Protein 4MUZ (pdb70)

CATH classification: 3.20.20.70

Radius of gyration: 20.82 Å; Cα contacts (8 Å, |Δi|>4): 1045; chains: 2; bounding box: 54×42×57 Å

InterPro domains:
  IPR001754 Orotidine 5'-phosphate decarboxylase domain [PF00215] (3-202)
  IPR001754 Orotidine 5'-phosphate decarboxylase domain [SM00934] (3-203)
  IPR011060 Ribulose-phosphate binding barrel [SSF51366] (2-205)
  IPR013785 Aldolase-type TIM barrel [G3DSA:3.20.20.70] (1-209)
  IPR014732 Orotidine 5'-phosphate decarboxylase [PTHR32119] (2-206)
  IPR014732 Orotidine 5'-phosphate decarboxylase [TIGR01740] (4-204)
  IPR047595 Orotidine 5'-phosphate decarboxylase, archaeal [MF_01200_A] (4-209)

Structure (mmCIF, N/CA/C/O backbone):
data_4MUZ
#
_entry.id   4MUZ
#
_cell.length_a   54.933
_cell.length_b   58.480
_cell.length_c   56.914
_cell.angle_alpha   90.00
_cell.angle_beta   94.98
_cell.angle_gamma   90.00
#
_symmetry.space_group_name_H-M   'P 1 21 1'
#
loop_
_entity.id
_entity.type
_entity.pdbx_description
1 polymer "Orotidine 5'-phosphate decarboxylase"
2 non-polymer "6-HYDROXYURIDINE-5'-PHOSPHATE"
3 non-polymer GLYCEROL
4 water water
#
loop_
_atom_site.group_PDB
_atom_site.id
_atom_site.type_symbol
_atom_site.label_atom_id
_atom_site.label_alt_id
_atom_site.label_comp_id
_atom_site.label_asym_id
_atom_site.label_entity_id
_atom_site.label_seq_id
_atom_site.pdbx_PDB_ins_code
_atom_site.Cartn_x
_atom_site.Cartn_y
_atom_site.Cartn_z
_atom_site.occupancy
_atom_site.B_iso_or_equiv
_atom_site.auth_seq_id
_atom_site.auth_comp_id
_atom_site.auth_asym_id
_atom_site.auth_atom_id
_atom_site.pdbx_PDB_model_num
ATOM 1 N N . GLY A 1 18 ? 46.688 12.079 68.788 1.00 23.10 18 GLY A N 1
ATOM 2 C CA . GLY A 1 18 ? 46.948 10.689 69.121 1.00 27.24 18 GLY A CA 1
ATOM 3 C C . GLY A 1 18 ? 48.354 10.476 69.651 1.00 31.33 18 GLY A C 1
ATOM 4 O O . GLY A 1 18 ? 49.134 11.422 69.759 1.00 35.58 18 GLY A O 1
ATOM 5 N N . SER A 1 19 ? 48.681 9.230 69.977 1.00 28.01 19 SER A N 1
ATOM 6 C CA . SER A 1 19 ? 50.002 8.895 70.503 1.00 26.43 19 SER A CA 1
ATOM 7 C C . SER A 1 19 ? 51.004 8.580 69.394 1.00 25.46 19 SER A C 1
ATOM 8 O O . SER A 1 19 ? 52.212 8.526 69.632 1.00 22.17 19 SER A O 1
ATOM 11 N N . HIS A 1 20 ? 50.497 8.362 68.185 1.00 20.83 20 HIS A N 1
ATOM 12 C CA . HIS A 1 20 ? 51.328 7.892 67.082 1.00 17.73 20 HIS A CA 1
ATOM 13 C C . HIS A 1 20 ? 52.059 9.019 66.356 1.00 19.79 20 HIS A C 1
ATOM 14 O O . HIS A 1 20 ? 51.757 10.200 66.538 1.00 17.26 20 HIS A O 1
ATOM 21 N N . MET A 1 21 ? 53.031 8.641 65.532 1.00 17.22 21 MET A N 1
ATOM 22 C CA . MET A 1 21 ? 53.741 9.602 64.688 1.00 15.05 21 MET A CA 1
ATOM 23 C C . MET A 1 21 ? 52.798 10.380 63.776 1.00 15.45 21 MET A C 1
ATOM 24 O O . MET A 1 21 ? 51.927 9.805 63.120 1.00 17.83 21 MET A O 1
ATOM 29 N N . LYS A 1 22 ? 52.991 11.695 63.726 1.00 13.49 22 LYS A N 1
ATOM 30 C CA . LYS A 1 22 ? 52.164 12.576 62.912 1.00 11.86 22 LYS A CA 1
ATOM 31 C C . LYS A 1 22 ? 52.994 13.196 61.793 1.00 13.67 22 LYS A C 1
ATOM 32 O O . LYS A 1 22 ? 54.231 13.272 61.880 1.00 14.26 22 LYS A O 1
ATOM 38 N N . GLN A 1 23 ? 52.312 13.675 60.761 1.00 10.42 23 GLN A N 1
ATOM 39 C CA . GLN A 1 23 ? 52.982 14.259 59.601 1.00 12.31 23 GLN A CA 1
ATOM 40 C C . GLN A 1 23 ? 52.938 15.775 59.565 1.00 11.20 23 GLN A C 1
ATOM 41 O O . GLN A 1 23 ? 51.991 16.392 60.048 1.00 10.46 23 GLN A O 1
ATOM 47 N N . LEU A 1 24 ? 53.977 16.360 58.973 1.00 9.92 24 LEU A N 1
ATOM 48 C CA . LEU A 1 24 ? 53.984 17.762 58.582 1.00 9.57 24 LEU A CA 1
ATOM 49 C C . LEU A 1 24 ? 53.910 17.766 57.061 1.00 10.21 24 LEU A C 1
ATOM 50 O O . LEU A 1 24 ? 54.729 17.139 56.383 1.00 10.73 24 LEU A O 1
ATOM 55 N N . ILE A 1 25 ? 52.910 18.452 56.533 1.00 8.37 25 ILE A N 1
ATOM 56 C CA . ILE A 1 25 ? 52.622 18.430 55.106 1.00 8.99 25 ILE A CA 1
ATOM 57 C C . ILE A 1 25 ? 52.777 19.835 54.566 1.00 8.82 25 ILE A C 1
ATOM 58 O O . ILE A 1 25 ? 52.152 20.759 55.062 1.00 9.43 25 ILE A O 1
ATOM 63 N N . LEU A 1 26 ? 53.654 19.988 53.577 1.00 8.76 26 LEU A N 1
ATOM 64 C CA . LEU A 1 26 ? 53.922 21.281 52.965 1.00 9.60 26 LEU A CA 1
ATOM 65 C C . LEU A 1 26 ? 52.863 21.627 51.933 1.00 7.72 26 LEU A C 1
ATOM 66 O O . LEU A 1 26 ? 52.690 20.887 50.964 1.00 10.17 26 LEU A O 1
ATOM 71 N N . ALA A 1 27 ? 52.146 22.732 52.125 1.00 8.29 27 ALA A N 1
ATOM 72 C CA . ALA A 1 27 ? 51.239 23.244 51.091 1.00 7.74 27 ALA A CA 1
ATOM 73 C C . ALA A 1 27 ? 52.059 24.155 50.199 1.00 7.67 27 ALA A C 1
ATOM 74 O O . ALA A 1 27 ? 52.372 25.309 50.556 1.00 9.08 27 ALA A O 1
ATOM 76 N N . LEU A 1 28 ? 52.459 23.608 49.057 1.00 9.08 28 LEU A N 1
ATOM 77 C CA . LEU A 1 28 ? 53.408 24.276 48.185 1.00 9.72 28 LEU A CA 1
ATOM 78 C C . LEU A 1 28 ? 52.675 25.179 47.199 1.00 14.28 28 LEU A C 1
ATOM 79 O O . LEU A 1 28 ? 52.544 24.865 46.013 1.00 12.39 28 LEU A O 1
ATOM 84 N N . ASP A 1 29 ? 52.193 26.310 47.712 1.00 10.93 29 ASP A N 1
ATOM 85 C CA . ASP A 1 29 ? 51.378 27.232 46.940 1.00 15.20 29 ASP A CA 1
ATOM 86 C C . ASP A 1 29 ? 52.230 28.372 46.396 1.00 14.18 29 ASP A C 1
ATOM 87 O O . ASP A 1 29 ? 52.072 29.537 46.777 1.00 19.13 29 ASP A O 1
ATOM 92 N N . VAL A 1 30 ? 53.179 28.010 45.542 1.00 10.11 30 VAL A N 1
ATOM 93 C CA . VAL A 1 30 ? 53.951 28.973 44.789 1.00 11.86 30 VAL A CA 1
ATOM 94 C C . VAL A 1 30 ? 53.545 28.782 43.342 1.00 10.83 30 VAL A C 1
ATOM 95 O O . VAL A 1 30 ? 52.827 27.832 43.015 1.00 12.66 30 VAL A O 1
ATOM 99 N N . MET A 1 31 ? 53.989 29.661 42.460 1.00 13.67 31 MET A N 1
ATOM 100 C CA . MET A 1 31 ? 53.469 29.625 41.102 1.00 16.93 31 MET A CA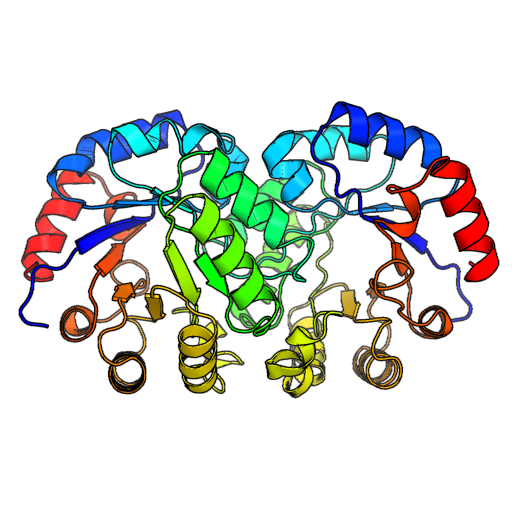 1
ATOM 101 C C . MET A 1 31 ? 54.557 29.550 40.059 1.00 15.10 31 MET A C 1
ATOM 102 O O . MET A 1 31 ? 54.438 30.111 38.970 1.00 16.96 31 MET A O 1
ATOM 107 N N . ASP A 1 32 ? 55.623 28.840 40.413 1.00 13.62 32 ASP A N 1
ATOM 108 C CA . ASP A 1 32 ? 56.688 28.518 39.481 1.00 12.50 32 ASP A CA 1
ATOM 109 C C . ASP A 1 32 ? 57.165 27.112 39.819 1.00 12.33 32 ASP A C 1
ATOM 110 O O . ASP A 1 32 ? 57.424 26.808 40.980 1.00 13.05 32 ASP A O 1
ATOM 115 N N . GLY A 1 33 ? 57.288 26.256 38.809 1.00 11.13 33 GLY A N 1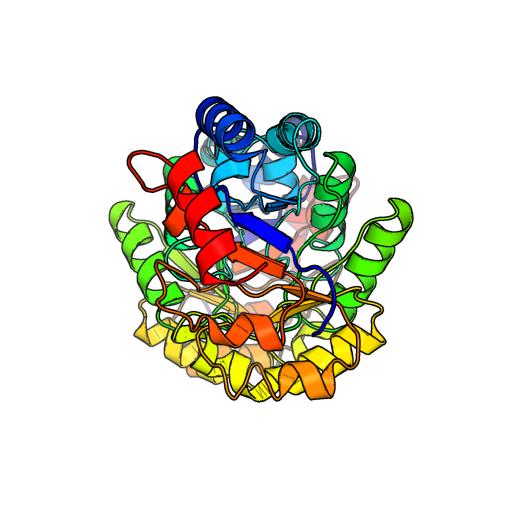
ATOM 116 C CA . GLY A 1 33 ? 57.656 24.864 39.022 1.00 13.16 33 GLY A CA 1
ATOM 117 C C . GLY A 1 33 ? 59.053 24.671 39.580 1.00 11.56 33 GLY A C 1
ATOM 118 O O . GLY A 1 33 ? 59.272 23.841 40.459 1.00 11.73 33 GLY A O 1
ATOM 119 N N . GLU A 1 34 ? 60.007 25.426 39.059 1.00 12.24 34 GLU A N 1
ATOM 120 C CA . GLU A 1 34 ? 61.373 25.318 39.552 1.00 12.80 34 GLU A CA 1
ATOM 121 C C . GLU A 1 34 ? 61.476 25.822 40.984 1.00 12.67 34 GLU A C 1
ATOM 122 O O . GLU A 1 34 ? 62.154 25.223 41.812 1.00 12.52 34 GLU A O 1
ATOM 128 N N . LYS A 1 35 ? 60.806 26.930 41.274 1.00 12.36 35 LYS A N 1
ATOM 129 C CA . LYS A 1 35 ? 60.726 27.427 42.640 1.00 11.85 35 LYS A CA 1
ATOM 130 C C . LYS A 1 35 ? 60.136 26.371 43.584 1.00 11.87 35 LYS A C 1
ATOM 131 O O . LYS A 1 35 ? 60.665 26.136 44.678 1.00 12.35 35 LYS A O 1
ATOM 137 N N . ALA A 1 36 ? 59.068 25.707 43.148 1.00 10.60 36 ALA A N 1
ATOM 138 C CA . ALA A 1 36 ? 58.460 24.641 43.937 1.00 10.61 36 ALA A CA 1
ATOM 139 C C . ALA A 1 36 ? 59.465 23.520 44.204 1.00 11.28 36 ALA A C 1
ATOM 140 O O . ALA A 1 36 ? 59.587 23.050 45.335 1.00 11.62 36 ALA A O 1
ATOM 142 N N . MET A 1 37 ? 60.182 23.100 43.170 1.00 11.03 37 MET A N 1
ATOM 143 C CA . MET A 1 37 ? 61.164 22.025 43.319 1.00 12.24 37 MET A CA 1
ATOM 144 C C . MET A 1 37 ? 62.291 22.405 44.269 1.00 12.71 37 MET A C 1
ATOM 145 O O . MET A 1 37 ? 62.735 21.572 45.062 1.00 12.82 37 MET A O 1
ATOM 150 N N . GLU A 1 38 ? 62.750 23.652 44.199 1.00 12.13 38 GLU A N 1
ATOM 151 C CA . GLU A 1 38 ? 63.798 24.125 45.106 1.00 12.61 38 GLU A CA 1
ATOM 152 C C . GLU A 1 38 ? 63.332 24.070 46.555 1.00 12.17 38 GLU A C 1
ATOM 153 O O . GLU A 1 38 ? 64.058 23.576 47.425 1.00 13.95 38 GLU A O 1
ATOM 159 N N . ILE A 1 39 ? 62.131 24.574 46.810 1.00 11.42 39 ILE A N 1
ATOM 160 C CA . ILE A 1 39 ? 61.583 24.577 48.162 1.00 11.85 39 ILE A CA 1
ATOM 161 C C . ILE A 1 39 ? 61.374 23.156 48.675 1.00 11.10 39 ILE A C 1
ATOM 162 O O . ILE A 1 39 ? 61.779 22.824 49.795 1.00 13.64 39 ILE A O 1
ATOM 167 N N . ALA A 1 40 ? 60.775 22.310 47.844 1.00 10.45 40 ALA A N 1
ATOM 168 C CA . ALA A 1 40 ? 60.521 20.923 48.209 1.00 12.11 40 ALA A CA 1
ATOM 169 C C . ALA A 1 40 ? 61.814 20.217 48.606 1.00 12.01 40 ALA A C 1
ATOM 170 O O . ALA A 1 40 ? 61.872 19.531 49.634 1.00 13.39 40 ALA A O 1
ATOM 172 N N . LYS A 1 41 ? 62.851 20.366 47.791 1.00 11.61 41 LYS A N 1
ATOM 173 C CA . LYS A 1 41 ? 64.133 19.739 48.106 1.00 14.09 41 LYS A CA 1
ATOM 174 C C . LYS A 1 41 ? 64.727 20.271 49.405 1.00 15.38 41 LYS A C 1
ATOM 175 O O . LYS A 1 41 ? 65.256 19.502 50.208 1.00 16.75 41 LYS A O 1
ATOM 181 N N . LYS A 1 42 ? 64.628 21.582 49.611 1.00 15.70 42 LYS A N 1
ATOM 182 C CA . LYS A 1 42 ? 65.218 22.228 50.787 1.00 18.94 42 LYS A CA 1
ATOM 183 C C . LYS A 1 42 ? 64.585 21.740 52.080 1.00 15.90 42 LYS A C 1
ATOM 184 O O . LYS A 1 42 ? 65.265 21.557 53.082 1.00 18.05 42 LYS A O 1
ATOM 190 N N . VAL A 1 43 ? 63.272 21.559 52.064 1.00 12.69 43 VAL A N 1
ATOM 191 C CA . VAL A 1 43 ? 62.552 21.208 53.286 1.00 16.79 43 VAL A CA 1
ATOM 192 C C . VAL A 1 43 ? 62.286 19.713 53.436 1.00 15.13 43 VAL A C 1
ATOM 193 O O . VAL A 1 43 ? 61.695 19.294 54.422 1.00 14.32 43 VAL A O 1
ATOM 197 N N . ALA A 1 44 ? 62.748 18.917 52.477 1.00 13.73 44 ALA A N 1
ATOM 198 C CA . ALA A 1 44 ? 62.421 17.482 52.429 1.00 15.36 44 ALA A CA 1
ATOM 199 C C . ALA A 1 44 ? 62.712 16.717 53.729 1.00 15.41 44 ALA A C 1
ATOM 200 O O . ALA A 1 44 ? 61.950 15.830 54.114 1.00 16.99 44 ALA A O 1
ATOM 202 N N . GLU A 1 45 ? 63.800 17.073 54.403 1.00 15.44 45 GLU A N 1
ATOM 203 C CA . GLU A 1 45 ? 64.196 16.420 55.646 1.00 18.25 45 GLU A CA 1
ATOM 204 C C . GLU A 1 45 ? 63.133 16.581 56.736 1.00 15.66 45 GLU A C 1
ATOM 205 O O . GLU A 1 45 ? 63.058 15.778 57.671 1.00 19.23 45 GLU A O 1
ATOM 211 N N . HIS A 1 46 ? 62.301 17.610 56.605 1.00 15.34 46 HIS A N 1
ATOM 212 C CA . HIS A 1 46 ? 61.380 17.995 57.674 1.00 15.35 46 HIS A CA 1
ATOM 213 C C . HIS A 1 46 ? 59.905 17.769 57.357 1.00 12.24 46 HIS A C 1
ATOM 214 O O . HIS A 1 46 ? 59.048 17.967 58.220 1.00 12.92 46 HIS A O 1
ATOM 221 N N . VAL A 1 47 ? 59.600 17.363 56.132 1.00 11.10 47 VAL A N 1
ATOM 222 C CA . VAL A 1 47 ? 58.201 17.215 55.739 1.00 12.31 47 VAL A CA 1
ATOM 223 C C . VAL A 1 47 ? 57.948 15.819 55.192 1.00 12.61 47 VAL A C 1
ATOM 224 O O . VAL A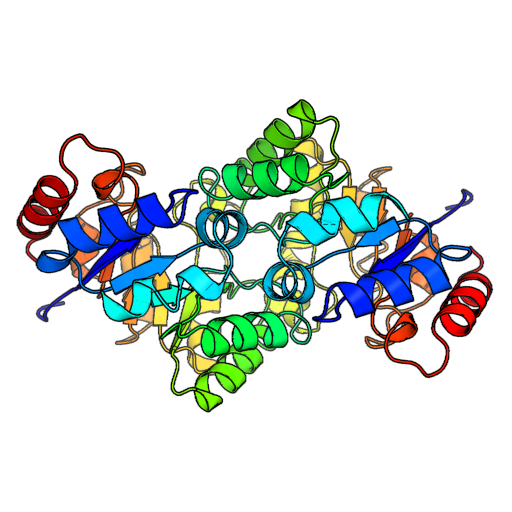 1 47 ? 58.849 15.174 54.651 1.00 16.01 47 VAL A O 1
ATOM 228 N N . ASP A 1 48 ? 56.718 15.360 55.350 1.00 11.51 48 ASP A N 1
ATOM 229 C CA . ASP A 1 48 ? 56.354 13.992 55.001 1.00 11.09 48 ASP A CA 1
ATOM 230 C C . ASP A 1 48 ? 55.652 13.840 53.655 1.00 10.59 48 ASP A C 1
ATOM 231 O O . ASP A 1 48 ? 55.804 12.803 52.994 1.00 12.70 48 ASP A O 1
ATOM 236 N N . ARG A 1 49 ? 54.887 14.858 53.263 1.00 9.12 49 ARG A N 1
ATOM 237 C CA . ARG A 1 49 ? 54.169 14.859 51.996 1.00 8.85 49 ARG A CA 1
ATOM 238 C C . ARG A 1 49 ? 54.099 16.295 51.514 1.00 9.60 49 ARG A C 1
ATOM 239 O O . ARG A 1 49 ? 54.292 17.236 52.294 1.00 9.43 49 ARG A O 1
ATOM 247 N N . ILE A 1 50 ? 53.826 16.457 50.229 1.00 9.32 50 ILE A N 1
ATOM 248 C CA . ILE A 1 50 ? 53.695 17.770 49.620 1.00 7.90 50 ILE A CA 1
ATOM 249 C C . ILE A 1 50 ? 52.290 17.882 49.060 1.00 8.51 50 ILE A C 1
ATOM 250 O O . ILE A 1 50 ? 51.855 17.042 48.265 1.00 10.42 50 ILE A O 1
ATOM 255 N N . LYS A 1 51 ? 51.556 18.892 49.503 1.00 6.79 51 LYS A N 1
ATOM 256 C CA . LYS A 1 51 ? 50.216 19.158 48.965 1.00 7.30 51 LYS A CA 1
ATOM 257 C C . LYS A 1 51 ? 50.302 20.204 47.863 1.00 6.95 51 LYS A C 1
ATOM 258 O O . LYS A 1 51 ? 50.835 21.294 48.069 1.00 8.76 51 LYS A O 1
ATOM 264 N N A VAL A 1 52 ? 49.731 19.872 46.703 0.59 7.36 52 VAL A N 1
ATOM 265 N N B VAL A 1 52 ? 49.818 19.872 46.678 0.41 8.20 52 VAL A N 1
ATOM 266 C CA A VAL A 1 52 ? 49.777 20.732 45.520 0.59 8.71 52 VAL A CA 1
ATOM 267 C CA B VAL A 1 52 ? 49.787 20.876 45.634 0.41 8.72 52 VAL A CA 1
ATOM 268 C C A VAL A 1 52 ? 48.370 21.164 45.096 0.59 9.06 52 VAL A C 1
ATOM 269 C C B VAL A 1 52 ? 48.348 21.241 45.355 0.41 9.27 52 VAL A C 1
ATOM 270 O O A VAL A 1 52 ? 47.493 20.315 44.925 0.59 11.88 52 VAL A O 1
ATOM 271 O O B VAL A 1 52 ? 47.438 20.443 45.550 0.41 5.99 52 VAL A O 1
ATOM 278 N N . ASN A 1 53 ? 48.159 22.469 44.916 1.00 7.10 53 ASN A N 1
ATOM 279 C CA . ASN A 1 53 ? 46.824 23.008 44.631 1.00 8.56 53 ASN A CA 1
ATOM 280 C C . ASN A 1 53 ? 46.878 23.641 43.244 1.00 8.25 53 ASN A C 1
ATOM 281 O O . ASN A 1 53 ? 47.909 23.611 42.568 1.00 8.23 53 ASN A O 1
ATOM 286 N N . TYR A 1 54 ? 45.768 24.222 42.815 1.00 7.85 54 TYR A N 1
ATOM 287 C CA . TYR A 1 54 ? 45.691 24.748 41.469 1.00 8.17 54 TYR A CA 1
ATOM 288 C C . TYR A 1 54 ? 46.624 25.926 41.138 1.00 9.27 54 TYR A C 1
ATOM 289 O O . TYR A 1 54 ? 47.051 26.038 39.983 1.00 10.40 54 TYR A O 1
ATOM 298 N N . PRO A 1 55 ? 46.952 26.817 42.114 1.00 9.00 55 PRO A N 1
ATOM 299 C CA . PRO A 1 55 ? 47.904 27.870 41.720 1.00 11.66 55 PRO A CA 1
ATOM 300 C C . PRO A 1 55 ? 49.214 27.313 41.151 1.00 8.98 55 PRO A C 1
ATOM 301 O O . PRO A 1 55 ? 49.696 27.821 40.138 1.00 11.48 55 PRO A O 1
ATOM 305 N N . LEU A 1 56 ? 49.764 26.270 41.766 1.00 9.16 56 LEU A N 1
ATOM 306 C CA . LEU A 1 56 ? 50.976 25.656 41.233 1.00 10.93 56 LEU A CA 1
ATOM 307 C C . LEU A 1 56 ? 50.724 24.833 39.964 1.00 9.07 56 LEU A C 1
ATOM 308 O O . LEU A 1 56 ? 51.451 24.964 38.994 1.00 9.28 56 LEU A O 1
ATOM 313 N N . VAL A 1 57 ? 49.697 23.988 39.975 1.00 9.34 57 VAL A N 1
ATOM 314 C CA . VAL A 1 57 ? 49.427 23.144 38.820 1.00 10.79 57 VAL A CA 1
ATOM 315 C C . VAL A 1 57 ? 49.046 23.948 37.572 1.00 10.15 57 VAL A C 1
ATOM 316 O O . VAL A 1 57 ? 49.513 23.656 36.477 1.00 10.76 57 VAL A O 1
ATOM 320 N N . LEU A 1 58 ? 48.252 25.001 37.741 1.00 9.60 58 LEU A N 1
ATOM 321 C CA . LEU A 1 58 ? 47.927 25.867 36.611 1.00 11.44 58 LEU A CA 1
ATOM 322 C C . LEU A 1 58 ? 49.146 26.632 36.092 1.00 9.78 58 LEU A C 1
ATOM 323 O O . LEU A 1 58 ? 49.257 26.901 34.893 1.00 11.70 58 LEU A O 1
ATOM 328 N N . SER A 1 59 ? 50.065 26.981 36.991 1.00 10.30 59 SER A N 1
ATOM 329 C CA . SER A 1 59 ? 51.229 27.779 36.611 1.00 11.59 59 SER A CA 1
ATOM 330 C C . SER A 1 59 ? 52.307 26.937 35.958 1.00 11.46 59 SER A C 1
ATOM 331 O O . SER A 1 59 ? 52.930 27.365 34.991 1.00 14.38 59 SER A O 1
ATOM 334 N N . ALA A 1 60 ? 52.522 25.744 36.500 1.00 10.04 60 ALA A N 1
ATOM 335 C CA . ALA A 1 60 ? 53.648 24.896 36.106 1.00 12.12 60 ALA A CA 1
ATOM 336 C C . ALA A 1 60 ? 53.255 23.714 35.230 1.00 13.92 60 ALA A C 1
ATOM 337 O O . ALA A 1 60 ? 54.121 23.048 34.662 1.00 16.78 60 ALA A O 1
ATOM 339 N 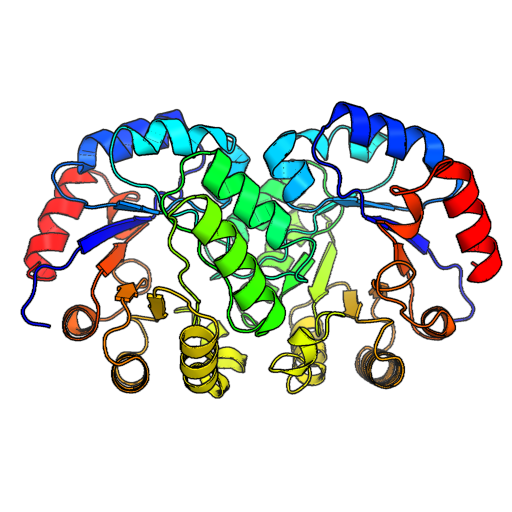N . GLY A 1 61 ? 51.958 23.440 35.142 1.00 11.79 61 GLY A N 1
ATOM 340 C CA . GLY A 1 61 ? 51.480 22.263 34.433 1.00 13.04 61 GLY A CA 1
ATOM 341 C C . GLY A 1 61 ? 51.264 21.116 35.402 1.00 11.70 61 GLY A C 1
ATOM 342 O O . GLY A 1 61 ? 51.946 21.016 36.428 1.00 11.67 61 GLY A O 1
ATOM 343 N N . VAL A 1 62 ? 50.331 20.229 35.079 1.00 12.40 62 VAL A N 1
ATOM 344 C CA . VAL A 1 62 ? 49.990 19.128 35.972 1.00 13.55 62 VAL A CA 1
ATOM 345 C C . VAL A 1 62 ? 51.189 18.176 36.158 1.00 11.38 62 VAL A C 1
ATOM 346 O O . VAL A 1 62 ? 51.284 17.475 37.171 1.00 14.61 62 VAL A O 1
ATOM 350 N N . GLY A 1 63 ? 52.119 18.195 35.211 1.00 13.03 63 GLY A N 1
ATOM 351 C CA . GLY A 1 63 ? 53.302 17.355 35.278 1.00 15.60 63 GLY A CA 1
ATOM 352 C C . GLY A 1 63 ? 54.230 17.694 36.437 1.00 14.89 63 GLY A C 1
ATOM 353 O O . GLY A 1 63 ? 55.124 16.917 36.771 1.00 17.15 63 GLY A O 1
ATOM 354 N N . ILE A 1 64 ? 54.032 18.852 37.063 1.00 12.01 64 ILE A N 1
ATOM 355 C CA . ILE A 1 64 ? 54.853 19.209 38.215 1.00 11.78 64 ILE A CA 1
ATOM 356 C C . ILE A 1 64 ? 54.651 18.207 39.361 1.00 12.98 64 ILE A C 1
ATOM 357 O O . ILE A 1 64 ? 55.540 18.028 40.192 1.00 12.17 64 ILE A O 1
ATOM 362 N N . MET A 1 65 ? 53.504 17.532 39.388 1.00 11.49 65 MET A N 1
ATOM 363 C CA . MET A 1 65 ? 53.240 16.562 40.444 1.00 11.47 65 MET A CA 1
ATOM 364 C C . MET A 1 65 ? 54.156 15.345 40.323 1.00 10.55 65 MET A C 1
ATOM 365 O O . MET A 1 65 ? 54.630 14.813 41.330 1.00 11.88 65 MET A O 1
ATOM 370 N N . LYS A 1 66 ? 54.434 14.915 39.095 1.00 11.05 66 LYS A N 1
ATOM 371 C CA . LYS A 1 66 ? 55.351 13.799 38.906 1.00 13.92 66 LYS A CA 1
ATOM 372 C C . LYS A 1 66 ? 56.748 14.196 39.376 1.00 12.92 66 LYS A C 1
ATOM 373 O O . LYS A 1 66 ? 57.432 13.422 40.044 1.00 16.35 66 LYS A O 1
ATOM 379 N N . ARG A 1 67 ? 57.172 15.407 39.040 1.00 14.08 67 ARG A N 1
ATOM 380 C CA . ARG A 1 67 ? 58.493 15.848 39.470 1.00 12.25 67 ARG A CA 1
ATOM 381 C C . ARG A 1 67 ? 58.584 15.920 41.000 1.00 11.63 67 ARG A C 1
ATOM 382 O O . ARG A 1 67 ? 59.556 15.439 41.596 1.00 12.96 67 ARG A O 1
ATOM 390 N N . LEU A 1 68 ? 57.567 16.500 41.634 1.00 11.20 68 LEU A N 1
ATOM 391 C CA . LEU A 1 68 ? 57.551 16.631 43.088 1.00 11.17 68 LEU A CA 1
ATOM 392 C C . LEU A 1 68 ? 57.463 15.277 43.785 1.00 12.64 68 LEU A C 1
ATOM 393 O O . LEU A 1 68 ? 58.020 15.098 44.867 1.00 11.43 68 LEU A O 1
ATOM 398 N N . SER A 1 69 ? 56.778 14.324 43.155 1.00 12.32 69 SER A N 1
ATOM 399 C CA . SER A 1 69 ? 56.588 12.996 43.754 1.00 13.61 69 SER A CA 1
ATOM 400 C C . SER A 1 69 ? 57.896 12.227 43.927 1.00 15.64 69 SER A C 1
ATOM 401 O O . SER A 1 69 ? 57.964 11.269 44.700 1.00 17.20 69 SER A O 1
ATOM 404 N N . GLU A 1 70 ? 58.932 12.635 43.203 1.00 11.21 70 GLU A N 1
ATOM 405 C CA . GLU A 1 70 ? 60.252 12.049 43.400 1.00 14.81 70 GLU A CA 1
ATOM 406 C C . GLU A 1 70 ? 60.900 12.518 44.706 1.00 14.33 70 GLU A C 1
ATOM 407 O O . GLU A 1 70 ? 61.889 11.931 45.157 1.00 18.10 70 GLU A O 1
ATOM 413 N N A ILE A 1 71 ? 60.337 13.567 45.307 0.45 12.66 71 ILE A N 1
ATOM 414 N N B ILE A 1 71 ? 60.333 13.559 45.315 0.55 12.55 71 ILE A N 1
ATOM 415 C CA A ILE A 1 71 ? 60.844 14.098 46.571 0.45 13.58 71 ILE A CA 1
ATOM 416 C CA B ILE A 1 71 ? 60.851 14.084 46.576 0.55 13.66 71 ILE A CA 1
ATOM 417 C C A ILE A 1 71 ? 60.038 13.560 47.754 0.45 13.87 71 ILE A C 1
ATOM 418 C C B ILE A 1 71 ? 60.039 13.569 47.765 0.55 13.93 71 ILE A C 1
ATOM 419 O O A ILE A 1 71 ? 60.605 13.000 48.693 0.45 15.19 71 ILE A O 1
ATOM 420 O O B ILE A 1 71 ? 60.603 13.029 48.716 0.55 15.27 71 ILE A O 1
ATOM 429 N N . LYS A 1 72 ? 58.720 13.739 47.699 1.00 11.56 72 LYS A N 1
ATOM 430 C CA . LYS A 1 72 ? 57.801 13.219 48.714 1.00 13.59 72 LYS A CA 1
ATOM 431 C C . LYS A 1 72 ? 56.485 12.890 48.008 1.00 11.75 72 LYS A C 1
ATOM 432 O O . LYS A 1 72 ? 56.207 13.429 46.936 1.00 12.36 72 LYS A O 1
ATOM 438 N N . PRO A 1 73 ? 55.657 12.029 48.608 1.00 10.66 73 PRO A N 1
ATOM 439 C CA . PRO A 1 73 ? 54.354 11.781 47.978 1.00 9.63 73 PRO A CA 1
ATOM 440 C C . PRO A 1 73 ? 53.522 13.056 47.897 1.00 8.86 73 PRO A C 1
ATOM 441 O O . PRO A 1 73 ? 53.611 13.923 48.778 1.00 9.12 73 PRO A O 1
ATOM 445 N N . VAL A 1 74 ? 52.717 13.153 46.837 1.00 8.41 74 VAL A N 1
ATOM 446 C CA . VAL A 1 74 ? 51.983 14.363 46.490 1.00 9.28 74 VAL A CA 1
ATOM 447 C C . VAL A 1 74 ? 50.483 14.201 46.645 1.00 8.82 74 VAL A C 1
ATOM 448 O O . VAL A 1 74 ? 49.868 13.290 46.074 1.00 8.76 74 VAL A O 1
ATOM 452 N N . ILE A 1 75 ? 49.898 15.094 47.428 1.00 9.24 75 ILE A N 1
ATOM 453 C CA . ILE A 1 75 ? 48.454 15.194 47.550 1.00 8.38 75 ILE A CA 1
ATOM 454 C C . ILE A 1 75 ? 47.942 16.221 46.548 1.00 8.29 75 ILE A C 1
ATOM 455 O O . ILE A 1 75 ? 48.360 17.387 46.581 1.00 7.71 75 ILE A O 1
ATOM 460 N N . ALA A 1 76 ? 47.053 15.798 45.649 1.00 7.98 76 ALA A N 1
ATOM 461 C CA . ALA A 1 76 ? 46.463 16.717 44.668 1.00 7.19 76 ALA A CA 1
ATOM 462 C C . ALA A 1 76 ? 45.267 17.424 45.287 1.00 7.62 76 ALA A C 1
ATOM 463 O O . ALA A 1 76 ? 44.152 16.878 45.335 1.00 7.84 76 ALA A O 1
ATOM 465 N N . ASP A 1 77 ? 45.519 18.620 45.811 1.00 6.68 77 ASP A N 1
ATOM 466 C CA . ASP A 1 77 ? 44.475 19.377 46.481 1.00 8.20 77 ASP A CA 1
ATOM 467 C C . ASP A 1 77 ? 43.701 20.157 45.431 1.00 8.26 77 ASP A C 1
ATOM 468 O O . ASP A 1 77 ? 43.935 21.340 45.187 1.00 9.11 77 ASP A O 1
ATOM 473 N N . PHE A 1 78 ? 42.784 19.449 44.794 1.00 6.30 78 PHE A N 1
ATOM 474 C CA . PHE A 1 78 ? 42.015 20.025 43.699 1.00 8.05 78 PHE A CA 1
ATOM 475 C C . PHE A 1 78 ? 40.586 20.423 44.118 1.00 10.22 78 PHE A C 1
ATOM 476 O O . PHE A 1 78 ? 39.793 20.843 43.272 1.00 9.29 78 PHE A O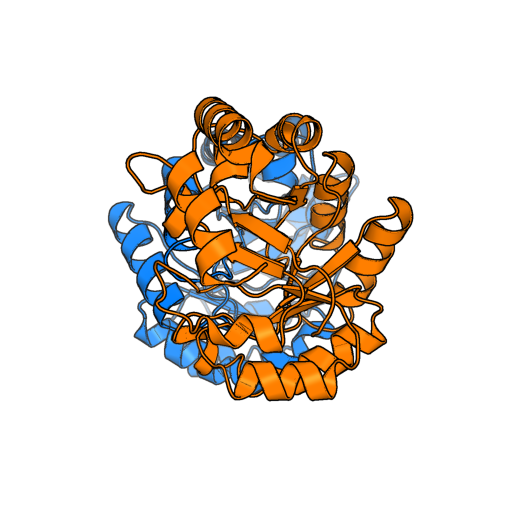 1
ATOM 484 N N . LYS A 1 79 ? 40.259 20.284 45.407 1.00 7.74 79 LYS A N 1
ATOM 485 C CA . LYS A 1 79 ? 38.942 20.693 45.935 1.00 8.37 79 LYS A CA 1
ATOM 486 C C . LYS A 1 79 ? 37.816 20.249 45.000 1.00 5.76 79 LYS A C 1
ATOM 487 O O . LYS A 1 79 ? 36.949 21.046 44.633 1.00 6.69 79 LYS A O 1
ATOM 493 N N . ILE A 1 80 ? 37.840 18.970 44.625 1.00 6.84 80 ILE A N 1
ATOM 494 C CA . ILE A 1 80 ? 36.960 18.504 43.563 1.00 6.37 80 ILE A CA 1
ATOM 495 C C . ILE A 1 80 ? 35.518 18.760 43.969 1.00 6.70 80 ILE A C 1
ATOM 496 O O . ILE A 1 80 ? 35.079 18.376 45.057 1.00 8.28 80 ILE A O 1
ATOM 501 N N . ALA A 1 81 ? 34.790 19.478 43.119 1.00 6.79 81 ALA A N 1
ATOM 502 C CA . ALA A 1 81 ? 33.507 20.043 43.535 1.00 8.59 81 ALA A CA 1
ATOM 503 C C . ALA A 1 81 ? 32.553 20.195 42.366 1.00 7.09 81 ALA A C 1
ATOM 504 O O . ALA A 1 81 ? 31.979 21.253 42.141 1.00 9.52 81 ALA A O 1
ATOM 506 N N . ASP A 1 82 ? 32.393 19.117 41.615 1.00 7.97 82 ASP A N 1
ATOM 507 C CA . ASP A 1 82 ? 31.540 19.158 40.442 1.00 7.40 82 ASP A CA 1
ATOM 508 C C . ASP A 1 82 ? 30.606 17.962 40.414 1.00 7.75 82 ASP A C 1
ATOM 509 O O . ASP A 1 82 ? 30.635 17.114 41.307 1.00 8.16 82 ASP A O 1
ATOM 514 N N . VAL A 1 83 ? 29.783 17.889 39.379 1.00 7.75 83 VAL A N 1
ATOM 515 C CA . VAL A 1 83 ? 28.981 16.693 39.133 1.00 8.07 83 VAL A CA 1
ATOM 516 C C . VAL A 1 83 ? 29.894 15.478 38.951 1.00 8.73 83 VAL A C 1
ATOM 517 O O . VAL A 1 83 ? 31.082 15.616 38.645 1.00 8.76 83 VAL A O 1
ATOM 521 N N . PRO A 1 84 ? 29.339 14.272 39.128 1.00 8.20 84 PRO A N 1
ATOM 522 C CA . PRO A 1 84 ? 30.214 13.090 39.043 1.00 8.17 84 PRO A CA 1
ATOM 523 C C . PRO A 1 84 ? 31.015 12.972 37.734 1.00 9.00 84 PRO A C 1
ATOM 524 O O . PRO A 1 84 ? 32.205 12.638 37.784 1.00 8.91 84 PRO A O 1
ATOM 528 N N . TYR A 1 85 ? 30.386 13.268 36.599 1.00 9.90 85 TYR A N 1
ATOM 529 C CA . TYR A 1 85 ? 31.058 13.133 35.304 1.00 9.11 85 TYR A CA 1
ATOM 530 C C . TYR A 1 85 ? 32.381 13.900 35.222 1.00 8.98 85 TYR A C 1
ATOM 531 O O . TYR A 1 85 ? 33.437 13.342 34.900 1.00 10.23 85 TYR A O 1
ATOM 540 N N A THR A 1 86 ? 32.309 15.186 35.519 0.58 8.44 86 THR A N 1
ATOM 541 N N B THR A 1 86 ? 32.333 15.196 35.499 0.42 8.92 86 THR A N 1
ATOM 542 C CA A THR A 1 86 ? 33.492 16.029 35.502 0.58 9.56 86 THR A CA 1
ATOM 543 C CA B THR A 1 86 ? 33.558 15.991 35.437 0.42 10.00 86 THR A CA 1
ATOM 544 C C A THR A 1 86 ? 34.474 15.673 36.612 0.58 10.92 86 THR A C 1
ATOM 545 C C B THR A 1 86 ? 34.500 15.750 36.634 0.42 9.99 86 THR A C 1
ATOM 546 O O A THR A 1 86 ? 35.686 15.586 36.387 0.58 8.61 86 THR A O 1
ATOM 547 O O B THR A 1 86 ? 35.723 15.807 36.479 0.42 9.47 86 THR A O 1
ATOM 554 N N . SER A 1 87 ? 33.943 15.455 37.811 1.00 8.18 87 SER A N 1
ATOM 555 C CA . SER A 1 87 ? 34.769 15.102 38.970 1.00 7.80 87 SER A CA 1
ATOM 556 C C . SER A 1 87 ? 35.592 13.854 38.720 1.00 9.87 87 SER A C 1
ATOM 557 O O . SER A 1 87 ? 36.751 13.785 39.127 1.00 9.33 87 SER A O 1
ATOM 560 N N . SER A 1 88 ? 34.988 12.879 38.045 1.00 9.18 88 SER A N 1
ATOM 561 C CA . SER A 1 88 ? 35.681 11.648 37.701 1.00 8.37 88 SER A CA 1
ATOM 562 C C . SER A 1 88 ? 36.909 11.934 36.844 1.00 9.03 88 SER A C 1
ATOM 563 O O . SER A 1 88 ? 37.992 11.391 37.093 1.00 10.46 88 SER A O 1
ATOM 566 N N . LEU A 1 89 ? 36.739 12.801 35.850 1.00 10.31 89 LEU A N 1
ATOM 567 C CA . LEU A 1 89 ? 37.831 13.141 34.935 1.00 9.57 89 LEU A CA 1
ATOM 568 C C . LEU A 1 89 ? 38.975 13.842 35.666 1.00 9.54 89 LEU A C 1
ATOM 569 O O . LEU A 1 89 ? 40.141 13.547 35.441 1.00 9.78 89 LEU A O 1
ATOM 574 N N . ILE A 1 90 ? 38.631 14.757 36.556 1.00 8.36 90 ILE A N 1
ATOM 575 C CA . ILE A 1 90 ? 39.639 15.494 37.303 1.00 7.20 90 ILE A CA 1
ATOM 576 C C . ILE A 1 90 ? 40.435 14.553 38.202 1.00 9.41 90 ILE A C 1
ATOM 577 O O . ILE A 1 90 ? 41.667 14.623 38.254 1.00 9.64 90 ILE A O 1
ATOM 582 N N . ALA A 1 91 ? 39.733 13.677 38.907 1.00 8.15 91 ALA A N 1
ATOM 583 C CA . ALA A 1 91 ? 40.414 12.721 39.772 1.00 8.42 91 ALA A CA 1
ATOM 584 C C . ALA A 1 91 ? 41.363 11.832 38.965 1.00 8.83 91 ALA A C 1
ATOM 585 O O . ALA A 1 91 ? 42.507 11.608 39.369 1.00 9.49 91 ALA A O 1
ATOM 587 N N . ARG A 1 92 ? 40.890 11.339 37.826 1.00 8.37 92 ARG A N 1
ATOM 588 C CA . ARG A 1 92 ? 41.709 10.483 36.980 1.00 8.95 92 ARG A CA 1
ATOM 589 C C . ARG A 1 92 ? 42.995 11.178 36.532 1.00 9.37 92 ARG A C 1
ATOM 590 O O . ARG A 1 92 ? 44.078 10.589 36.585 1.00 10.94 92 ARG A O 1
ATOM 598 N N . ILE A 1 93 ? 42.879 12.436 36.119 1.00 8.62 93 ILE A N 1
ATOM 599 C CA . ILE A 1 93 ? 44.038 13.191 35.680 1.00 9.57 93 ILE A CA 1
ATOM 600 C C . ILE A 1 93 ? 45.033 13.362 36.835 1.00 9.81 93 ILE A C 1
ATOM 601 O O . ILE A 1 93 ? 46.238 13.226 36.642 1.00 10.52 93 ILE A O 1
ATOM 606 N N . ALA A 1 94 ? 44.535 13.613 38.040 1.00 8.50 94 ALA A N 1
ATOM 607 C CA . ALA A 1 94 ? 45.434 13.741 39.187 1.00 8.32 94 ALA A CA 1
ATOM 608 C C . ALA A 1 94 ? 46.253 12.468 39.404 1.00 10.84 94 ALA A C 1
ATOM 609 O O . ALA A 1 94 ? 47.483 12.511 39.558 1.00 10.12 94 ALA A O 1
ATOM 611 N N . PHE A 1 95 ? 45.578 11.327 39.387 1.00 9.99 95 PHE A N 1
ATOM 612 C CA . PHE A 1 95 ? 46.256 10.056 39.614 1.00 8.58 95 PHE A CA 1
ATOM 613 C C . PHE A 1 95 ? 47.161 9.639 38.447 1.00 12.27 95 PHE A C 1
ATOM 614 O O . PHE A 1 95 ? 48.198 9.005 38.670 1.00 12.43 95 PHE A O 1
ATOM 622 N N . GLU A 1 96 ? 46.788 10.000 37.214 1.00 10.93 96 GLU A N 1
ATOM 623 C CA . GLU A 1 96 ? 47.645 9.719 36.059 1.00 11.00 96 GLU A CA 1
ATOM 624 C C . GLU A 1 96 ? 48.945 10.521 36.144 1.00 10.02 96 GLU A C 1
ATOM 625 O O . GLU A 1 96 ? 49.949 10.163 35.520 1.00 14.07 96 GLU A O 1
ATOM 631 N N . ASN A 1 97 ? 48.916 11.596 36.922 1.00 10.10 97 ASN A N 1
ATOM 632 C CA . ASN A 1 97 ? 50.072 12.470 37.098 1.00 11.68 97 ASN A CA 1
ATOM 633 C C . ASN A 1 97 ? 50.765 12.270 38.441 1.00 10.92 97 ASN A C 1
ATOM 634 O O . ASN A 1 97 ? 51.391 13.182 38.987 1.00 12.74 97 ASN A O 1
ATOM 639 N N . SER A 1 98 ? 50.643 11.053 38.957 1.00 11.55 98 SER A N 1
ATOM 640 C CA . SER A 1 98 ? 51.426 10.546 40.088 1.00 12.83 98 SER A CA 1
ATOM 641 C C . SER A 1 98 ? 51.003 11.006 41.473 1.00 10.41 98 SER A C 1
ATOM 642 O O . SER A 1 98 ? 51.694 10.704 42.452 1.00 13.82 98 SER A O 1
ATOM 645 N N . ALA A 1 99 ? 49.881 11.701 41.580 1.00 9.80 99 ALA A N 1
ATOM 646 C CA . ALA A 1 99 ? 49.355 12.004 42.913 1.00 10.40 99 ALA A CA 1
ATOM 647 C C . ALA A 1 99 ? 49.073 10.720 43.704 1.00 9.35 99 ALA A C 1
ATOM 648 O O . ALA A 1 99 ? 48.584 9.733 43.149 1.00 11.28 99 ALA A O 1
ATOM 650 N N . GLU A 1 100 ? 49.391 10.735 44.999 1.00 9.57 100 GLU A N 1
ATOM 651 C CA . GLU A 1 100 ? 49.070 9.612 45.873 1.00 10.18 100 GLU A CA 1
ATOM 652 C C . GLU A 1 100 ? 47.646 9.709 46.405 1.00 8.97 100 GLU A C 1
ATOM 653 O O . GLU A 1 100 ? 47.087 8.733 46.893 1.00 10.87 100 GLU A O 1
ATOM 659 N N . SER A 1 101 ? 47.060 10.893 46.299 1.00 8.98 101 SER A N 1
ATOM 660 C CA . SER A 1 101 ? 45.748 11.146 46.858 1.00 9.26 101 SER A CA 1
ATOM 661 C C . SER A 1 101 ? 45.159 12.397 46.229 1.00 8.67 101 SER A C 1
ATOM 662 O O . SER A 1 101 ? 45.870 13.180 45.594 1.00 8.09 101 SER A O 1
ATOM 665 N N . VAL A 1 102 ? 43.853 12.572 46.410 1.00 8.39 102 VAL A N 1
ATOM 666 C CA . VAL A 1 102 ? 43.137 13.752 45.951 1.00 7.56 102 VAL A CA 1
ATOM 667 C C . VAL A 1 102 ? 42.208 14.242 47.041 1.00 7.00 102 VAL A C 1
ATOM 668 O O . VAL A 1 102 ? 41.772 13.471 47.906 1.00 8.36 102 VAL A O 1
ATOM 672 N N . ILE A 1 103 ? 41.893 15.536 46.981 1.00 8.57 103 ILE A N 1
ATOM 673 C CA . ILE A 1 103 ? 40.976 16.164 47.929 1.00 8.09 103 ILE A CA 1
ATOM 674 C C . ILE A 1 103 ? 39.679 16.528 47.209 1.00 7.59 103 ILE A C 1
ATOM 675 O O . ILE A 1 103 ? 39.704 17.126 46.129 1.00 8.99 103 ILE A O 1
ATOM 680 N N A VAL A 1 104 ? 38.551 16.164 47.813 0.72 7.08 104 VAL A N 1
ATOM 681 N N B VAL A 1 104 ? 38.558 16.163 47.822 0.28 7.27 104 VAL A N 1
ATOM 682 C CA A VAL A 1 104 ? 37.227 16.377 47.231 0.72 6.77 104 VAL A CA 1
ATOM 683 C CA B VAL A 1 104 ? 37.236 16.416 47.269 0.28 7.57 104 VAL A CA 1
ATOM 684 C C A VAL A 1 104 ? 36.325 17.048 48.276 0.72 8.35 104 VAL A C 1
ATOM 685 C C B VAL A 1 104 ? 36.417 17.177 48.299 0.28 8.15 104 VAL A C 1
ATOM 686 O O A VAL A 1 104 ? 36.459 16.787 49.477 0.72 8.69 104 VAL A O 1
ATOM 687 O O B VAL A 1 104 ? 36.682 17.094 49.497 0.28 7.56 104 VAL A O 1
ATOM 694 N N . HIS A 1 105 ? 35.430 17.931 47.836 1.00 6.77 105 HIS A N 1
ATOM 695 C CA . HIS A 1 105 ? 34.444 18.518 48.750 1.00 8.32 105 HIS A CA 1
ATOM 696 C C . HIS A 1 105 ? 33.304 17.548 49.013 1.00 9.66 105 HIS A C 1
ATOM 697 O O . HIS A 1 105 ? 32.618 17.117 48.091 1.00 11.36 105 HIS A O 1
ATOM 704 N N . GLY A 1 106 ? 33.073 17.233 50.282 1.00 11.29 106 GLY A N 1
ATOM 705 C CA . GLY A 1 106 ? 31.893 16.471 50.647 1.00 13.32 106 GLY A CA 1
ATOM 706 C C . GLY A 1 106 ? 30.574 17.190 50.374 1.00 8.53 106 GLY A C 1
ATOM 707 O O . GLY A 1 106 ? 29.556 16.547 50.140 1.00 9.97 106 GLY A O 1
ATOM 708 N N A PHE A 1 107 ? 30.616 18.514 50.382 0.54 9.18 107 PHE A N 1
ATOM 709 N N B PHE A 1 107 ? 30.582 18.524 50.387 0.46 8.66 107 PHE A N 1
ATOM 710 C CA A PHE A 1 107 ? 29.414 19.313 50.244 0.54 9.33 107 PHE A CA 1
ATOM 711 C CA B PHE A 1 107 ? 29.323 19.261 50.242 0.46 7.33 107 PHE A CA 1
ATOM 712 C C A PHE A 1 107 ? 28.656 19.064 48.936 0.54 8.62 107 PHE A C 1
ATOM 713 C C B PHE A 1 107 ? 28.614 19.031 48.914 0.46 7.44 107 PHE A C 1
ATOM 714 O O A PHE A 1 107 ? 27.454 19.272 48.890 0.54 8.19 107 PHE A O 1
ATOM 715 O O B PHE A 1 107 ? 27.408 19.228 48.825 0.46 12.05 107 PHE A O 1
ATOM 730 N N . VAL A 1 108 ? 29.353 18.633 47.882 1.00 8.34 108 VAL A N 1
ATOM 731 C CA . VAL A 1 108 ? 28.705 18.437 46.572 1.00 10.05 108 VAL A CA 1
ATOM 732 C C . VAL A 1 108 ? 27.947 17.116 46.455 1.00 12.05 108 VAL A C 1
ATOM 733 O O . VAL A 1 108 ? 27.222 16.903 45.478 1.00 13.21 108 VAL A O 1
ATOM 737 N N . GLY A 1 109 ? 28.097 16.245 47.444 1.00 9.96 109 GLY A N 1
ATOM 738 C CA . GLY A 1 109 ? 27.245 15.073 47.526 1.00 11.95 109 GLY A CA 1
ATOM 739 C C . GLY A 1 109 ? 27.909 13.726 47.377 1.00 9.22 109 GLY A C 1
ATOM 740 O O . GLY A 1 109 ? 29.019 13.601 46.851 1.00 10.78 109 GLY A O 1
ATOM 741 N N . SER A 1 110 ? 27.177 12.707 47.817 1.00 10.59 110 SER A N 1
ATOM 742 C CA . SER A 1 110 ? 27.675 11.336 47.881 1.00 9.71 110 SER A CA 1
ATOM 743 C C . SER A 1 110 ? 27.984 10.723 46.526 1.00 9.75 110 SER A C 1
ATOM 744 O O . SER A 1 110 ? 28.884 9.889 46.434 1.00 11.76 110 SER A O 1
ATOM 747 N N . ASP A 1 111 ? 27.254 11.117 45.481 1.00 10.32 111 ASP A N 1
ATOM 748 C CA . ASP A 1 111 ? 27.519 10.563 44.155 1.00 10.22 111 ASP A CA 1
ATOM 749 C C . ASP A 1 111 ? 28.925 10.937 43.658 1.00 9.73 111 ASP A C 1
ATOM 750 O O . ASP A 1 111 ? 29.669 10.084 43.161 1.00 10.72 111 ASP A O 1
ATOM 755 N N . THR A 1 112 ? 29.313 12.195 43.840 1.00 9.88 112 THR A N 1
ATOM 756 C CA . THR A 1 112 ? 30.663 12.609 43.492 1.00 8.66 112 THR A CA 1
ATOM 757 C C . THR A 1 112 ? 31.707 11.966 44.401 1.00 9.18 112 THR A C 1
ATOM 758 O O . THR A 1 112 ? 32.759 11.541 43.926 1.00 9.32 112 THR A O 1
ATOM 762 N N . LEU A 1 113 ? 31.415 11.868 45.696 1.00 8.60 113 LEU A N 1
ATOM 763 C CA . LEU A 1 113 ? 32.344 11.198 46.608 1.00 10.06 113 LEU A CA 1
ATOM 764 C C . LEU A 1 113 ? 32.602 9.761 46.188 1.00 10.00 113 LEU A C 1
ATOM 765 O O . LEU A 1 113 ? 33.754 9.335 46.113 1.00 9.89 113 LEU A O 1
ATOM 770 N N . ARG A 1 114 ? 31.531 9.022 45.913 1.00 9.29 114 ARG A N 1
ATOM 771 C CA . ARG A 1 114 ? 31.652 7.622 45.504 1.00 10.21 114 ARG A CA 1
ATOM 772 C C . ARG A 1 114 ? 32.439 7.497 44.207 1.00 9.87 114 ARG A C 1
ATOM 773 O O . ARG A 1 114 ? 33.285 6.613 44.083 1.00 11.22 114 ARG A O 1
ATOM 781 N N . GLU A 1 115 ? 32.202 8.400 43.256 1.00 8.58 115 GLU A N 1
ATOM 782 C CA . GLU A 1 115 ? 32.879 8.284 41.971 1.00 9.79 115 GLU A CA 1
ATOM 783 C C . GLU A 1 115 ? 34.373 8.571 42.066 1.00 9.69 115 GLU A C 1
ATOM 784 O O . GLU A 1 115 ? 35.189 7.864 41.467 1.00 9.88 115 GLU A O 1
ATOM 790 N N . VAL A 1 116 ? 34.730 9.593 42.836 1.00 9.02 116 VAL A N 1
ATOM 791 C CA . VAL A 1 116 ? 36.134 9.920 43.052 1.00 9.36 116 VAL A CA 1
ATOM 792 C C . VAL A 1 116 ? 36.852 8.785 43.791 1.00 7.57 116 VAL A C 1
ATOM 793 O O . VAL A 1 116 ? 37.963 8.420 43.439 1.00 9.22 116 VAL A O 1
ATOM 797 N N . CYS A 1 117 ? 36.196 8.200 44.788 1.00 8.88 117 CYS A N 1
ATOM 798 C CA . CYS A 1 117 ? 36.757 7.018 45.443 1.00 9.87 117 CYS A CA 1
ATOM 799 C C . CYS A 1 117 ? 36.936 5.843 44.483 1.00 11.88 117 CYS A C 1
ATOM 800 O O . CYS A 1 117 ? 37.913 5.095 44.575 1.00 11.83 117 CYS A O 1
ATOM 803 N N . ARG A 1 118 ? 35.995 5.674 43.563 1.00 10.04 118 ARG A N 1
ATOM 804 C CA . ARG A 1 118 ? 36.080 4.564 42.631 1.00 11.51 118 ARG A CA 1
ATOM 805 C C . ARG A 1 118 ? 37.289 4.749 41.718 1.00 11.27 118 ARG A C 1
ATOM 806 O O . ARG A 1 118 ? 38.057 3.813 41.487 1.00 13.03 118 ARG A O 1
ATOM 814 N N . VAL A 1 119 ? 37.461 5.960 41.199 1.00 9.81 119 VAL A N 1
ATOM 815 C CA . VAL A 1 119 ? 38.638 6.247 40.378 1.00 10.97 119 VAL A CA 1
ATOM 816 C C . VAL A 1 119 ? 39.939 6.034 41.177 1.00 13.32 119 VAL A C 1
ATOM 817 O O . VAL A 1 119 ? 40.875 5.406 40.690 1.00 11.99 119 VAL A O 1
ATOM 821 N N . ALA A 1 120 ? 39.978 6.533 42.408 1.00 11.06 120 ALA A N 1
ATOM 822 C CA . ALA A 1 120 ? 41.147 6.352 43.271 1.00 12.30 120 ALA A CA 1
ATOM 823 C C . ALA A 1 120 ? 41.538 4.881 43.430 1.00 14.97 120 ALA A C 1
ATOM 824 O O . ALA A 1 120 ? 42.724 4.542 43.437 1.00 13.19 120 ALA A O 1
ATOM 826 N N . GLU A 1 121 ? 40.549 4.002 43.560 1.00 13.56 121 GLU A N 1
ATOM 827 C CA . GLU A 1 121 ? 40.858 2.596 43.795 1.00 15.67 121 GLU A CA 1
ATOM 828 C C . GLU A 1 121 ? 41.620 2.001 42.618 1.00 19.54 121 GLU A C 1
ATOM 829 O O . GLU A 1 121 ? 42.494 1.152 42.807 1.00 20.30 121 GLU A O 1
ATOM 835 N N . GLU A 1 122 ? 41.291 2.447 41.406 1.00 17.43 122 GLU A N 1
ATOM 836 C CA . GLU A 1 122 ? 41.994 1.998 40.205 1.00 18.86 122 GLU A CA 1
ATOM 837 C C . GLU A 1 122 ? 43.495 2.221 40.318 1.00 19.34 122 GLU A C 1
ATOM 838 O O . GLU A 1 122 ? 44.288 1.460 39.765 1.00 25.07 122 GLU A O 1
ATOM 844 N N . PHE A 1 123 ? 43.881 3.276 41.033 1.00 16.39 123 PHE A N 1
ATOM 845 C CA . PHE A 1 123 ? 45.277 3.687 41.141 1.00 14.12 123 PHE A CA 1
ATOM 846 C C . PHE A 1 123 ? 45.916 3.376 42.492 1.00 17.11 123 PHE A C 1
ATOM 847 O O . PHE A 1 123 ? 47.079 3.706 42.713 1.00 21.83 123 PHE A O 1
ATOM 855 N N . GLY A 1 124 ? 45.168 2.759 43.404 1.00 14.08 124 GLY A N 1
ATOM 856 C CA . GLY A 1 124 ? 45.657 2.597 44.768 1.00 16.03 124 GLY A CA 1
ATOM 857 C C . GLY A 1 124 ? 45.790 3.922 45.508 1.00 16.41 124 GLY A C 1
ATOM 858 O O . GLY A 1 124 ? 46.576 4.082 46.437 1.00 18.32 124 GLY A O 1
ATOM 859 N N . GLY A 1 125 ? 44.992 4.894 45.101 1.00 12.18 125 GLY A N 1
ATOM 860 C CA . GLY A 1 125 ? 45.101 6.221 45.674 1.00 12.68 125 GLY A CA 1
ATOM 861 C C . GLY A 1 125 ? 44.169 6.419 46.849 1.00 11.71 125 GLY A C 1
ATOM 862 O O . GLY A 1 125 ? 43.311 5.573 47.112 1.00 16.66 125 GLY A O 1
ATOM 863 N N . LYS A 1 126 ? 44.351 7.531 47.556 1.00 11.77 126 LYS A N 1
ATOM 864 C CA . LYS A 1 126 ? 43.490 7.895 48.684 1.00 8.70 126 LYS A CA 1
ATOM 865 C C . LYS A 1 126 ? 42.645 9.117 48.371 1.00 10.28 126 LYS A C 1
ATOM 866 O O . LYS A 1 126 ? 43.032 9.950 47.562 1.00 10.31 126 LYS A O 1
ATOM 872 N N . VAL A 1 127 ? 41.504 9.233 49.043 1.00 9.43 127 VAL A N 1
ATOM 873 C CA . VAL A 1 127 ? 40.630 10.388 48.874 1.00 7.00 127 VAL A CA 1
ATOM 874 C C . VAL A 1 127 ? 40.365 11.011 50.230 1.00 7.97 127 VAL A C 1
ATOM 875 O O . VAL A 1 127 ? 39.953 10.318 51.174 1.00 10.86 127 VAL A O 1
ATOM 879 N N . TYR A 1 128 ? 40.589 12.319 50.319 1.00 8.62 128 TYR A N 1
ATOM 880 C CA . TYR A 1 128 ? 40.260 13.094 51.510 1.00 9.26 128 TYR A CA 1
ATOM 881 C C . TYR A 1 128 ? 39.076 13.999 51.225 1.00 7.99 128 TYR A C 1
ATOM 882 O O . TYR A 1 128 ? 39.089 14.746 50.253 1.00 9.89 128 TYR A O 1
ATOM 891 N N . ALA A 1 129 ? 38.075 13.952 52.092 1.00 6.84 129 ALA A N 1
ATOM 892 C CA . ALA A 1 129 ? 36.911 14.819 51.972 1.00 6.54 129 ALA A CA 1
ATOM 893 C C . ALA A 1 129 ? 37.004 16.036 52.865 1.00 7.83 129 ALA A C 1
ATOM 894 O O . ALA A 1 129 ? 37.256 15.899 54.056 1.00 8.62 129 ALA A O 1
ATOM 896 N N . VAL A 1 130 ? 36.775 17.221 52.303 1.00 7.65 130 VAL A N 1
ATOM 897 C CA . VAL A 1 130 ? 36.735 18.429 53.106 1.00 8.55 130 VAL A CA 1
ATOM 898 C C . VAL A 1 130 ? 35.450 18.482 53.909 1.00 9.12 130 VAL A C 1
ATOM 899 O O . VAL A 1 130 ? 34.349 18.340 53.360 1.00 9.46 130 VAL A O 1
ATOM 903 N N . THR A 1 131 ? 35.587 18.734 55.205 1.00 9.21 131 THR A N 1
ATOM 904 C CA . THR A 1 131 ? 34.449 18.853 56.109 1.00 9.53 131 THR A CA 1
ATOM 905 C C . THR A 1 131 ? 33.956 20.295 56.141 1.00 8.73 131 THR A C 1
ATOM 906 O O . THR A 1 131 ? 32.819 20.580 55.762 1.00 13.26 131 THR A O 1
ATOM 910 N N . GLU A 1 132 ? 34.820 21.205 56.584 1.00 9.23 132 GLU A N 1
ATOM 911 C CA . GLU A 1 132 ? 34.498 22.622 56.587 1.00 8.40 132 GLU A CA 1
ATOM 912 C C . GLU A 1 132 ? 35.813 23.398 56.464 1.00 11.04 132 GLU A C 1
ATOM 913 O O . GLU A 1 132 ? 36.796 23.039 57.105 1.00 11.58 132 GLU A O 1
ATOM 919 N N . LEU A 1 133 ? 35.836 24.435 55.630 1.00 7.79 133 LEU A N 1
ATOM 920 C CA . LEU A 1 133 ? 37.058 25.214 55.405 1.00 7.37 133 LEU A CA 1
ATOM 921 C C . LEU A 1 133 ? 37.465 25.977 56.652 1.00 8.38 133 LEU A C 1
ATOM 922 O O . LEU A 1 133 ? 36.620 26.454 57.414 1.00 8.57 133 LEU A O 1
ATOM 927 N N . SER A 1 134 ? 38.777 26.112 56.823 1.00 8.59 134 SER A N 1
ATOM 928 C CA . SER A 1 134 ? 39.358 26.789 57.976 1.00 8.56 134 SER A CA 1
ATOM 929 C C . SER A 1 134 ? 39.155 28.302 57.997 1.00 8.95 134 SER A C 1
ATOM 930 O O . SER A 1 134 ? 39.339 28.936 59.036 1.00 9.48 134 SER A O 1
ATOM 933 N N . SER A 1 135 ? 38.775 28.883 56.858 1.00 8.49 135 SER A N 1
ATOM 934 C CA . SER A 1 135 ? 38.507 30.313 56.754 1.00 8.43 135 SER A CA 1
ATOM 935 C C . SER A 1 135 ? 37.184 30.675 57.424 1.00 10.26 135 SER A C 1
ATOM 936 O O . SER A 1 135 ? 36.326 29.814 57.620 1.00 11.39 135 SER A O 1
ATOM 939 N N . PRO A 1 136 ? 36.997 31.958 57.760 1.00 9.27 136 PRO A N 1
ATOM 940 C CA . PRO A 1 136 ? 35.736 32.380 58.373 1.00 10.84 136 PRO A CA 1
ATOM 941 C C . PRO A 1 136 ? 34.520 32.014 57.519 1.00 11.96 136 PRO A C 1
ATOM 942 O O . PRO A 1 136 ? 33.465 31.684 58.061 1.00 13.25 136 PRO A O 1
ATOM 946 N N . GLY A 1 137 ? 34.670 32.060 56.200 1.00 9.26 137 GLY A N 1
ATOM 947 C CA . GLY A 1 137 ? 33.571 31.728 55.306 1.00 11.58 137 GLY A CA 1
ATOM 948 C C . GLY A 1 137 ? 33.067 30.308 55.480 1.00 12.24 137 GLY A C 1
ATOM 949 O O . GLY A 1 137 ? 31.904 30.026 55.188 1.00 11.96 137 GLY A O 1
ATOM 950 N N . GLY A 1 138 ? 33.930 29.417 55.960 1.00 10.02 138 GLY A N 1
ATOM 951 C CA . GLY A 1 138 ? 33.554 28.031 56.200 1.00 10.28 138 GLY A CA 1
ATOM 952 C C . GLY A 1 138 ? 32.450 27.885 57.230 1.00 10.26 138 GLY A C 1
ATOM 953 O O . GLY A 1 138 ? 31.744 26.873 57.249 1.00 11.65 138 GLY A O 1
ATOM 954 N N . GLU A 1 139 ? 32.294 28.881 58.094 1.00 10.18 139 GLU A N 1
ATOM 955 C CA . GLU A 1 139 ? 31.231 28.859 59.097 1.00 12.54 139 GLU A CA 1
ATOM 956 C C . GLU A 1 139 ? 29.839 29.129 58.527 1.00 14.32 139 GLU A C 1
ATOM 957 O O . GLU A 1 139 ? 28.825 28.806 59.157 1.00 15.96 139 GLU A O 1
ATOM 963 N N . GLU A 1 140 ? 29.778 29.747 57.356 1.00 11.78 140 GLU A N 1
ATOM 964 C CA . GLU A 1 140 ? 28.501 30.209 56.828 1.00 14.49 140 GLU A CA 1
ATOM 965 C C . GLU A 1 140 ? 27.555 29.076 56.430 1.00 13.39 140 GLU A C 1
ATOM 966 O O . GLU A 1 140 ? 26.367 29.128 56.746 1.00 14.22 140 GLU A O 1
ATOM 972 N N . PHE A 1 141 ? 28.094 28.068 55.749 1.00 10.90 141 PHE A N 1
ATOM 973 C CA . PHE A 1 141 ? 27.298 26.927 55.283 1.00 11.79 141 PHE A CA 1
ATOM 974 C C . PHE A 1 141 ? 27.914 25.584 55.649 1.00 10.53 141 PHE A C 1
ATOM 975 O O . PHE A 1 141 ? 27.200 24.622 55.934 1.00 12.46 141 PHE A O 1
ATOM 983 N N . MET A 1 142 ? 29.234 25.494 55.619 1.00 9.74 142 MET A N 1
ATOM 984 C CA . MET A 1 142 ? 29.868 24.188 55.810 1.00 9.74 142 MET A CA 1
ATOM 985 C C . MET A 1 142 ? 29.777 23.675 57.239 1.00 10.60 142 MET A C 1
ATOM 986 O O . MET A 1 142 ? 29.570 22.480 57.454 1.00 12.44 142 MET A O 1
ATOM 991 N N . SER A 1 143 ? 29.939 24.560 58.215 1.00 10.77 143 SER A N 1
ATOM 992 C CA . SER A 1 143 ? 29.932 24.130 59.610 1.00 13.04 143 SER A CA 1
ATOM 993 C C . SER A 1 143 ? 28.671 23.363 59.994 1.00 14.23 143 SER A C 1
ATOM 994 O O . SER A 1 143 ? 28.742 22.357 60.708 1.00 13.68 143 SER A O 1
ATOM 997 N N . ALA A 1 144 ? 27.527 23.809 59.484 1.00 12.15 144 ALA A N 1
ATOM 998 C CA . ALA A 1 144 ? 26.238 23.243 59.875 1.00 14.39 144 ALA A CA 1
ATOM 999 C C . ALA A 1 144 ? 26.061 21.808 59.393 1.00 17.34 144 ALA A C 1
ATOM 1000 O O . ALA A 1 144 ? 25.254 21.064 59.949 1.00 22.06 144 ALA A O 1
ATOM 1002 N N . VAL A 1 145 ? 26.808 21.415 58.368 1.00 13.76 145 VAL A N 1
ATOM 1003 C CA . VAL A 1 145 ? 26.665 20.063 57.828 1.00 15.38 145 VAL A CA 1
ATOM 1004 C C . VAL A 1 145 ? 27.951 19.244 57.887 1.00 14.48 145 VAL A C 1
ATOM 1005 O O . VAL A 1 145 ? 28.011 18.129 57.373 1.00 13.00 145 VAL A O 1
ATOM 1009 N N . SER A 1 146 ? 28.972 19.802 58.527 1.00 12.56 146 SER A N 1
ATOM 1010 C CA . SER A 1 146 ? 30.284 19.170 58.608 1.00 12.44 146 SER A CA 1
ATOM 1011 C C . SER A 1 146 ? 30.237 17.737 59.156 1.00 12.62 146 SER A C 1
ATOM 1012 O O . SER A 1 146 ? 30.855 16.814 58.601 1.00 10.65 146 SER A O 1
ATOM 1015 N N . LEU A 1 147 ? 29.488 17.538 60.236 1.00 12.68 147 LEU A N 1
ATOM 1016 C CA . LEU A 1 147 ? 29.403 16.205 60.830 1.00 13.65 147 LEU A CA 1
ATOM 1017 C C . LEU A 1 147 ? 28.674 15.218 59.919 1.00 11.58 147 LEU A C 1
ATOM 1018 O O . LEU A 1 147 ? 29.018 14.043 59.872 1.00 13.27 147 LEU A O 1
ATOM 1023 N N . LYS A 1 148 ? 27.665 15.693 59.190 1.00 13.11 148 LYS A N 1
ATOM 1024 C CA . LYS A 1 148 ? 26.986 14.840 58.224 1.00 12.41 148 LYS A CA 1
ATOM 1025 C C . LYS A 1 148 ? 27.915 14.489 57.060 1.00 10.27 148 LYS A C 1
ATOM 1026 O O . LYS A 1 148 ? 27.871 13.371 56.543 1.00 12.28 148 LYS A O 1
ATOM 1032 N N . ILE A 1 149 ? 28.754 15.434 56.651 1.00 9.28 149 ILE A N 1
ATOM 1033 C CA . ILE A 1 149 ? 29.770 15.153 55.635 1.00 8.78 149 ILE A CA 1
ATOM 1034 C C . ILE A 1 149 ? 30.710 14.039 56.087 1.00 10.25 149 ILE A C 1
ATOM 1035 O O . ILE A 1 149 ? 31.058 13.145 55.303 1.00 11.28 149 ILE A O 1
ATOM 1040 N N . VAL A 1 150 ? 31.100 14.068 57.359 1.00 10.54 150 VAL A N 1
ATOM 1041 C CA . VAL A 1 150 ? 31.953 13.001 57.881 1.00 11.19 150 VAL A CA 1
ATOM 1042 C C . VAL A 1 150 ? 31.269 11.646 57.690 1.00 12.43 150 VAL A C 1
ATOM 1043 O O . VAL A 1 150 ? 31.876 10.692 57.212 1.00 12.93 150 VAL A O 1
ATOM 1047 N N . GLU A 1 151 ? 29.994 11.577 58.046 1.00 11.09 151 GLU A N 1
ATOM 1048 C CA . GLU A 1 151 ? 29.234 10.340 57.931 1.00 13.84 151 GLU A CA 1
ATOM 1049 C C . GLU A 1 151 ? 29.141 9.893 56.477 1.00 14.06 151 GLU A C 1
ATOM 1050 O O . GLU A 1 151 ? 29.343 8.718 56.162 1.00 13.57 151 GLU A O 1
ATOM 1056 N N . LYS A 1 152 ? 28.850 10.830 55.581 1.00 12.64 152 LYS A N 1
ATOM 1057 C CA . LYS A 1 152 ? 28.735 10.484 54.168 1.00 15.63 152 LYS A CA 1
ATOM 1058 C C . LYS A 1 152 ? 30.069 10.099 53.548 1.00 12.58 152 LYS A C 1
ATOM 1059 O O . LYS A 1 152 ? 30.129 9.186 52.726 1.00 13.36 152 LYS A O 1
ATOM 1065 N N . ALA A 1 153 ? 31.137 10.788 53.948 1.00 11.17 153 ALA A N 1
ATOM 1066 C CA . ALA A 1 153 ? 32.467 10.486 53.434 1.00 11.80 153 ALA A CA 1
ATOM 1067 C C . ALA A 1 153 ? 32.889 9.098 53.881 1.00 13.89 153 ALA A C 1
ATOM 1068 O O . ALA A 1 153 ? 33.447 8.326 53.105 1.00 13.94 153 ALA A O 1
ATOM 1070 N N . LYS A 1 154 ? 32.603 8.775 55.132 1.00 11.52 154 LYS A N 1
ATOM 1071 C CA . LYS A 1 154 ? 32.964 7.473 55.666 1.00 15.31 154 LYS A CA 1
ATOM 1072 C C . LYS A 1 154 ? 32.215 6.387 54.899 1.00 14.25 154 LYS A C 1
ATOM 1073 O O . LYS A 1 154 ? 32.799 5.380 54.504 1.00 16.38 154 LYS A O 1
ATOM 1079 N N . GLU A 1 155 ? 30.919 6.602 54.681 1.00 12.73 155 GLU A N 1
ATOM 1080 C CA . GLU A 1 155 ? 30.073 5.625 54.000 1.00 15.62 155 GLU A CA 1
ATOM 1081 C C . GLU A 1 155 ? 30.471 5.436 52.534 1.00 14.83 155 GLU A C 1
ATOM 1082 O O . GLU A 1 155 ? 30.370 4.336 51.993 1.00 16.98 155 GLU A O 1
ATOM 1088 N N . ALA A 1 156 ? 30.917 6.512 51.896 1.00 12.38 156 ALA A N 1
ATOM 1089 C CA . ALA A 1 156 ? 31.325 6.473 50.489 1.00 14.13 156 ALA A CA 1
ATOM 1090 C C . ALA A 1 156 ? 32.664 5.764 50.286 1.00 16.35 156 ALA A C 1
ATOM 1091 O O . ALA A 1 156 ? 33.028 5.426 49.156 1.00 19.55 156 ALA A O 1
ATOM 1093 N N . GLY A 1 157 ? 33.405 5.561 51.373 1.00 14.37 157 GLY A N 1
ATOM 1094 C CA . GLY A 1 157 ? 34.694 4.891 51.310 1.00 13.50 157 GLY A CA 1
ATOM 1095 C C . GLY A 1 157 ? 35.896 5.824 51.293 1.00 14.77 157 GLY A C 1
ATOM 1096 O O . GLY A 1 157 ? 36.995 5.419 50.917 1.00 15.74 157 GLY A O 1
ATOM 1097 N N . CYS A 1 158 ? 35.707 7.075 51.693 1.00 12.38 158 CYS A N 1
ATOM 1098 C CA . CYS A 1 158 ? 36.827 8.009 51.731 1.00 11.16 158 CYS A CA 1
ATOM 1099 C C . CYS A 1 158 ? 37.856 7.561 52.750 1.00 11.16 158 CYS A C 1
ATOM 1100 O O . CYS A 1 158 ? 37.512 7.021 53.799 1.00 13.40 158 CYS A O 1
ATOM 1103 N N A HIS A 1 159 ? 39.122 7.763 52.418 0.45 11.80 159 HIS A N 1
ATOM 1104 N N B HIS A 1 159 ? 39.120 7.846 52.461 0.55 11.65 159 HIS A N 1
ATOM 1105 C CA A HIS A 1 159 ? 40.199 7.390 53.314 0.45 11.68 159 HIS A CA 1
ATOM 1106 C CA B HIS A 1 159 ? 40.234 7.391 53.288 0.55 11.84 159 HIS A CA 1
ATOM 1107 C C A HIS A 1 159 ? 40.253 8.332 54.504 0.45 9.64 159 HIS A C 1
ATOM 1108 C C B HIS A 1 159 ? 40.649 8.423 54.327 0.55 9.93 159 HIS A C 1
ATOM 1109 O O A HIS A 1 159 ? 40.440 7.905 55.647 0.45 12.66 159 HIS A O 1
ATOM 1110 O O B HIS A 1 159 ? 41.459 8.143 55.212 0.55 12.88 159 HIS A O 1
ATOM 1123 N N . GLY A 1 160 ? 40.091 9.620 54.225 1.00 9.81 160 GLY A N 1
ATOM 1124 C CA . GLY A 1 160 ? 40.363 10.642 55.209 1.00 11.30 160 GLY A CA 1
ATOM 1125 C C . GLY A 1 160 ? 39.538 11.892 55.066 1.00 7.31 160 GLY A C 1
ATOM 1126 O O . GLY A 1 160 ? 38.663 11.981 54.188 1.00 9.10 160 GLY A O 1
ATOM 1127 N N . LEU A 1 161 ? 39.863 12.873 55.913 1.00 9.54 161 LEU A N 1
ATOM 1128 C CA . LEU A 1 161 ? 39.143 14.134 56.005 1.00 7.69 161 LEU A CA 1
ATOM 1129 C C . LEU A 1 161 ? 40.125 15.294 56.081 1.00 7.31 161 LEU A C 1
ATOM 1130 O O . LEU A 1 161 ? 41.253 15.131 56.562 1.00 9.35 161 LEU A O 1
ATOM 1135 N N . ILE A 1 162 ? 39.691 16.459 55.608 1.00 7.21 162 ILE A N 1
ATOM 1136 C CA . ILE A 1 162 ? 40.360 17.724 55.883 1.00 8.35 162 ILE A CA 1
ATOM 1137 C C . ILE A 1 162 ? 39.470 18.449 56.886 1.00 8.41 162 ILE A C 1
ATOM 1138 O O . ILE A 1 162 ? 38.255 18.554 56.675 1.00 9.52 162 ILE A O 1
ATOM 1143 N N . ALA A 1 163 ? 40.056 18.932 57.981 1.00 8.76 163 ALA A N 1
ATOM 1144 C CA . ALA A 1 163 ? 39.286 19.571 59.057 1.00 7.83 163 ALA A CA 1
ATOM 1145 C C . ALA A 1 163 ? 40.135 20.683 59.673 1.00 9.28 163 ALA A C 1
ATOM 1146 O O . ALA A 1 163 ? 41.362 20.592 59.661 1.00 10.05 163 ALA A O 1
ATOM 1148 N N . PRO A 1 164 ? 39.488 21.741 60.195 1.00 8.52 164 PRO A N 1
ATOM 1149 C CA . PRO A 1 164 ? 40.219 22.977 60.475 1.00 8.16 164 PRO A CA 1
ATOM 1150 C C . PRO A 1 164 ? 40.871 23.094 61.853 1.00 9.12 164 PRO A C 1
ATOM 1151 O O . PRO A 1 164 ? 40.238 22.860 62.890 1.00 10.97 164 PRO A O 1
ATOM 1155 N N . SER A 1 165 ? 42.119 23.557 61.857 1.00 10.03 165 SER A N 1
ATOM 1156 C CA . SER A 1 165 ? 42.812 23.865 63.107 1.00 9.14 165 SER A CA 1
ATOM 1157 C C . SER A 1 165 ? 42.336 25.180 63.719 1.00 9.32 165 SER A C 1
ATOM 1158 O O . SER A 1 165 ? 42.669 25.497 64.849 1.00 10.27 165 SER A O 1
ATOM 1161 N N . THR A 1 166 ? 41.556 25.942 62.959 1.00 9.28 166 THR A N 1
ATOM 1162 C CA . THR A 1 166 ? 41.098 27.250 63.404 1.00 9.60 166 THR A CA 1
ATOM 1163 C C . THR A 1 166 ? 39.842 27.182 64.265 1.00 11.03 166 THR A C 1
ATOM 1164 O O . THR A 1 166 ? 39.437 28.186 64.837 1.00 12.47 166 THR A O 1
ATOM 1168 N N . ARG A 1 167 ? 39.218 26.006 64.339 1.00 9.97 167 ARG A N 1
ATOM 1169 C CA . ARG A 1 167 ? 38.027 25.808 65.178 1.00 10.80 167 ARG A CA 1
ATOM 1170 C C . ARG A 1 167 ? 38.208 24.488 65.932 1.00 10.92 167 ARG A C 1
ATOM 1171 O O . ARG A 1 167 ? 37.730 23.429 65.509 1.00 11.51 167 ARG A O 1
ATOM 1179 N N A ILE A 1 168 ? 38.931 24.586 67.045 0.54 12.26 168 ILE A N 1
ATOM 1180 N N B ILE A 1 168 ? 38.913 24.548 67.054 0.46 13.75 168 ILE A N 1
ATOM 1181 C CA A ILE A 1 168 ? 39.438 23.421 67.772 0.54 17.15 168 ILE A CA 1
ATOM 1182 C CA B ILE A 1 168 ? 39.369 23.329 67.730 0.46 16.32 168 ILE A CA 1
ATOM 1183 C C A ILE A 1 168 ? 38.336 22.568 68.407 0.54 16.63 168 ILE A C 1
ATOM 1184 C C B ILE A 1 168 ? 38.202 22.516 68.219 0.46 15.94 168 ILE A C 1
ATOM 1185 O O A ILE A 1 168 ? 38.475 21.350 68.501 0.54 14.67 168 ILE A O 1
ATOM 1186 O O B ILE A 1 168 ? 38.165 21.294 68.048 0.46 13.93 168 ILE A O 1
ATOM 1195 N N . GLU A 1 169 ? 37.245 23.206 68.826 1.00 18.21 169 GLU A N 1
ATOM 1196 C CA . GLU A 1 169 ? 36.123 22.516 69.436 1.00 18.36 169 GLU A CA 1
ATOM 1197 C C . GLU A 1 169 ? 35.419 21.686 68.372 1.00 17.53 169 GLU A C 1
ATOM 1198 O O . GLU A 1 169 ? 35.063 20.533 68.602 1.00 18.70 169 GLU A O 1
ATOM 1204 N N . ARG A 1 170 ? 35.281 22.263 67.187 1.00 16.40 170 ARG A N 1
ATOM 1205 C CA . ARG A 1 170 ? 34.704 21.560 66.057 1.00 15.56 170 ARG A CA 1
ATOM 1206 C C . ARG A 1 170 ? 35.606 20.428 65.535 1.00 15.85 170 ARG A C 1
ATOM 1207 O O . ARG A 1 170 ? 35.126 19.352 65.149 1.00 14.42 170 ARG A O 1
ATOM 1215 N N . LEU A 1 171 ? 36.914 20.659 65.527 1.00 14.48 171 LEU A N 1
ATOM 1216 C CA . LEU A 1 171 ? 37.838 19.596 65.153 1.00 14.29 171 LEU A CA 1
ATOM 1217 C C . LEU A 1 171 ? 37.671 18.386 66.082 1.00 12.87 171 LEU A C 1
ATOM 1218 O O . LEU A 1 171 ? 37.705 17.234 65.626 1.00 12.26 171 LEU A O 1
ATOM 1223 N N A ARG A 1 172 ? 37.475 18.655 67.369 0.25 13.19 172 ARG A N 1
ATOM 1224 N N B ARG A 1 172 ? 37.499 18.648 67.374 0.75 13.36 172 ARG A N 1
ATOM 1225 C CA A ARG A 1 172 ? 37.291 17.604 68.365 0.25 14.51 172 ARG A CA 1
ATOM 1226 C CA B ARG A 1 172 ? 37.294 17.582 68.353 0.75 12.54 172 ARG A CA 1
ATOM 1227 C C A ARG A 1 172 ? 36.020 16.797 68.103 0.25 14.61 172 ARG A C 1
ATOM 1228 C C B ARG A 1 172 ? 36.059 16.774 67.965 0.75 14.08 172 ARG A C 1
ATOM 1229 O O A ARG A 1 172 ? 35.982 15.588 68.340 0.25 15.09 172 ARG A O 1
ATOM 1230 O O B ARG A 1 172 ? 36.087 15.542 67.960 0.75 13.96 172 ARG A O 1
ATOM 1245 N N . GLU A 1 173 ? 34.981 17.469 67.614 1.00 13.77 173 GLU A N 1
ATOM 1246 C CA . GLU A 1 173 ? 33.738 16.800 67.241 1.00 15.87 173 GLU A CA 1
ATOM 1247 C C . GLU A 1 173 ? 33.916 15.972 65.977 1.00 13.14 173 GLU A C 1
ATOM 1248 O O . GLU A 1 173 ? 33.358 14.876 65.850 1.00 16.14 173 GLU A O 1
ATOM 1254 N N . ILE A 1 174 ? 34.669 16.516 65.029 1.00 12.07 174 ILE A N 1
ATOM 1255 C CA . ILE A 1 174 ? 34.916 15.828 63.772 1.00 11.44 174 ILE A CA 1
ATOM 1256 C C . ILE A 1 174 ? 35.711 14.544 64.015 1.00 13.35 174 ILE A C 1
ATOM 1257 O O . ILE A 1 174 ? 35.376 13.500 63.451 1.00 13.95 174 ILE A O 1
ATOM 1262 N N . ARG A 1 175 ? 36.730 14.610 64.873 1.00 12.11 175 ARG A N 1
ATOM 1263 C CA . ARG A 1 175 ? 37.502 13.410 65.199 1.00 12.53 175 ARG A CA 1
ATOM 1264 C C . ARG A 1 175 ? 36.606 12.339 65.825 1.00 15.16 175 ARG A C 1
ATOM 1265 O O . ARG A 1 175 ? 36.664 11.171 65.439 1.00 15.20 175 ARG A O 1
ATOM 1273 N N . LYS A 1 176 ? 35.756 12.739 66.763 1.00 14.65 176 LYS A N 1
ATOM 1274 C CA . LYS A 1 176 ? 34.829 11.798 67.374 1.00 17.62 176 LYS A CA 1
ATOM 1275 C C . LYS A 1 176 ? 33.898 11.140 66.356 1.00 17.06 176 LYS A C 1
ATOM 1276 O O . LYS A 1 176 ? 33.649 9.935 66.422 1.00 20.80 176 LYS A O 1
ATOM 1282 N N . ALA A 1 177 ? 33.404 11.916 65.400 1.00 17.92 177 ALA A N 1
ATOM 1283 C CA . ALA A 1 177 ? 32.542 11.368 64.361 1.00 17.27 177 ALA A CA 1
ATOM 1284 C C . ALA A 1 177 ? 33.318 10.504 63.369 1.00 19.35 177 ALA A C 1
ATOM 1285 O O . ALA A 1 177 ? 32.762 9.586 62.759 1.00 18.38 177 ALA A O 1
ATOM 1287 N N . ALA A 1 178 ? 34.601 10.805 63.204 1.00 15.06 178 ALA A N 1
ATOM 1288 C CA . ALA A 1 178 ? 35.415 10.158 62.179 1.00 12.50 178 ALA A CA 1
ATOM 1289 C C . ALA A 1 178 ? 35.917 8.779 62.596 1.00 14.78 178 ALA A C 1
ATOM 1290 O O . ALA A 1 178 ? 36.345 7.998 61.751 1.00 19.00 178 ALA A O 1
ATOM 1292 N N . GLY A 1 179 ? 35.882 8.491 63.892 1.00 15.22 179 GLY A N 1
ATOM 1293 C CA . GLY A 1 179 ? 36.574 7.325 64.415 1.00 17.06 179 GLY A CA 1
ATOM 1294 C C . GLY A 1 179 ? 38.049 7.426 64.061 1.00 16.97 179 GLY A C 1
ATOM 1295 O O . GLY A 1 179 ? 38.707 8.419 64.388 1.00 18.37 179 GLY A O 1
ATOM 1296 N N . ASP A 1 180 ? 38.571 6.428 63.353 1.00 16.24 180 ASP A N 1
ATOM 1297 C CA . ASP A 1 180 ? 40.000 6.415 63.035 1.00 14.00 180 ASP A CA 1
ATOM 1298 C C . ASP A 1 180 ? 40.343 6.812 61.599 1.00 14.18 180 ASP A C 1
ATOM 1299 O O . ASP A 1 180 ? 41.447 6.542 61.135 1.00 18.17 180 ASP A O 1
ATOM 1304 N N . MET A 1 181 ? 39.413 7.447 60.893 1.00 12.21 181 MET A N 1
ATOM 1305 C CA . MET A 1 181 ? 39.746 8.010 59.583 1.00 13.29 181 MET A CA 1
ATOM 1306 C C . MET A 1 181 ? 40.920 8.976 59.716 1.00 12.39 181 MET A C 1
ATOM 1307 O O . MET A 1 181 ? 41.039 9.687 60.706 1.00 12.44 181 MET A O 1
ATOM 1312 N N . GLU A 1 182 ? 41.784 9.003 58.714 1.00 10.60 182 GLU A N 1
ATOM 1313 C CA . GLU A 1 182 ? 42.891 9.944 58.726 1.00 10.40 182 GLU A CA 1
ATOM 1314 C C . GLU A 1 182 ? 42.368 11.382 58.620 1.00 9.43 182 GLU A C 1
ATOM 1315 O O . GLU A 1 182 ? 41.510 11.662 57.793 1.00 11.50 182 GLU A O 1
ATOM 1321 N N . ILE A 1 183 ? 42.884 12.292 59.446 1.00 8.87 183 ILE A N 1
ATOM 1322 C CA . ILE A 1 183 ? 42.486 13.694 59.382 1.00 9.57 183 ILE A CA 1
ATOM 1323 C C . ILE A 1 183 ? 43.703 14.577 59.185 1.00 9.20 183 ILE A C 1
ATOM 1324 O O . ILE A 1 183 ? 44.672 14.509 59.961 1.00 8.30 183 ILE A O 1
ATOM 1329 N N . LEU A 1 184 ? 43.634 15.423 58.161 1.00 9.01 184 LEU A N 1
ATOM 1330 C CA . LEU A 1 184 ? 44.667 16.403 57.882 1.00 9.50 184 LEU A CA 1
ATOM 1331 C C . LEU A 1 184 ? 44.116 17.785 58.187 1.00 9.41 184 LEU A C 1
ATOM 1332 O O . LEU A 1 184 ? 42.962 18.112 57.844 1.00 8.38 184 LEU A O 1
ATOM 1337 N N A CYS A 1 185 ? 44.914 18.592 58.884 0.80 8.42 185 CYS A N 1
ATOM 1338 N N B CYS A 1 185 ? 44.989 18.634 58.704 0.20 7.26 185 CYS A N 1
ATOM 1339 C CA A CYS A 1 185 ? 44.444 19.890 59.373 0.80 8.42 185 CYS A CA 1
ATOM 1340 C CA B CYS A 1 185 ? 44.547 19.838 59.364 0.20 8.74 185 CYS A CA 1
ATOM 1341 C C A CYS A 1 185 ? 45.304 21.040 58.891 0.80 7.52 185 CYS A C 1
ATOM 1342 C C B CYS A 1 185 ? 45.323 21.085 58.942 0.20 8.65 185 CYS A C 1
ATOM 1343 O O A CYS A 1 185 ? 46.480 21.146 59.271 0.80 9.46 185 CYS A O 1
ATOM 1344 O O B CYS A 1 185 ? 46.451 21.296 59.392 0.20 9.00 185 CYS A O 1
ATOM 1349 N N . PRO A 1 186 ? 44.719 21.921 58.081 1.00 8.67 186 PRO A N 1
ATOM 1350 C CA . PRO A 1 186 ? 45.383 23.175 57.709 1.00 8.34 186 PRO A CA 1
ATOM 1351 C C . PRO A 1 186 ? 45.015 24.299 58.681 1.00 8.78 186 PRO A C 1
ATOM 1352 O O . PRO A 1 186 ? 44.189 24.125 59.576 1.00 9.01 186 PRO A O 1
ATOM 1356 N N . GLY A 1 187 ? 45.640 25.458 58.500 1.00 7.47 187 GLY A N 1
ATOM 1357 C CA . GLY A 1 187 ? 45.315 26.633 59.289 1.00 7.91 187 GLY A CA 1
ATOM 1358 C C . GLY A 1 187 ? 46.348 27.112 60.280 1.00 10.26 187 GLY A C 1
ATOM 1359 O O . GLY A 1 187 ? 46.230 28.222 60.784 1.00 10.28 187 GLY A O 1
ATOM 1360 N N A ILE A 1 188 ? 47.352 26.283 60.552 0.46 10.52 188 ILE A N 1
ATOM 1361 N N B ILE A 1 188 ? 47.357 26.300 60.559 0.54 10.55 188 ILE A N 1
ATOM 1362 C CA A ILE A 1 188 ? 48.464 26.665 61.421 0.46 11.29 188 ILE A CA 1
ATOM 1363 C CA B ILE A 1 188 ? 48.406 26.723 61.479 0.54 11.31 188 ILE A CA 1
ATOM 1364 C C A ILE A 1 188 ? 49.343 27.676 60.700 0.46 10.05 188 ILE A C 1
ATOM 1365 C C B ILE A 1 188 ? 49.405 27.617 60.756 0.54 11.56 188 ILE A C 1
ATOM 1366 O O A ILE A 1 188 ? 49.601 27.535 59.502 0.46 9.40 188 ILE A O 1
ATOM 1367 O O B ILE A 1 188 ? 49.793 27.349 59.617 0.54 12.46 188 ILE A O 1
ATOM 1376 N N . GLY A 1 189 ? 49.794 28.695 61.430 1.00 10.43 189 GLY A N 1
ATOM 1377 C CA . GLY A 1 189 ? 50.678 29.695 60.864 1.00 11.44 189 GLY A CA 1
ATOM 1378 C C . GLY A 1 189 ? 49.900 30.911 60.396 1.00 10.26 189 GLY A C 1
ATOM 1379 O O . GLY A 1 189 ? 49.379 31.681 61.207 1.00 12.70 189 GLY A O 1
ATOM 1380 N N . ALA A 1 190 ? 49.782 31.077 59.082 1.00 12.27 190 ALA A N 1
ATOM 1381 C CA . ALA A 1 190 ? 49.160 32.288 58.544 1.00 11.84 190 ALA A CA 1
ATOM 1382 C C . ALA A 1 190 ? 47.729 32.508 59.038 1.00 12.56 190 ALA A C 1
ATOM 1383 O O . ALA A 1 190 ? 47.334 33.637 59.334 1.00 13.43 190 ALA A O 1
ATOM 1385 N N . GLN A 1 191 ? 46.958 31.430 59.145 1.00 10.27 191 GLN A N 1
ATOM 1386 C CA . GLN A 1 191 ? 45.566 31.546 59.569 1.00 12.55 191 GLN A CA 1
ATOM 1387 C C . GLN A 1 191 ? 45.352 31.492 61.076 1.00 12.22 191 GLN A C 1
ATOM 1388 O O . GLN A 1 191 ? 44.216 31.558 61.543 1.00 13.19 191 GLN A O 1
ATOM 1394 N N . LYS A 1 192 ? 46.445 31.375 61.826 1.00 11.59 192 LYS A N 1
ATOM 1395 C CA . LYS A 1 192 ? 46.428 31.441 63.290 1.00 13.87 192 LYS A CA 1
ATOM 1396 C C . LYS A 1 192 ? 45.617 30.321 63.940 1.00 12.40 192 LYS A C 1
ATOM 1397 O O . LYS A 1 192 ? 45.001 30.516 64.981 1.00 12.78 192 LYS A O 1
ATOM 1403 N N . GLY A 1 193 ? 45.620 29.152 63.308 1.00 10.96 193 GLY A N 1
ATOM 1404 C CA . GLY A 1 193 ? 45.019 27.963 63.880 1.00 11.17 193 GLY A CA 1
ATOM 1405 C C . GLY A 1 193 ? 45.775 27.525 65.118 1.00 11.62 193 GLY A C 1
ATOM 1406 O O . GLY A 1 193 ? 46.916 27.926 65.370 1.00 13.21 193 GLY A O 1
ATOM 1407 N N . SER A 1 194 ? 45.132 26.702 65.929 1.00 13.32 194 SER A N 1
ATOM 1408 C CA . SER A 1 194 ? 45.744 26.301 67.185 1.00 11.99 194 SER A CA 1
ATOM 1409 C C . SER A 1 194 ? 46.600 25.058 67.068 1.00 12.61 194 SER A C 1
ATOM 1410 O O . SER A 1 194 ? 46.205 24.079 66.448 1.00 13.12 194 SER A O 1
ATOM 1413 N N . ILE A 1 195 ? 47.775 25.105 67.687 1.00 14.74 195 ILE A N 1
ATOM 1414 C CA . ILE A 1 195 ? 48.669 23.955 67.684 1.00 19.10 195 ILE A CA 1
ATOM 1415 C C . ILE A 1 195 ? 48.090 22.788 68.480 1.00 16.24 195 ILE A C 1
ATOM 1416 O O . ILE A 1 195 ? 48.576 21.662 68.380 1.00 18.46 195 ILE A O 1
ATOM 1421 N N . GLU A 1 196 ? 47.039 23.040 69.251 1.00 15.14 196 GLU A N 1
ATOM 1422 C CA . GLU A 1 196 ? 46.337 21.955 69.930 1.00 16.03 196 GLU A CA 1
ATOM 1423 C C . GLU A 1 196 ? 45.648 21.010 68.939 1.00 14.89 196 GLU A C 1
ATOM 1424 O O . GLU A 1 196 ? 45.201 19.927 69.315 1.00 17.74 196 GLU A O 1
ATOM 1430 N N . ALA A 1 197 ? 45.569 21.412 67.671 1.00 12.47 197 ALA A N 1
ATOM 1431 C CA . ALA A 1 197 ? 45.009 20.557 66.629 1.00 11.77 197 ALA A CA 1
ATOM 1432 C C . ALA A 1 197 ? 45.770 19.242 66.493 1.00 12.20 197 ALA A C 1
ATOM 1433 O O . ALA A 1 197 ? 45.221 18.229 66.034 1.00 11.52 197 ALA A O 1
ATOM 1435 N N . VAL A 1 198 ? 47.040 19.259 66.877 1.00 12.77 198 VAL A N 1
ATOM 1436 C CA . VAL A 1 198 ? 47.891 18.070 66.789 1.00 14.90 198 VAL A CA 1
ATOM 1437 C C . VAL A 1 198 ? 47.281 16.883 67.535 1.00 16.00 198 VAL A C 1
ATOM 1438 O O . VAL A 1 198 ? 47.403 15.735 67.103 1.00 17.84 198 VAL A O 1
ATOM 1442 N N . LYS A 1 199 ? 46.594 17.174 68.633 1.00 13.70 199 LYS A N 1
ATOM 1443 C CA . LYS A 1 199 ? 45.944 16.162 69.461 1.00 16.36 199 LYS A CA 1
ATOM 1444 C C . LYS A 1 199 ? 44.916 15.331 68.695 1.00 14.73 199 LYS A C 1
ATOM 1445 O O . LYS A 1 199 ? 44.678 14.164 69.029 1.00 17.52 199 LYS A O 1
ATOM 1451 N N . TYR A 1 200 ? 44.311 15.931 67.677 1.00 12.49 200 TYR A N 1
ATOM 1452 C CA . TYR A 1 200 ? 43.221 15.300 66.939 1.00 12.42 200 TYR A CA 1
ATOM 1453 C C . TYR A 1 200 ? 43.614 14.936 65.521 1.00 14.50 200 TYR A C 1
ATOM 1454 O O . TYR A 1 200 ? 42.946 14.133 64.876 1.00 16.14 200 TYR A O 1
ATOM 1463 N N . ALA A 1 201 ? 44.690 15.534 65.026 1.00 12.83 201 ALA A N 1
ATOM 1464 C CA . ALA A 1 201 ? 45.078 15.374 63.634 1.00 9.71 201 ALA A CA 1
ATOM 1465 C C . ALA A 1 201 ? 46.059 14.240 63.447 1.00 13.87 201 ALA A C 1
ATOM 1466 O O . ALA A 1 201 ? 46.787 13.864 64.372 1.00 16.87 201 ALA A O 1
ATOM 1468 N N . ASP A 1 202 ? 46.098 13.713 62.229 1.00 10.26 202 ASP A N 1
ATOM 1469 C CA . ASP A 1 202 ? 47.127 12.753 61.863 1.00 11.02 202 ASP A CA 1
ATOM 1470 C C . ASP A 1 202 ? 48.217 13.461 61.066 1.00 10.89 202 ASP A C 1
ATOM 1471 O O . ASP A 1 202 ? 49.355 12.996 61.015 1.00 13.75 202 ASP A O 1
ATOM 1476 N N . GLY A 1 203 ? 47.862 14.578 60.443 1.00 9.93 203 GLY A N 1
ATOM 1477 C CA . GLY A 1 203 ? 48.801 15.375 59.684 1.00 11.23 203 GLY A CA 1
ATOM 1478 C C . GLY A 1 203 ? 48.452 16.847 59.800 1.00 10.31 203 GLY A C 1
ATOM 1479 O O . GLY A 1 203 ? 47.274 17.228 59.872 1.00 11.57 203 GLY A O 1
ATOM 1480 N N . ILE A 1 204 ? 49.489 17.677 59.848 1.00 9.50 204 ILE A N 1
ATOM 1481 C CA . ILE A 1 204 ? 49.336 19.126 59.932 1.00 9.45 204 ILE A CA 1
ATOM 1482 C C . ILE A 1 204 ? 49.814 19.738 58.628 1.00 9.08 204 ILE A C 1
ATOM 1483 O O . ILE A 1 204 ? 50.942 19.487 58.199 1.00 10.54 204 ILE A O 1
ATOM 1488 N N . ILE A 1 205 ? 48.958 20.538 57.998 1.00 7.89 205 ILE A N 1
ATOM 1489 C CA . ILE A 1 205 ? 49.295 21.179 56.726 1.00 8.38 205 ILE A CA 1
ATOM 1490 C C . ILE A 1 205 ? 49.732 22.609 56.990 1.00 8.61 205 ILE A C 1
ATOM 1491 O O . ILE A 1 205 ? 49.030 23.342 57.681 1.00 9.40 205 ILE A O 1
ATOM 1496 N N . VAL A 1 206 ? 50.879 23.013 56.437 1.00 8.84 206 VAL A N 1
ATOM 1497 C CA . VAL A 1 206 ? 51.359 24.389 56.554 1.00 7.62 206 VAL A CA 1
ATOM 1498 C C . VAL A 1 206 ? 51.887 24.860 55.205 1.00 8.70 206 VAL A C 1
ATOM 1499 O O . VAL A 1 206 ? 52.717 24.188 54.571 1.00 10.18 206 VAL A O 1
ATOM 1503 N N . GLY A 1 207 ? 51.389 26.014 54.769 1.00 8.54 207 GLY A N 1
ATOM 1504 C CA . GLY A 1 207 ? 51.833 26.640 53.537 1.00 7.49 207 GLY A CA 1
ATOM 1505 C C . GLY A 1 207 ? 52.763 27.809 53.813 1.00 10.32 207 GLY A C 1
ATOM 1506 O O . GLY A 1 207 ? 53.975 27.632 53.927 1.00 10.64 207 GLY A O 1
ATOM 1507 N N . ARG A 1 208 ? 52.184 29.000 53.924 1.00 9.69 208 ARG A N 1
ATOM 1508 C CA . ARG A 1 208 ? 52.942 30.230 54.130 1.00 10.21 208 ARG A CA 1
ATOM 1509 C C . ARG A 1 208 ? 53.938 30.169 55.286 1.00 9.88 208 ARG A C 1
ATOM 1510 O O . ARG A 1 208 ? 55.045 30.694 55.180 1.00 13.04 208 ARG A O 1
ATOM 1518 N N . GLY A 1 209 ? 53.557 29.511 56.378 1.00 10.50 209 GLY A N 1
ATOM 1519 C CA . GLY A 1 209 ? 54.439 29.390 57.532 1.00 11.02 209 GLY A CA 1
ATOM 1520 C C . GLY A 1 209 ? 55.768 28.733 57.207 1.00 12.13 209 GLY A C 1
ATOM 1521 O O . GLY A 1 209 ? 56.759 28.909 57.931 1.00 15.78 209 GLY A O 1
ATOM 1522 N N . ILE A 1 210 ? 55.790 27.953 56.129 1.00 11.25 210 ILE A N 1
ATOM 1523 C CA . ILE A 1 210 ? 57.037 27.392 55.631 1.00 12.58 210 ILE A CA 1
ATOM 1524 C C . ILE A 1 210 ? 57.602 28.152 54.418 1.00 11.44 210 ILE A C 1
ATOM 1525 O O . ILE A 1 210 ? 58.725 28.649 54.465 1.00 12.72 210 ILE A O 1
ATOM 1530 N N . TYR A 1 211 ? 56.840 28.240 53.329 1.00 11.98 211 TYR A N 1
ATOM 1531 C CA . TYR A 1 211 ? 57.425 28.804 52.105 1.00 12.20 211 TYR A CA 1
ATOM 1532 C C . TYR A 1 211 ? 57.559 30.330 52.089 1.00 12.37 211 TYR A C 1
ATOM 1533 O O . TYR A 1 211 ? 58.429 30.850 51.400 1.00 16.32 211 TYR A O 1
ATOM 1542 N N . ALA A 1 212 ? 56.694 31.046 52.808 1.00 10.46 212 ALA A N 1
ATOM 1543 C CA . ALA A 1 212 ? 56.761 32.504 52.797 1.00 12.84 212 ALA A CA 1
ATOM 1544 C C . ALA A 1 212 ? 57.654 32.983 53.936 1.00 14.08 212 ALA A C 1
ATOM 1545 O O . ALA A 1 212 ? 57.199 33.595 54.907 1.00 14.15 212 ALA A O 1
ATOM 1547 N N . SER A 1 213 ? 58.944 32.694 53.809 1.00 12.82 213 SER A N 1
ATOM 1548 C CA . SER A 1 213 ? 59.905 32.998 54.853 1.00 13.06 213 SER A CA 1
ATOM 1549 C C . SER A 1 213 ? 61.271 33.141 54.229 1.00 13.94 213 SER A C 1
ATOM 1550 O O . SER A 1 213 ? 61.471 32.797 53.060 1.00 17.65 213 SER A O 1
ATOM 1553 N N . GLY A 1 214 ? 62.214 33.612 55.028 1.00 13.67 214 GLY A N 1
ATOM 1554 C CA . GLY A 1 214 ? 63.586 33.758 54.587 1.00 17.35 214 GLY A CA 1
ATOM 1555 C C . GLY A 1 214 ? 64.294 32.419 54.514 1.00 17.81 214 GLY A C 1
ATOM 1556 O O . GLY A 1 214 ? 65.192 32.242 53.698 1.00 20.15 214 GLY A O 1
ATOM 1557 N N . ASN A 1 215 ? 63.881 31.476 55.359 1.00 16.51 215 ASN A N 1
ATOM 1558 C CA . ASN A 1 215 ? 64.561 30.180 55.466 1.00 16.14 215 ASN A CA 1
ATOM 1559 C C . ASN A 1 215 ? 63.548 29.054 55.675 1.00 13.43 215 ASN A C 1
ATOM 1560 O O . ASN A 1 215 ? 63.305 28.628 56.798 1.00 13.89 215 ASN A O 1
ATOM 1565 N N . PRO A 1 216 ? 62.936 28.570 54.590 1.00 15.13 216 PRO A N 1
ATOM 1566 C CA . PRO A 1 216 ? 61.882 27.560 54.733 1.00 11.63 216 PRO A CA 1
ATOM 1567 C C . PRO A 1 216 ? 62.304 26.285 55.475 1.00 12.94 216 PRO A C 1
ATOM 1568 O O . PRO A 1 216 ? 61.497 25.751 56.242 1.00 13.35 216 PRO A O 1
ATOM 1572 N N . ALA A 1 217 ? 63.527 25.816 55.264 1.00 15.29 217 ALA A N 1
ATOM 1573 C CA . ALA A 1 217 ? 63.956 24.585 55.922 1.00 13.92 217 ALA A CA 1
ATOM 1574 C C . ALA A 1 217 ? 63.985 24.800 57.429 1.00 14.50 217 ALA A C 1
ATOM 1575 O O . ALA A 1 217 ? 63.523 23.957 58.195 1.00 15.34 217 ALA A O 1
ATOM 1577 N N . GLU A 1 218 ? 64.507 25.949 57.846 1.00 14.96 218 GLU A N 1
ATOM 1578 C CA . GLU A 1 218 ? 64.532 26.279 59.258 1.00 15.82 218 GLU A CA 1
ATOM 1579 C C . GLU A 1 218 ? 63.126 26.407 59.836 1.00 13.24 218 GLU A C 1
ATOM 1580 O O . GLU A 1 218 ? 62.868 25.935 60.943 1.00 16.25 218 GLU A O 1
ATOM 1586 N N . GLU A 1 219 ? 62.215 27.032 59.096 1.00 12.63 219 GLU A N 1
ATOM 1587 C CA . GLU A 1 219 ? 60.828 27.140 59.564 1.00 11.99 219 GLU A CA 1
ATOM 1588 C C . GLU A 1 219 ? 60.167 25.766 59.704 1.00 12.93 219 GLU A C 1
ATOM 1589 O O . GLU A 1 219 ? 59.453 25.511 60.676 1.00 14.33 219 GLU A O 1
ATOM 1595 N N . ALA A 1 220 ? 60.400 24.881 58.739 1.00 12.80 220 ALA A N 1
ATOM 1596 C CA . ALA A 1 220 ? 59.825 23.532 58.815 1.00 11.85 220 ALA A CA 1
ATOM 1597 C C . ALA A 1 220 ? 60.410 22.763 60.001 1.00 13.60 220 ALA A C 1
ATOM 1598 O O . ALA A 1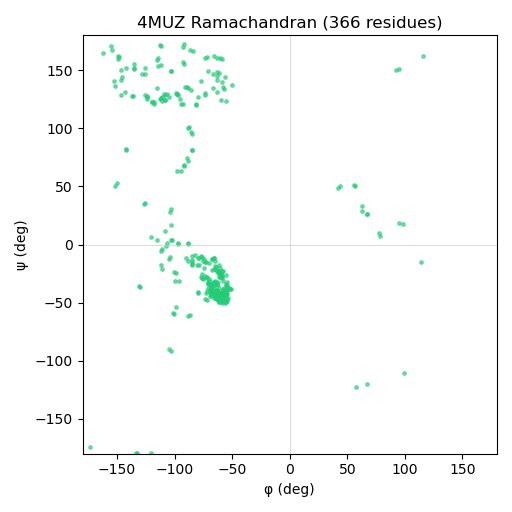 220 ? 59.675 22.116 60.750 1.00 14.50 220 ALA A O 1
ATOM 1600 N N . ARG A 1 221 ? 61.722 22.866 60.185 1.00 12.32 221 ARG A N 1
ATOM 1601 C CA . ARG A 1 221 ? 62.385 22.233 61.316 1.00 13.85 221 ARG A CA 1
ATOM 1602 C C . ARG A 1 221 ? 61.772 22.703 62.628 1.00 15.87 221 ARG A C 1
ATOM 1603 O O . ARG A 1 221 ? 61.439 21.894 63.494 1.00 18.21 221 ARG A O 1
ATOM 1611 N N . LYS A 1 222 ? 61.600 24.015 62.769 1.00 13.98 222 LYS A N 1
ATOM 1612 C CA . LYS A 1 222 ? 61.093 24.559 64.026 1.00 18.48 222 LYS A CA 1
ATOM 1613 C C . LYS A 1 222 ? 59.622 24.228 64.251 1.00 15.66 222 LYS A C 1
ATOM 1614 O O . LYS A 1 222 ? 59.197 24.014 65.388 1.00 18.64 222 LYS A O 1
ATOM 1620 N N . LEU A 1 223 ? 58.850 24.165 63.171 1.00 14.10 223 LEU A N 1
ATOM 1621 C CA . LEU A 1 223 ? 57.447 23.770 63.264 1.00 12.67 223 LEU A CA 1
ATOM 1622 C C . LEU A 1 223 ? 57.293 22.369 63.861 1.00 16.78 223 LEU A C 1
ATOM 1623 O O . LEU A 1 223 ? 56.425 22.148 64.706 1.00 16.77 223 LEU A O 1
ATOM 1628 N N . ARG A 1 224 ? 58.127 21.424 63.434 1.00 13.33 224 ARG A N 1
ATOM 1629 C CA . ARG A 1 224 ? 58.040 20.076 63.994 1.00 16.63 224 ARG A CA 1
ATOM 1630 C C . ARG A 1 224 ? 58.230 20.098 65.511 1.00 18.62 224 ARG A C 1
ATOM 1631 O O . ARG A 1 224 ? 57.498 19.433 66.249 1.00 15.67 224 ARG A O 1
ATOM 1639 N N . ARG A 1 225 ? 59.198 20.873 65.983 1.00 16.50 225 ARG A N 1
ATOM 1640 C CA . ARG A 1 225 ? 59.429 20.962 67.416 1.00 18.01 225 ARG A CA 1
ATOM 1641 C C . ARG A 1 225 ? 58.254 21.591 68.168 1.00 19.37 225 ARG A C 1
ATOM 1642 O O . ARG A 1 225 ? 57.856 21.104 69.230 1.00 21.78 225 ARG A O 1
ATOM 1650 N N . VAL A 1 226 ? 57.718 22.677 67.628 1.00 17.05 226 VAL A N 1
ATOM 1651 C CA . VAL A 1 226 ? 56.600 23.375 68.253 1.00 20.13 226 VAL A CA 1
ATOM 1652 C C . VAL A 1 226 ? 55.346 22.499 68.310 1.00 22.04 226 VAL A C 1
ATOM 1653 O O . VAL A 1 226 ? 54.621 22.498 69.307 1.00 22.54 226 VAL A O 1
ATOM 1657 N N . LEU A 1 227 ? 55.108 21.740 67.247 1.00 18.59 227 LEU A N 1
ATOM 1658 C CA . LEU A 1 227 ? 53.947 20.858 67.170 1.00 17.99 227 LEU A CA 1
ATOM 1659 C C . LEU A 1 227 ? 54.185 19.561 67.944 1.00 18.70 227 LEU A C 1
ATOM 1660 O O . LEU A 1 227 ? 53.255 18.774 68.164 1.00 22.57 227 LEU A O 1
ATOM 1665 N N . LYS A 1 228 ? 55.436 19.342 68.338 1.00 16.81 228 LYS A N 1
ATOM 1666 C CA . LYS A 1 228 ? 55.854 18.098 68.986 1.00 20.11 228 LYS A CA 1
ATOM 1667 C C . LYS A 1 228 ? 55.532 16.874 68.125 1.00 20.81 228 LYS A C 1
ATOM 1668 O O . LYS A 1 228 ? 54.942 15.892 68.589 1.00 23.84 228 LYS A O 1
ATOM 1674 N N . ILE A 1 229 ? 55.931 16.939 66.860 1.00 17.41 229 ILE A N 1
ATOM 1675 C CA . ILE A 1 229 ? 55.740 15.820 65.944 1.00 17.71 229 ILE A CA 1
ATOM 1676 C C . ILE A 1 229 ? 57.040 15.454 65.233 1.00 21.44 229 ILE A C 1
ATOM 1677 O O . ILE A 1 229 ? 58.042 16.172 65.304 1.00 25.31 229 ILE A O 1
ATOM 1683 N N . GLY B 1 18 ? 12.738 34.336 29.953 1.00 28.48 18 GLY B N 1
ATOM 1684 C CA . GLY B 1 18 ? 12.535 35.727 29.589 1.00 30.45 18 GLY B CA 1
ATOM 1685 C C . GLY B 1 18 ? 12.185 35.898 28.124 1.00 31.30 18 GLY B C 1
ATOM 1686 O O . GLY B 1 18 ? 12.225 34.944 27.346 1.00 35.62 18 GLY B O 1
ATOM 1687 N N . SER B 1 19 ? 11.844 37.123 27.742 1.00 22.68 19 SER B N 1
ATOM 1688 C CA . SER B 1 19 ? 11.489 37.422 26.357 1.00 24.24 19 SER B CA 1
ATOM 1689 C C . SER B 1 19 ? 12.721 37.710 25.496 1.00 22.57 19 SER B C 1
ATOM 1690 O O . SER B 1 19 ? 12.642 37.735 24.265 1.00 23.43 19 SER B O 1
ATOM 1693 N N . HIS B 1 20 ? 13.858 37.926 26.149 1.00 18.70 20 HIS B N 1
ATOM 1694 C CA . HIS B 1 20 ? 15.056 38.413 25.471 1.00 15.37 20 HIS B CA 1
ATOM 1695 C C . HIS B 1 20 ? 15.900 37.295 24.860 1.00 15.21 20 HIS B C 1
ATOM 1696 O O . HIS B 1 20 ? 15.693 36.112 25.135 1.00 16.91 20 HIS B O 1
ATOM 1703 N N . MET B 1 21 ? 16.851 37.681 24.017 1.00 17.39 21 MET B N 1
ATOM 1704 C CA . MET B 1 21 ? 17.776 36.719 23.427 1.00 15.36 21 MET B CA 1
ATOM 1705 C C . MET B 1 21 ? 18.543 35.959 24.502 1.00 15.79 21 MET B C 1
ATOM 1706 O O . MET B 1 21 ? 19.043 36.542 25.470 1.00 16.38 21 MET B O 1
ATOM 1711 N N . LYS B 1 22 ? 18.635 34.649 24.312 1.00 12.79 22 LYS B N 1
ATOM 1712 C CA . LYS B 1 22 ? 19.305 33.756 25.245 1.00 11.14 22 LYS B CA 1
ATOM 1713 C C . LYS B 1 22 ? 20.527 33.128 24.586 1.00 12.15 22 LYS B C 1
ATOM 1714 O O . LYS B 1 22 ? 20.615 33.051 23.356 1.00 14.57 22 LYS B O 1
ATOM 1720 N N . GLN B 1 23 ? 21.460 32.656 25.406 1.00 10.36 23 GLN B N 1
ATOM 1721 C CA . GLN B 1 23 ? 22.684 32.048 24.898 1.00 11.43 23 GLN B CA 1
ATOM 1722 C C . GLN B 1 23 ? 22.712 30.539 24.963 1.00 9.94 23 GLN B C 1
ATOM 1723 O O . GLN B 1 23 ? 22.107 29.933 25.845 1.00 10.38 23 GLN B O 1
ATOM 1729 N N . LEU B 1 24 ? 23.429 29.952 24.013 1.00 9.63 24 LEU B N 1
ATOM 1730 C CA . LEU B 1 24 ? 23.803 28.548 24.066 1.00 10.24 24 LEU B CA 1
ATOM 1731 C C . LEU B 1 24 ? 25.297 28.542 24.345 1.00 9.07 24 LEU B C 1
ATOM 1732 O O . LEU B 1 24 ? 26.083 29.162 23.621 1.00 10.00 24 LEU B O 1
ATOM 1737 N N . ILE B 1 25 ? 25.673 27.850 25.411 1.00 9.07 25 ILE B N 1
ATOM 1738 C CA . ILE B 1 25 ? 27.044 27.832 25.903 1.00 9.00 25 ILE B CA 1
ATOM 1739 C C . ILE B 1 25 ? 27.589 26.407 25.833 1.00 9.51 25 ILE B C 1
ATOM 1740 O O . ILE B 1 25 ? 27.012 25.479 26.396 1.00 10.09 25 ILE B O 1
ATOM 1745 N N . LEU B 1 26 ? 28.676 26.234 25.093 1.00 8.70 26 LEU B N 1
ATOM 1746 C CA . LEU B 1 26 ? 29.295 24.919 24.928 1.00 8.92 26 LEU B CA 1
ATOM 1747 C C . LEU B 1 26 ? 30.178 24.586 26.121 1.00 8.17 26 LEU B C 1
ATOM 1748 O O . LEU B 1 26 ? 31.107 25.338 26.418 1.00 9.46 26 LEU B O 1
ATOM 1753 N N . ALA B 1 27 ? 29.890 23.485 26.819 1.00 9.18 27 ALA B N 1
ATOM 1754 C CA . ALA B 1 27 ? 30.805 22.975 27.842 1.00 7.97 27 ALA B CA 1
ATOM 1755 C C . ALA B 1 27 ? 31.786 22.062 27.144 1.00 9.39 27 ALA B C 1
ATOM 1756 O O . ALA B 1 27 ? 31.468 20.909 26.829 1.00 10.96 27 ALA B O 1
ATOM 1758 N N . LEU B 1 28 ? 32.983 22.583 26.896 1.00 10.68 28 LEU B N 1
ATOM 1759 C CA . LEU B 1 28 ? 33.957 21.889 26.057 1.00 10.53 28 LEU B CA 1
ATOM 1760 C C . LEU B 1 28 ? 34.821 20.953 26.900 1.00 14.89 28 LEU B C 1
ATOM 1761 O O . LEU B 1 28 ? 36.003 21.209 27.133 1.00 14.81 28 LEU B O 1
ATOM 1766 N N . ASP B 1 29 ? 34.211 19.858 27.355 1.00 12.37 29 ASP B N 1
ATOM 1767 C CA . ASP B 1 29 ? 34.841 18.929 28.274 1.00 14.49 29 ASP B CA 1
ATOM 1768 C C . ASP B 1 29 ? 35.497 17.769 27.532 1.00 16.19 29 ASP B C 1
ATOM 1769 O O . ASP B 1 29 ? 35.094 16.608 27.659 1.00 20.33 29 ASP B O 1
ATOM 1774 N N . VAL B 1 30 ? 36.496 18.113 26.730 1.00 12.01 30 VAL B N 1
ATOM 1775 C CA . VAL B 1 30 ? 37.372 17.137 26.107 1.00 12.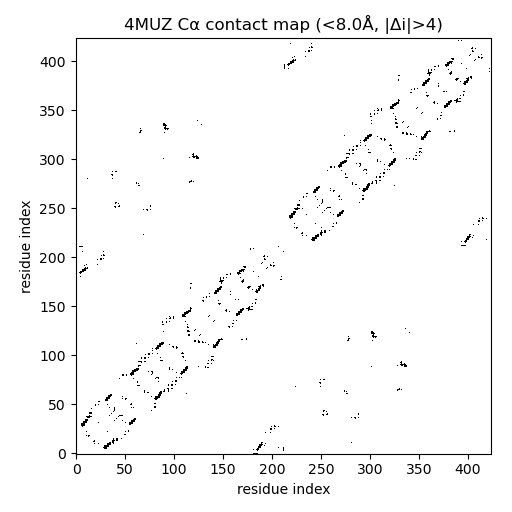09 30 VAL B CA 1
ATOM 1776 C C . VAL B 1 30 ? 38.752 17.293 26.730 1.00 12.31 30 VAL B C 1
ATOM 1777 O O . VAL B 1 30 ? 38.990 18.235 27.491 1.00 13.68 30 VAL B O 1
ATOM 1781 N N . MET B 1 31 ? 39.663 16.377 26.431 1.00 14.68 31 MET B N 1
ATOM 1782 C CA . MET B 1 31 ? 40.947 16.380 27.122 1.00 17.27 31 MET B CA 1
ATOM 1783 C C . MET B 1 31 ? 42.127 16.409 26.173 1.00 18.02 31 MET B C 1
ATOM 1784 O O . MET B 1 31 ? 43.176 15.802 26.424 1.00 18.11 31 MET B O 1
ATOM 1789 N N . ASP B 1 32 ? 41.937 17.136 25.080 1.00 16.34 32 ASP B N 1
ATOM 1790 C CA . ASP B 1 32 ? 42.991 17.376 24.111 1.00 14.85 32 ASP B CA 1
ATOM 1791 C C . ASP B 1 32 ? 42.751 18.765 23.549 1.00 13.10 32 ASP B C 1
ATOM 1792 O O . ASP B 1 32 ? 41.644 19.078 23.106 1.00 15.30 32 ASP B O 1
ATOM 1797 N N . GLY B 1 33 ? 43.777 19.602 23.567 1.00 13.21 33 GLY B N 1
ATOM 1798 C CA . GLY B 1 33 ? 43.600 20.994 23.191 1.00 11.98 33 GLY B CA 1
ATOM 1799 C C . GLY B 1 33 ? 43.304 21.189 21.717 1.00 12.51 33 GLY B C 1
ATOM 1800 O O . GLY B 1 33 ? 42.515 22.060 21.341 1.00 14.20 33 GLY B O 1
ATOM 1801 N N . GLU B 1 34 ? 43.917 20.372 20.873 1.00 15.33 34 GLU B N 1
ATOM 1802 C CA . GLU B 1 34 ? 43.686 20.495 19.440 1.00 17.68 34 GLU B CA 1
ATOM 1803 C C . GLU B 1 34 ? 42.280 20.024 19.087 1.00 15.78 34 GLU B C 1
ATOM 1804 O O . GLU B 1 34 ? 41.613 20.611 18.238 1.00 15.38 34 GLU B O 1
ATOM 1810 N N . LYS B 1 35 ? 41.822 18.982 19.768 1.00 13.94 35 LYS B N 1
ATOM 1811 C CA . LYS B 1 35 ? 40.441 18.531 19.628 1.00 13.81 35 LYS B CA 1
ATOM 1812 C C . LYS B 1 35 ? 39.460 19.610 20.096 1.00 12.28 35 LYS B C 1
ATOM 1813 O O . LYS B 1 35 ? 38.440 19.866 19.437 1.00 12.28 35 LYS B O 1
ATOM 1819 N N . ALA B 1 36 ? 39.779 20.260 21.214 1.00 11.76 36 ALA B N 1
ATOM 1820 C CA . ALA B 1 36 ? 38.950 21.358 21.719 1.00 11.35 36 ALA B CA 1
ATOM 1821 C C . ALA B 1 36 ? 38.831 22.479 20.690 1.00 12.78 36 ALA B C 1
ATOM 1822 O O . ALA B 1 36 ? 37.739 22.972 20.414 1.00 12.00 36 ALA B O 1
ATOM 1824 N N . MET B 1 37 ? 39.956 22.872 20.105 1.00 13.89 37 MET B N 1
ATOM 1825 C CA . MET B 1 37 ? 39.937 23.912 19.083 1.00 13.68 37 MET B CA 1
ATOM 1826 C C . MET B 1 37 ? 39.100 23.498 17.876 1.00 13.62 37 MET B C 1
ATOM 1827 O O . MET B 1 37 ? 38.352 24.308 17.323 1.00 12.93 37 MET B O 1
ATOM 1832 N N . GLU B 1 38 ? 39.231 22.239 17.466 1.00 13.24 38 GLU B N 1
ATOM 1833 C CA . GLU B 1 38 ? 38.458 21.720 16.348 1.00 15.24 38 GLU B CA 1
ATOM 1834 C C . GLU B 1 38 ? 36.959 21.839 16.600 1.00 13.19 38 GLU B C 1
ATOM 1835 O O . GLU B 1 38 ? 36.210 22.340 15.755 1.00 15.25 38 GLU B O 1
ATOM 1841 N N . ILE B 1 39 ? 36.525 21.360 17.760 1.00 12.48 39 ILE B N 1
ATOM 1842 C CA . ILE B 1 39 ? 35.113 21.373 18.110 1.00 12.76 39 ILE B CA 1
ATOM 1843 C C . ILE B 1 39 ? 34.578 22.803 18.199 1.00 12.61 39 ILE B C 1
ATOM 1844 O O . ILE B 1 39 ? 33.525 23.107 17.641 1.00 12.61 39 ILE B O 1
ATOM 1849 N N . ALA B 1 40 ? 35.321 23.683 18.863 1.00 13.03 40 ALA B N 1
ATOM 1850 C CA . ALA B 1 40 ? 34.909 25.068 19.023 1.00 12.60 40 ALA B CA 1
ATOM 1851 C C . ALA B 1 40 ? 34.729 25.739 17.670 1.00 12.77 40 ALA B C 1
ATOM 1852 O O . ALA B 1 40 ? 33.740 26.438 17.428 1.00 13.91 40 ALA B O 1
ATOM 1854 N N . LYS B 1 41 ? 35.668 25.501 16.763 1.00 13.37 41 LYS B N 1
ATOM 1855 C CA . LYS B 1 41 ? 35.584 26.111 15.446 1.00 16.37 41 LYS B CA 1
ATOM 1856 C C . LYS B 1 41 ? 34.382 25.619 14.663 1.00 14.62 41 LYS B C 1
ATOM 1857 O O . LYS B 1 41 ? 33.691 26.410 14.010 1.00 18.14 41 LYS B O 1
ATOM 1863 N N . LYS B 1 42 ? 34.108 24.323 14.725 1.00 15.46 42 LYS B N 1
ATOM 1864 C CA . LYS B 1 42 ? 33.017 23.830 13.897 1.00 18.76 42 LYS B CA 1
ATOM 1865 C C . LYS B 1 42 ? 31.620 24.160 14.429 1.00 16.59 42 LYS B C 1
ATOM 1866 O O . LYS B 1 42 ? 30.682 24.257 13.642 1.00 18.71 42 LYS B O 1
ATOM 1872 N N . VAL B 1 43 ? 31.481 24.366 15.736 1.00 13.09 43 VAL B N 1
ATOM 1873 C CA . VAL B 1 43 ? 30.176 24.729 16.297 1.00 15.63 43 VAL B CA 1
ATOM 1874 C C . VAL B 1 43 ? 30.002 26.240 16.503 1.00 14.46 43 VAL B C 1
ATOM 1875 O O . VAL B 1 43 ? 28.952 26.688 16.960 1.00 13.39 43 VAL B O 1
ATOM 1879 N N . ALA B 1 44 ? 31.017 27.017 16.144 1.00 14.87 44 ALA B N 1
ATOM 1880 C CA . ALA B 1 44 ? 31.052 28.448 16.472 1.00 15.96 44 ALA B CA 1
ATOM 1881 C C . ALA B 1 44 ? 29.824 29.259 16.021 1.00 17.18 44 ALA B C 1
ATOM 1882 O O . ALA B 1 44 ? 29.399 30.173 16.725 1.00 16.75 44 ALA B O 1
ATOM 1884 N N . GLU B 1 45 ? 29.255 28.917 14.871 1.00 15.71 45 GLU B N 1
ATOM 1885 C CA . GLU B 1 45 ? 28.080 29.614 14.352 1.00 18.92 45 GLU B CA 1
ATOM 1886 C C . GLU B 1 45 ? 26.888 29.526 15.310 1.00 20.35 45 GLU B C 1
ATOM 1887 O O . GLU B 1 45 ? 26.023 30.403 15.319 1.00 19.83 45 GLU B O 1
ATOM 1893 N N . HIS B 1 46 ? 26.859 28.482 16.134 1.00 12.96 46 HIS B N 1
ATOM 1894 C CA . HIS B 1 46 ? 25.666 28.163 16.908 1.00 14.55 46 HIS B CA 1
ATOM 1895 C C . HIS B 1 46 ? 25.807 28.386 18.396 1.00 11.47 46 HIS B C 1
ATOM 1896 O O . HIS B 1 46 ? 24.843 28.189 19.147 1.00 12.83 46 HIS B O 1
ATOM 1903 N N . VAL B 1 47 ? 26.998 28.772 18.840 1.00 12.26 47 VAL B N 1
ATOM 1904 C CA . VAL B 1 47 ? 27.226 28.930 20.273 1.00 12.66 47 VAL B CA 1
ATOM 1905 C C . VAL B 1 47 ? 27.767 30.324 20.594 1.00 12.22 47 VAL B C 1
ATOM 1906 O O . VAL B 1 47 ? 28.492 30.927 19.798 1.00 14.69 47 VAL B O 1
ATOM 1910 N N . ASP B 1 48 ? 27.391 30.834 21.758 1.00 10.70 48 ASP B N 1
ATOM 1911 C CA . ASP B 1 48 ? 27.724 32.200 22.149 1.00 10.38 48 ASP B CA 1
ATOM 1912 C C . ASP B 1 48 ? 28.968 32.323 23.032 1.00 9.77 48 ASP B C 1
ATOM 1913 O O . ASP B 1 48 ? 29.675 33.326 22.969 1.00 11.77 48 ASP B O 1
ATOM 1918 N N . ARG B 1 49 ? 29.234 31.312 23.846 1.00 9.23 49 ARG B N 1
ATOM 1919 C CA . ARG B 1 49 ? 30.406 31.312 24.720 1.00 9.35 49 ARG B CA 1
ATOM 1920 C C . ARG B 1 49 ? 30.845 29.876 24.896 1.00 8.88 49 ARG B C 1
ATOM 1921 O O . ARG B 1 49 ? 30.080 28.939 24.624 1.00 10.20 49 ARG B O 1
ATOM 1929 N N . ILE B 1 50 ? 32.086 29.714 25.340 1.00 8.88 50 ILE B N 1
ATOM 1930 C CA . ILE B 1 50 ? 32.668 28.400 25.561 1.00 8.76 50 ILE B CA 1
ATOM 1931 C C . ILE B 1 50 ? 33.041 28.297 27.027 1.00 9.07 50 ILE B C 1
ATOM 1932 O O . ILE B 1 50 ? 33.799 29.125 27.544 1.00 10.46 50 ILE B O 1
ATOM 1937 N N . LYS B 1 51 ? 32.499 27.289 27.692 1.00 7.81 51 LYS B N 1
ATOM 1938 C CA . LYS B 1 51 ? 32.855 27.016 29.082 1.00 7.93 51 LYS B CA 1
ATOM 1939 C C . LYS B 1 51 ? 33.951 25.953 29.154 1.00 8.17 51 LYS B C 1
ATOM 1940 O O . LYS B 1 51 ? 33.809 24.853 28.606 1.00 8.96 51 LYS B O 1
ATOM 1946 N N . VAL B 1 52 ? 35.045 26.281 29.834 1.00 8.93 52 VAL B N 1
ATOM 1947 C CA . VAL B 1 52 ? 36.175 25.373 29.962 1.00 8.93 52 VAL B CA 1
ATOM 1948 C C . VAL B 1 52 ? 36.338 24.996 31.426 1.00 10.93 52 VAL B C 1
ATOM 1949 O O . VAL B 1 52 ? 36.259 25.849 32.295 1.00 12.79 52 VAL B O 1
ATOM 1953 N N . ASN B 1 53 ? 36.544 23.717 31.689 1.00 9.79 53 ASN B N 1
ATOM 1954 C CA . ASN B 1 53 ? 36.638 23.200 33.050 1.00 9.68 53 ASN B CA 1
ATOM 1955 C C . ASN B 1 53 ? 38.023 22.558 33.186 1.00 9.51 53 ASN B C 1
ATOM 1956 O O . ASN B 1 53 ? 38.830 22.564 32.253 1.00 8.70 53 ASN B O 1
ATOM 1961 N N . TYR B 1 54 ? 38.302 22.013 34.352 1.00 7.79 54 TYR B N 1
ATOM 1962 C CA . TYR B 1 54 ? 39.613 21.449 34.624 1.00 9.31 54 TYR B CA 1
ATOM 1963 C C . TYR B 1 54 ? 40.066 20.245 33.768 1.00 10.37 54 TYR B C 1
ATOM 1964 O O . TYR B 1 54 ? 41.263 20.133 33.490 1.00 10.16 54 TYR B O 1
ATOM 1973 N N . PRO B 1 55 ? 39.144 19.341 33.354 1.00 8.95 55 PRO B N 1
ATOM 1974 C CA . PRO B 1 55 ? 39.658 18.274 32.484 1.00 12.61 55 PRO B CA 1
ATOM 1975 C C . PRO B 1 55 ? 40.399 18.817 31.250 1.00 11.11 55 PRO B C 1
ATOM 1976 O O . PRO B 1 55 ? 41.462 18.306 30.902 1.00 12.19 55 PRO B O 1
ATOM 1980 N N . LEU B 1 56 ? 39.862 19.843 30.603 1.00 9.31 56 LEU B N 1
ATOM 1981 C CA . LEU B 1 56 ? 40.548 20.419 29.457 1.00 8.83 56 LEU B CA 1
ATOM 1982 C C . LEU B 1 56 ? 41.789 21.216 29.886 1.00 10.04 56 LEU B C 1
ATOM 1983 O O . LEU B 1 56 ? 42.859 21.051 29.306 1.00 10.81 56 LEU B O 1
ATOM 1988 N N . VAL B 1 57 ? 41.648 22.082 30.885 1.00 9.36 57 VAL B N 1
ATOM 1989 C CA . VAL B 1 57 ? 42.771 22.913 31.297 1.00 10.13 57 VAL B CA 1
ATOM 1990 C C . VAL B 1 57 ? 43.965 22.106 31.843 1.00 9.83 57 VAL B C 1
ATOM 1991 O O . VAL B 1 57 ? 45.118 22.396 31.532 1.00 12.40 57 VAL B O 1
ATOM 1995 N N . LEU B 1 58 ? 43.688 21.049 32.599 1.00 9.87 58 LEU B N 1
ATOM 1996 C CA . LEU B 1 58 ? 44.764 20.211 33.108 1.00 10.98 58 LEU B CA 1
ATOM 1997 C C . LEU B 1 58 ? 45.428 19.425 31.984 1.00 10.72 58 LEU B C 1
ATOM 1998 O O . LEU B 1 58 ? 46.619 19.133 32.039 1.00 12.01 58 LEU B O 1
ATOM 2003 N N . SER B 1 59 ? 44.648 19.075 30.962 1.00 11.67 59 SER B N 1
ATOM 2004 C CA . SER B 1 59 ? 45.169 18.264 29.863 1.00 14.01 59 SER B CA 1
ATOM 2005 C C . SER B 1 59 ? 45.967 19.099 28.861 1.00 13.65 59 SER B C 1
ATOM 2006 O O . SER B 1 59 ? 47.026 18.683 28.399 1.00 18.46 59 SER B O 1
ATOM 2009 N N . ALA B 1 60 ? 45.461 20.285 28.542 1.00 12.67 60 ALA B N 1
ATOM 2010 C CA . ALA B 1 60 ? 46.020 21.098 27.469 1.00 13.49 60 ALA B CA 1
ATOM 2011 C C . ALA B 1 60 ? 46.855 22.267 27.979 1.00 16.13 60 ALA B C 1
ATOM 2012 O O . ALA B 1 60 ? 47.546 22.920 27.199 1.00 17.62 60 ALA B O 1
ATOM 2014 N N . GLY B 1 61 ? 46.785 22.533 29.281 1.00 12.29 61 GLY B N 1
ATOM 2015 C CA . GLY B 1 61 ? 47.413 23.721 29.844 1.00 12.20 61 GLY B CA 1
ATOM 2016 C C . GLY B 1 61 ? 46.430 24.878 29.885 1.00 12.29 61 GLY B C 1
ATOM 2017 O O . GLY B 1 61 ? 45.535 24.975 29.044 1.00 11.89 61 GLY B O 1
ATOM 2018 N N . VAL B 1 62 ? 46.606 25.770 30.856 1.00 12.71 62 VAL B N 1
ATOM 2019 C CA . VAL B 1 62 ? 45.683 26.878 31.071 1.00 11.36 62 VAL B CA 1
ATOM 2020 C C . VAL B 1 62 ? 45.664 27.823 29.858 1.00 12.51 62 VAL B C 1
ATOM 2021 O O . VAL B 1 62 ? 44.675 28.528 29.621 1.00 14.64 62 VAL B O 1
ATOM 2025 N N . GLY B 1 63 ? 46.747 27.796 29.084 1.00 14.72 63 GLY B N 1
ATOM 2026 C CA . GLY B 1 63 ? 46.879 28.593 27.874 1.00 15.15 63 GLY B CA 1
ATOM 2027 C C . GLY B 1 63 ? 45.848 28.280 26.795 1.00 14.23 63 GLY B C 1
ATOM 2028 O O . GLY B 1 63 ? 45.645 29.073 25.875 1.00 14.62 63 GLY B O 1
ATOM 2029 N N . ILE B 1 64 ? 45.192 27.127 26.896 1.00 11.80 64 ILE B N 1
ATOM 2030 C CA . ILE B 1 64 ? 44.138 26.776 25.947 1.00 11.80 64 ILE B CA 1
ATOM 2031 C C . ILE B 1 64 ? 43.009 27.812 25.973 1.00 14.87 64 ILE B C 1
ATOM 2032 O O . ILE B 1 64 ? 42.322 28.021 24.970 1.00 12.98 64 ILE B O 1
ATOM 2037 N N . MET B 1 65 ? 42.827 28.482 27.108 1.00 11.43 65 MET B N 1
ATOM 2038 C CA . MET B 1 65 ? 41.772 29.483 27.209 1.00 11.98 65 MET B CA 1
ATOM 2039 C C . MET B 1 65 ? 42.042 30.692 26.330 1.00 11.28 65 MET B C 1
ATOM 2040 O O . MET B 1 65 ? 41.110 31.273 25.782 1.00 13.38 65 MET B O 1
ATOM 2045 N N A LYS B 1 66 ? 43.313 31.060 26.188 0.47 13.49 66 LYS B N 1
ATOM 2046 N N B LYS B 1 66 ? 43.312 31.064 26.194 0.53 13.56 66 LYS B N 1
ATOM 2047 C CA A LYS B 1 66 ? 43.694 32.155 25.302 0.47 13.43 66 LYS B CA 1
ATOM 2048 C CA B LYS B 1 66 ? 43.683 32.156 25.303 0.53 13.36 66 LYS B CA 1
ATOM 2049 C C A LYS B 1 66 ? 43.398 31.793 23.848 0.47 15.20 66 LYS B C 1
ATOM 2050 C C B LYS B 1 66 ? 43.350 31.775 23.862 0.53 15.19 66 LYS B C 1
ATOM 2051 O O A LYS B 1 66 ? 42.877 32.608 23.090 0.47 17.41 66 LYS B O 1
ATOM 2052 O O B LYS B 1 66 ? 42.752 32.558 23.128 0.53 15.52 66 LYS B O 1
ATOM 2063 N N . ARG B 1 67 ? 43.723 30.562 23.465 1.00 13.53 67 ARG B N 1
ATOM 2064 C CA . ARG B 1 67 ? 43.445 30.095 22.103 1.00 15.09 67 ARG B CA 1
ATOM 2065 C C . ARG B 1 67 ? 41.935 30.029 21.817 1.00 13.24 67 ARG B C 1
ATOM 2066 O O . ARG B 1 67 ? 41.483 30.454 20.757 1.00 14.81 67 ARG B O 1
ATOM 2074 N N . LEU B 1 68 ? 41.156 29.512 22.762 1.00 11.93 68 LEU B N 1
ATOM 2075 C CA . LEU B 1 68 ? 39.719 29.389 22.545 1.00 11.26 68 LEU B CA 1
ATOM 2076 C C . LEU B 1 68 ? 39.026 30.752 22.528 1.00 12.82 68 LEU B C 1
ATOM 2077 O O . LEU B 1 68 ? 38.019 30.936 21.844 1.00 14.21 68 LEU B O 1
ATOM 2082 N N . SER B 1 69 ? 39.584 31.708 23.270 1.00 12.32 69 SER B N 1
ATOM 2083 C CA . SER B 1 69 ? 38.993 33.042 23.389 1.00 14.89 69 SER B CA 1
ATOM 2084 C C . SER B 1 69 ? 38.967 33.799 22.066 1.00 16.59 69 SER B C 1
ATOM 2085 O O . SER B 1 69 ? 38.219 34.768 21.916 1.00 17.52 69 SER B O 1
ATOM 2088 N N . GLU B 1 70 ? 39.790 33.376 21.113 1.00 13.90 70 GLU B N 1
ATOM 2089 C CA . GLU B 1 70 ? 39.762 33.982 19.783 1.00 19.66 70 GLU B CA 1
ATOM 2090 C C . GLU B 1 70 ? 38.574 33.471 18.963 1.00 16.01 70 GLU B C 1
ATOM 2091 O O . GLU B 1 70 ? 38.275 33.995 17.886 1.00 19.41 70 GLU B O 1
ATOM 2097 N N . ILE B 1 71 ? 37.901 32.445 19.471 1.00 16.47 71 ILE B N 1
ATOM 2098 C CA . ILE B 1 71 ? 36.719 31.909 18.811 1.00 13.39 71 ILE B CA 1
ATOM 2099 C C . ILE B 1 71 ? 35.447 32.459 19.457 1.00 13.68 71 ILE B C 1
ATOM 2100 O O . ILE B 1 71 ? 34.600 33.021 18.768 1.00 13.50 71 ILE B O 1
ATOM 2105 N N . LYS B 1 72 ? 35.330 32.315 20.773 1.00 13.07 72 LYS B N 1
ATOM 2106 C CA . LYS B 1 72 ? 34.204 32.848 21.532 1.00 12.63 72 LYS B CA 1
ATOM 2107 C C . LYS B 1 72 ? 34.728 33.193 22.907 1.00 11.19 72 LYS B C 1
ATOM 2108 O O . LYS B 1 72 ? 35.756 32.653 23.320 1.00 13.61 72 LYS B O 1
ATOM 2114 N N . PRO B 1 73 ? 34.012 34.063 23.642 1.00 11.19 73 PRO B N 1
ATOM 2115 C CA . PRO B 1 73 ? 34.461 34.352 25.006 1.00 10.07 73 PRO B CA 1
ATOM 2116 C C . PRO B 1 73 ? 34.414 33.097 25.875 1.00 10.54 73 PRO B C 1
ATOM 2117 O O . PRO B 1 73 ? 33.537 32.236 25.702 1.00 9.97 73 PRO B O 1
ATOM 2121 N N . VAL B 1 74 ? 35.379 33.005 26.785 1.00 9.45 74 VAL B N 1
ATOM 2122 C CA . VAL B 1 74 ? 35.587 31.801 27.584 1.00 9.68 74 VAL B CA 1
ATOM 2123 C C . VAL B 1 74 ? 35.245 31.988 29.055 1.00 8.57 74 VAL B C 1
ATOM 2124 O O . VAL B 1 74 ? 35.733 32.921 29.708 1.00 9.40 74 VAL B O 1
ATOM 2128 N N . ILE B 1 75 ? 34.398 31.094 29.560 1.00 9.79 75 ILE B N 1
ATOM 2129 C CA . ILE B 1 75 ? 34.070 31.017 30.978 1.00 8.30 75 ILE B CA 1
ATOM 2130 C C . ILE B 1 75 ? 34.988 29.985 31.623 1.00 8.25 75 ILE B C 1
ATOM 2131 O O . ILE B 1 75 ? 35.001 28.827 31.195 1.00 8.81 75 ILE B O 1
ATOM 2136 N N . ALA B 1 76 ? 35.775 30.403 32.619 1.00 6.83 76 ALA B N 1
ATOM 2137 C CA . ALA B 1 76 ? 36.652 29.481 33.326 1.00 8.38 76 ALA B CA 1
ATOM 2138 C C . ALA B 1 76 ? 35.861 28.821 34.434 1.00 7.92 76 ALA B C 1
ATOM 2139 O O . ALA B 1 76 ? 35.678 29.382 35.513 1.00 8.10 76 ALA B O 1
ATOM 2141 N N . ASP B 1 77 ? 35.370 27.626 34.140 1.00 7.48 77 ASP B N 1
ATOM 2142 C CA . ASP B 1 77 ? 34.585 26.879 35.100 1.00 8.41 77 ASP B CA 1
ATOM 2143 C C . ASP B 1 77 ? 35.515 26.103 36.013 1.00 9.05 77 ASP B C 1
ATOM 2144 O O . ASP B 1 77 ? 35.751 24.905 35.825 1.00 8.46 77 ASP B O 1
ATOM 2149 N N . PHE B 1 78 ? 36.037 26.812 37.008 1.00 7.98 78 PHE B N 1
ATOM 2150 C CA . PHE B 1 78 ? 37.021 26.242 37.917 1.00 6.67 78 PHE B CA 1
ATOM 2151 C C . PHE B 1 78 ? 36.394 25.887 39.272 1.00 8.31 78 PHE B C 1
ATOM 2152 O O . PHE B 1 78 ? 37.109 25.454 40.181 1.00 9.91 78 PHE B O 1
ATOM 2160 N N . LYS B 1 79 ? 35.074 26.054 39.409 1.00 7.74 79 LYS B N 1
ATOM 2161 C CA . LYS B 1 79 ? 34.369 25.689 40.649 1.00 8.60 79 LYS B CA 1
ATOM 2162 C C . LYS B 1 79 ? 35.178 26.112 41.871 1.00 7.27 79 LYS B C 1
ATOM 2163 O O . LYS B 1 79 ? 35.405 25.312 42.785 1.00 7.37 79 LYS B O 1
ATOM 2169 N N . ILE B 1 80 ? 35.629 27.364 41.867 1.00 8.01 80 ILE B N 1
ATOM 2170 C CA . ILE B 1 80 ? 36.550 27.823 42.902 1.00 6.25 80 ILE B CA 1
ATOM 2171 C C . ILE B 1 80 ? 35.934 27.582 44.277 1.00 6.87 80 ILE B C 1
ATOM 2172 O O . ILE B 1 80 ? 34.813 28.010 44.555 1.00 8.02 80 ILE B O 1
ATOM 2177 N N . ALA B 1 81 ? 36.650 26.845 45.121 1.00 6.81 81 ALA B N 1
ATOM 2178 C CA . ALA B 1 81 ? 36.054 26.334 46.350 1.00 6.73 81 ALA B CA 1
ATOM 2179 C C . ALA B 1 81 ? 37.099 26.186 47.442 1.00 7.03 81 ALA B C 1
ATOM 2180 O O . ALA B 1 81 ? 37.265 25.123 48.027 1.00 9.50 81 ALA B O 1
ATOM 2182 N N . ASP B 1 82 ? 37.830 27.260 47.693 1.00 7.10 82 ASP B N 1
ATOM 2183 C CA . ASP B 1 82 ? 38.895 27.215 48.675 1.00 8.07 82 ASP B CA 1
ATOM 2184 C C . ASP B 1 82 ? 38.815 28.435 49.581 1.00 7.63 82 ASP B C 1
ATOM 2185 O O . ASP B 1 82 ? 37.920 29.274 49.444 1.00 8.22 82 ASP B O 1
ATOM 2190 N N . VAL B 1 83 ? 39.749 28.516 50.511 1.00 7.99 83 VAL B N 1
ATOM 2191 C CA . VAL B 1 83 ? 39.877 29.699 51.349 1.00 8.26 83 VAL B CA 1
ATOM 2192 C C . VAL B 1 83 ? 40.226 30.893 50.453 1.00 8.12 83 VAL B C 1
ATOM 2193 O O . VAL B 1 83 ? 40.689 30.722 49.315 1.00 7.90 83 VAL B O 1
ATOM 2197 N N . PRO B 1 84 ? 40.003 32.117 50.953 1.00 8.34 84 PRO B N 1
ATOM 2198 C CA . PRO B 1 84 ? 40.218 33.284 50.084 1.00 8.29 84 PRO B CA 1
ATOM 2199 C C . PRO B 1 84 ? 41.617 33.369 49.478 1.00 8.38 84 PRO B C 1
ATOM 2200 O O . PRO B 1 84 ? 41.721 33.692 48.292 1.00 8.52 84 PRO B O 1
ATOM 2204 N N . TYR B 1 85 ? 42.661 33.067 50.254 1.00 9.03 85 TYR B N 1
ATOM 2205 C CA . TYR B 1 85 ? 44.025 33.199 49.750 1.00 8.94 85 TYR B CA 1
ATOM 2206 C C . TYR B 1 85 ? 44.277 32.408 48.461 1.00 8.66 85 TYR B C 1
ATOM 2207 O O . TYR B 1 85 ? 44.745 32.948 47.459 1.00 10.05 85 TYR B O 1
ATOM 2216 N N A THR B 1 86 ? 43.959 31.122 48.506 0.45 8.43 86 THR B N 1
ATOM 2217 N N B THR B 1 86 ? 43.993 31.110 48.477 0.55 8.43 86 THR B N 1
ATOM 2218 C CA A THR B 1 86 ? 44.144 30.253 47.355 0.45 9.28 86 THR B CA 1
ATOM 2219 C CA B THR B 1 86 ? 44.226 30.317 47.270 0.55 8.22 86 THR B CA 1
ATOM 2220 C C A THR B 1 86 ? 43.179 30.615 46.233 0.45 7.95 86 THR B C 1
ATOM 2221 C C B THR B 1 86 ? 43.160 30.562 46.192 0.55 7.80 86 THR B C 1
ATOM 2222 O O A THR B 1 86 ? 43.563 30.693 45.065 0.45 7.77 86 THR B O 1
ATOM 2223 O O B THR B 1 86 ? 43.462 30.510 45.000 0.55 8.29 86 THR B O 1
ATOM 2230 N N . SER B 1 87 ? 41.925 30.846 46.601 1.00 7.60 87 SER B N 1
ATOM 2231 C CA . SER B 1 87 ? 40.881 31.192 45.636 1.00 8.06 87 SER B CA 1
ATOM 2232 C C . SER B 1 87 ? 41.259 32.428 44.828 1.00 10.20 87 SER B C 1
ATOM 2233 O O . SER B 1 87 ? 41.014 32.471 43.618 1.00 9.82 87 SER B O 1
ATOM 2236 N N . SER B 1 88 ? 41.850 33.419 45.495 1.00 8.80 88 SER B N 1
ATOM 2237 C CA . SER B 1 88 ? 42.293 34.643 44.839 1.00 8.73 88 SER B CA 1
ATOM 2238 C C . SER B 1 88 ? 43.285 34.333 43.723 1.00 8.99 88 SER B C 1
ATOM 2239 O O . SER B 1 88 ? 43.176 34.857 42.612 1.00 10.39 88 SER B O 1
ATOM 2242 N N . LEU B 1 89 ? 44.253 33.473 44.030 1.00 8.68 89 LEU B N 1
ATOM 2243 C CA . LEU B 1 89 ? 45.287 33.104 43.070 1.00 10.23 89 LEU B CA 1
ATOM 2244 C C . LEU B 1 89 ? 44.694 32.371 41.861 1.00 9.52 89 LEU B C 1
ATOM 2245 O O . LEU B 1 89 ? 45.077 32.636 40.721 1.00 9.47 89 LEU B O 1
ATOM 2250 N N . ILE B 1 90 ? 43.763 31.455 42.108 1.00 8.04 90 ILE B N 1
ATOM 2251 C CA . ILE B 1 90 ? 43.114 30.723 41.029 1.00 8.19 90 ILE B CA 1
ATOM 2252 C C . ILE B 1 90 ? 42.345 31.669 40.110 1.00 9.82 90 ILE B C 1
ATOM 2253 O O . ILE B 1 90 ? 42.485 31.597 38.887 1.00 9.30 90 ILE B O 1
ATOM 2258 N N . ALA B 1 91 ? 41.570 32.575 40.698 1.00 7.75 91 ALA B N 1
ATOM 2259 C CA . ALA B 1 91 ? 40.822 33.536 39.894 1.00 7.79 91 ALA B CA 1
ATOM 2260 C C . ALA B 1 91 ? 41.763 34.386 39.041 1.00 8.46 91 ALA B C 1
ATOM 2261 O O . ALA B 1 91 ? 41.522 34.597 37.851 1.00 8.65 91 ALA B O 1
ATOM 2263 N N . ARG B 1 92 ? 42.841 34.863 39.656 1.00 8.01 92 ARG B N 1
ATOM 2264 C CA . ARG B 1 92 ? 43.806 35.697 38.947 1.00 8.96 92 ARG B CA 1
ATOM 2265 C C . ARG B 1 92 ? 44.408 34.958 37.751 1.00 8.76 92 ARG B C 1
ATOM 2266 O O . ARG B 1 92 ? 44.507 35.514 36.654 1.00 9.87 92 ARG B O 1
ATOM 2274 N N . ILE B 1 93 ? 44.770 33.694 37.947 1.00 9.01 93 ILE B N 1
ATOM 2275 C CA . ILE B 1 93 ? 45.364 32.928 36.859 1.00 9.75 93 ILE B CA 1
ATOM 2276 C C . ILE B 1 93 ? 44.352 32.772 35.720 1.00 9.08 93 ILE B C 1
ATOM 2277 O O . ILE B 1 93 ? 44.697 32.913 34.542 1.00 10.37 93 ILE B O 1
ATOM 2282 N N . ALA B 1 94 ? 43.093 32.539 36.072 1.00 7.97 94 ALA B N 1
ATOM 2283 C CA . ALA B 1 94 ? 42.055 32.425 35.047 1.00 8.83 94 ALA B CA 1
ATOM 2284 C C . ALA B 1 94 ? 41.959 33.694 34.179 1.00 9.34 94 ALA B C 1
ATOM 2285 O O . ALA B 1 94 ? 41.959 33.626 32.939 1.00 9.66 94 ALA B O 1
ATOM 2287 N N . PHE B 1 95 ? 41.904 34.850 34.829 1.00 8.83 95 PHE B N 1
ATOM 2288 C CA . PHE B 1 95 ? 41.777 36.106 34.098 1.00 9.83 95 PHE B CA 1
ATOM 2289 C C . PHE B 1 95 ? 43.058 36.471 33.347 1.00 11.35 95 PHE B C 1
ATOM 2290 O O . PHE B 1 95 ? 42.990 37.048 32.254 1.00 12.15 95 PHE B O 1
ATOM 2298 N N . GLU B 1 96 ? 44.223 36.120 33.905 1.00 9.57 96 GLU B N 1
ATOM 2299 C CA . GLU B 1 96 ? 45.479 36.296 33.185 1.00 10.90 96 GLU B CA 1
ATOM 2300 C C . GLU B 1 96 ? 45.512 35.486 31.897 1.00 10.41 96 GLU B C 1
ATOM 2301 O O . GLU B 1 96 ? 46.249 35.827 30.962 1.00 14.31 96 GLU B O 1
ATOM 2307 N N . ASN B 1 97 ? 44.725 34.413 31.856 1.00 10.21 97 ASN B N 1
ATOM 2308 C CA . ASN B 1 97 ? 44.675 33.545 30.680 1.00 10.09 97 ASN B CA 1
ATOM 2309 C C . ASN B 1 97 ? 43.432 33.766 29.824 1.00 11.58 97 ASN B C 1
ATOM 2310 O O . ASN B 1 97 ? 42.940 32.855 29.170 1.00 12.64 97 ASN B O 1
ATOM 2315 N N . SER B 1 98 ? 42.952 35.006 29.846 1.00 12.07 98 SER B N 1
ATOM 2316 C CA . SER B 1 98 ? 41.951 35.527 28.905 1.00 13.23 98 SER B CA 1
ATOM 2317 C C . SER B 1 98 ? 40.507 35.111 29.145 1.00 11.39 98 SER B C 1
ATOM 2318 O O . SER B 1 98 ? 39.652 35.363 28.291 1.00 15.34 98 SER B O 1
ATOM 2321 N N . ALA B 1 99 ? 40.215 34.487 30.280 1.00 11.66 99 ALA B N 1
ATOM 2322 C CA . ALA B 1 99 ? 38.830 34.170 30.610 1.00 10.66 99 ALA B CA 1
ATOM 2323 C C . ALA B 1 99 ? 38.026 35.458 30.765 1.00 9.17 99 ALA B C 1
ATOM 2324 O O . ALA B 1 99 ? 38.527 36.445 31.315 1.00 10.71 99 ALA B O 1
ATOM 2326 N N . GLU B 1 100 ? 36.779 35.444 30.291 1.00 10.30 100 GLU B N 1
ATOM 2327 C CA . GLU B 1 100 ? 35.888 36.583 30.474 1.00 10.44 100 GLU B CA 1
ATOM 2328 C C . GLU B 1 100 ? 35.183 36.516 31.822 1.00 9.30 100 GLU B C 1
ATOM 2329 O O . GLU B 1 100 ? 34.660 37.520 32.319 1.00 11.91 100 GLU B O 1
ATOM 2335 N N . SER B 1 101 ? 35.191 35.328 32.418 1.00 8.90 101 SER B N 1
ATOM 2336 C CA . SER B 1 101 ? 34.459 35.099 33.643 1.00 8.05 101 SER B CA 1
ATOM 2337 C C . SER B 1 101 ? 34.998 33.861 34.327 1.00 7.12 101 SER B C 1
ATOM 2338 O O . SER B 1 101 ? 35.702 33.051 33.718 1.00 8.40 101 SER B O 1
ATOM 2341 N N A VAL B 1 102 ? 34.655 33.720 35.603 0.66 7.63 102 VAL B N 1
ATOM 2342 N N B VAL B 1 102 ? 34.666 33.705 35.605 0.34 7.53 102 VAL B N 1
ATOM 2343 C CA A VAL B 1 102 ? 35.006 32.538 36.371 0.66 6.86 102 VAL B CA 1
ATOM 2344 C CA B VAL B 1 102 ? 35.062 32.525 36.366 0.34 7.83 102 VAL B CA 1
ATOM 2345 C C A VAL B 1 102 ? 33.792 32.051 37.145 0.66 7.83 102 VAL B C 1
ATOM 2346 C C B VAL B 1 102 ? 33.898 32.074 37.252 0.34 7.83 102 VAL B C 1
ATOM 2347 O O A VAL B 1 102 ? 32.849 32.818 37.403 0.66 7.59 102 VAL B O 1
ATOM 2348 O O B VAL B 1 102 ? 33.087 32.899 37.693 0.34 9.87 102 VAL B O 1
ATOM 2355 N N . ILE B 1 103 ? 33.811 30.765 37.487 1.00 7.98 103 ILE B N 1
ATOM 2356 C CA . ILE B 1 103 ? 32.762 30.185 38.315 1.00 8.14 103 ILE B CA 1
ATOM 2357 C C . ILE B 1 103 ? 33.318 29.832 39.699 1.00 7.08 103 ILE B C 1
ATOM 2358 O O . ILE B 1 103 ? 34.395 29.248 39.823 1.00 8.33 103 ILE B O 1
ATOM 2363 N N . VAL B 1 104 ? 32.573 30.218 40.724 1.00 8.41 104 VAL B N 1
ATOM 2364 C CA . VAL B 1 104 ? 32.959 30.018 42.121 1.00 7.66 104 VAL B CA 1
ATOM 2365 C C . VAL B 1 104 ? 31.796 29.344 42.850 1.00 8.44 104 VAL B C 1
ATOM 2366 O O . VAL B 1 104 ? 30.632 29.572 42.494 1.00 9.08 104 VAL B O 1
ATOM 2370 N N . HIS B 1 105 ? 32.090 28.499 43.835 1.00 7.73 105 HIS B N 1
ATOM 2371 C CA . HIS B 1 105 ? 31.041 27.961 44.704 1.00 7.36 105 HIS B CA 1
ATOM 2372 C C . HIS B 1 105 ? 30.619 28.940 45.780 1.00 9.86 105 HIS B C 1
ATOM 2373 O O . HIS B 1 105 ? 31.443 29.410 46.549 1.00 10.76 105 HIS B O 1
ATOM 2380 N N . GLY B 1 106 ? 29.322 29.209 45.882 1.00 9.92 106 GLY B N 1
ATOM 2381 C CA . GLY B 1 106 ? 28.825 30.009 46.991 1.00 11.19 106 GLY B CA 1
ATOM 2382 C C . GLY B 1 106 ? 28.941 29.322 48.346 1.00 9.37 106 GLY B C 1
ATOM 2383 O O . GLY B 1 106 ? 29.036 29.982 49.381 1.00 10.81 106 GLY B O 1
ATOM 2384 N N A PHE B 1 107 ? 28.943 27.991 48.356 0.55 7.54 107 PHE B N 1
ATOM 2385 N N B PHE B 1 107 ? 28.953 27.997 48.327 0.45 8.48 107 PHE B N 1
ATOM 2386 C CA A PHE B 1 107 ? 28.900 27.274 49.626 0.55 7.94 107 PHE B CA 1
ATOM 2387 C CA B PHE B 1 107 ? 28.922 27.217 49.548 0.45 9.18 107 PHE B CA 1
ATOM 2388 C C A PHE B 1 107 ? 30.135 27.489 50.491 0.55 9.15 107 PHE B C 1
ATOM 2389 C C B PHE B 1 107 ? 30.117 27.488 50.460 0.45 9.47 107 PHE B C 1
ATOM 2390 O O A PHE B 1 107 ? 30.085 27.250 51.691 0.55 11.79 107 PHE B O 1
ATOM 2391 O O B PHE B 1 107 ? 30.015 27.304 51.666 0.45 9.65 107 PHE B O 1
ATOM 2406 N N . VAL B 1 108 ? 31.237 27.929 49.887 1.00 8.16 108 VAL B N 1
ATOM 2407 C CA . VAL B 1 108 ? 32.466 28.121 50.673 1.00 8.88 108 VAL B CA 1
ATOM 2408 C C . VAL B 1 108 ? 32.505 29.450 51.419 1.00 9.62 108 VAL B C 1
ATOM 2409 O O . VAL B 1 108 ? 33.394 29.675 52.235 1.00 10.73 108 VAL B O 1
ATOM 2413 N N . GLY B 1 109 ? 31.540 30.319 51.163 1.00 9.77 109 GLY B N 1
ATOM 2414 C CA . GLY B 1 109 ? 31.386 31.482 52.012 1.00 11.65 109 GLY B CA 1
ATOM 2415 C C . GLY B 1 109 ? 31.650 32.815 51.368 1.00 10.43 109 GLY B C 1
ATOM 2416 O O . GLY B 1 109 ? 32.311 32.915 50.339 1.00 9.95 109 GLY B O 1
ATOM 2417 N N A SER B 1 110 ? 31.135 33.849 52.022 0.60 11.07 110 SER B N 1
ATOM 2418 N N B SER B 1 110 ? 31.143 33.861 52.008 0.40 11.23 110 SER B N 1
ATOM 2419 C CA A SER B 1 110 ? 31.157 35.201 51.482 0.60 10.88 110 SER B CA 1
ATOM 2420 C CA B SER B 1 110 ? 31.160 35.196 51.424 0.40 10.64 110 SER B CA 1
ATOM 2421 C C A SER B 1 110 ? 32.557 35.774 51.293 0.60 10.53 110 SER B C 1
ATOM 2422 C C B SER B 1 110 ? 32.551 35.829 51.326 0.40 10.30 110 SER B C 1
ATOM 2423 O O A SER B 1 110 ? 32.778 36.554 50.367 0.60 10.74 110 SER B O 1
ATOM 2424 O O B SER B 1 110 ? 32.758 36.717 50.501 0.40 10.85 110 SER B O 1
ATOM 2429 N N . ASP B 1 111 ? 33.497 35.395 52.157 1.00 9.47 111 ASP B N 1
ATOM 2430 C CA . ASP B 1 111 ? 34.859 35.923 52.056 1.00 9.45 111 ASP B CA 1
ATOM 2431 C C . ASP B 1 111 ? 35.505 35.529 50.734 1.00 9.29 111 ASP B C 1
ATOM 2432 O O . ASP B 1 111 ? 36.086 36.362 50.050 1.00 10.28 111 ASP B O 1
ATOM 2437 N N . THR B 1 112 ? 35.355 34.271 50.348 1.00 9.24 112 THR B N 1
ATOM 2438 C CA . THR B 1 112 ? 35.873 33.822 49.064 1.00 8.56 112 THR B CA 1
ATOM 2439 C C . THR B 1 112 ? 35.108 34.465 47.903 1.00 8.18 112 THR B C 1
ATOM 2440 O O . THR B 1 112 ? 35.725 34.885 46.918 1.00 9.17 112 THR B O 1
ATOM 2444 N N . LEU B 1 113 ? 33.783 34.562 48.021 1.00 9.16 113 LEU B N 1
ATOM 2445 C CA . LEU B 1 113 ? 32.980 35.240 46.979 1.00 8.27 113 LEU B CA 1
ATOM 2446 C C . LEU B 1 113 ? 33.480 36.669 46.756 1.00 9.05 113 LEU B C 1
ATOM 2447 O O . LEU B 1 113 ? 33.751 37.076 45.626 1.00 9.89 113 LEU B O 1
ATOM 2452 N N . ARG B 1 114 ? 33.637 37.416 47.842 1.00 8.40 114 ARG B N 1
ATOM 2453 C CA . ARG B 1 114 ? 34.074 38.808 47.743 1.00 10.20 114 ARG B CA 1
ATOM 2454 C C . ARG B 1 114 ? 35.462 38.898 47.117 1.00 9.25 114 ARG B C 1
ATOM 2455 O O . ARG B 1 114 ? 35.715 39.764 46.286 1.00 10.87 114 ARG B O 1
ATOM 2463 N N . GLU B 1 115 ? 36.361 38.001 47.505 1.00 9.61 115 GLU B N 1
ATOM 2464 C CA . GLU B 1 115 ? 37.726 38.096 47.008 1.00 10.83 115 GLU B CA 1
ATOM 2465 C C . GLU B 1 115 ? 37.809 37.768 45.525 1.00 11.28 115 GLU B C 1
ATOM 2466 O O . GLU B 1 115 ? 38.530 38.426 44.768 1.00 9.64 115 GLU B O 1
ATOM 2472 N N . VAL B 1 116 ? 37.062 36.762 45.094 1.00 9.28 116 VAL B N 1
ATOM 2473 C CA . VAL B 1 116 ? 37.041 36.418 43.669 1.00 10.45 116 VAL B CA 1
ATOM 2474 C C . VAL B 1 116 ? 36.446 37.559 42.833 1.00 8.36 116 VAL B C 1
ATOM 2475 O O . VAL B 1 116 ? 36.948 37.881 41.755 1.00 10.19 116 VAL B O 1
ATOM 2479 N N . CYS B 1 117 ? 35.399 38.181 43.349 1.00 8.35 117 CYS B N 1
ATOM 2480 C CA . CYS B 1 117 ? 34.797 39.356 42.708 1.00 9.78 117 CYS B CA 1
ATOM 2481 C C . CYS B 1 117 ? 35.770 40.525 42.640 1.00 13.14 117 CYS B C 1
ATOM 2482 O O . CYS B 1 117 ? 35.824 41.248 41.639 1.00 13.00 117 CYS B O 1
ATOM 2485 N N . ARG B 1 118 ? 36.543 40.717 43.702 1.00 11.64 118 ARG B N 1
ATOM 2486 C CA . ARG B 1 118 ? 37.545 41.767 43.701 1.00 11.31 118 ARG B CA 1
ATOM 2487 C C . ARG B 1 118 ? 38.603 41.549 42.616 1.00 10.91 118 ARG B C 1
ATOM 2488 O O . ARG B 1 118 ? 38.926 42.465 41.867 1.00 13.34 118 ARG B O 1
ATOM 2496 N N . VAL B 1 119 ? 39.138 40.336 42.531 1.00 11.53 119 VAL B N 1
ATOM 2497 C CA . VAL B 1 119 ? 40.096 40.020 41.477 1.00 10.52 119 VAL B CA 1
ATOM 2498 C C . VAL B 1 119 ? 39.479 40.242 40.089 1.00 12.18 119 VAL B C 1
ATOM 2499 O O . VAL B 1 119 ? 40.097 40.855 39.225 1.00 11.64 119 VAL B O 1
ATOM 2503 N N . ALA B 1 120 ? 38.255 39.757 39.896 1.00 11.08 120 ALA B N 1
ATOM 2504 C CA . ALA B 1 120 ? 37.561 39.912 38.620 1.00 12.14 120 ALA B CA 1
ATOM 2505 C C . ALA B 1 120 ? 37.473 41.370 38.191 1.00 12.57 120 ALA B C 1
ATOM 2506 O O . ALA B 1 120 ? 37.629 41.683 37.006 1.00 12.83 120 ALA B O 1
ATOM 2508 N N . GLU B 1 121 ? 37.207 42.259 39.145 1.00 12.99 121 GLU B N 1
ATOM 2509 C CA . GLU B 1 121 ? 37.025 43.664 38.813 1.00 15.67 121 GLU B CA 1
ATOM 2510 C C . GLU B 1 121 ? 38.291 44.264 38.215 1.00 19.34 121 GLU B C 1
ATOM 2511 O O . GLU B 1 121 ? 38.213 45.149 37.368 1.00 20.50 121 GLU B O 1
ATOM 2517 N N . GLU B 1 122 ? 39.450 43.773 38.653 1.00 17.29 122 GLU B N 1
ATOM 2518 C CA . GLU B 1 122 ? 40.730 44.239 38.123 1.00 18.23 122 GLU B CA 1
ATOM 2519 C C . GLU B 1 122 ? 40.833 43.985 36.628 1.00 20.97 122 GLU B C 1
ATOM 2520 O O . GLU B 1 122 ? 41.538 44.703 35.919 1.00 25.14 122 GLU B O 1
ATOM 2526 N N . PHE B 1 123 ? 40.138 42.949 36.162 1.00 15.94 123 PHE B N 1
ATOM 2527 C CA . PHE B 1 123 ? 40.206 42.509 34.773 1.00 15.60 123 PHE B CA 1
ATOM 2528 C C . PHE B 1 123 ? 38.954 42.843 33.974 1.00 16.95 123 PHE B C 1
ATOM 2529 O O . PHE B 1 123 ? 38.875 42.534 32.791 1.00 21.95 123 PHE B O 1
ATOM 2537 N N . GLY B 1 124 ? 37.968 43.459 34.615 1.00 15.39 124 GLY B N 1
ATOM 2538 C CA . GLY B 1 124 ? 36.687 43.680 33.964 1.00 16.11 124 GLY B CA 1
ATOM 2539 C C . GLY B 1 124 ? 35.956 42.373 33.716 1.00 16.47 124 GLY B C 1
ATOM 2540 O O . GLY B 1 124 ? 35.139 42.254 32.807 1.00 20.19 124 GLY B O 1
ATOM 2541 N N . GLY B 1 125 ? 36.255 41.369 34.533 1.00 13.95 125 GLY B N 1
ATOM 2542 C CA . GLY B 1 125 ? 35.654 40.061 34.365 1.00 15.43 125 GLY B CA 1
ATOM 2543 C C . GLY B 1 125 ? 34.389 39.886 35.179 1.00 11.99 125 GLY B C 1
ATOM 2544 O O . GLY B 1 125 ? 34.036 40.735 35.994 1.00 15.94 125 GLY B O 1
ATOM 2545 N N . LYS B 1 126 ? 33.712 38.772 34.947 1.00 10.43 126 LYS B N 1
ATOM 2546 C CA . LYS B 1 126 ? 32.474 38.440 35.650 1.00 11.52 126 LYS B CA 1
ATOM 2547 C C . LYS B 1 126 ? 32.662 37.211 36.530 1.00 8.90 126 LYS B C 1
ATOM 2548 O O . LYS B 1 126 ? 33.473 36.347 36.229 1.00 10.54 126 LYS B O 1
ATOM 2554 N N . VAL B 1 127 ? 31.863 37.117 37.584 1.00 9.43 127 VAL B N 1
ATOM 2555 C CA . VAL B 1 127 ? 31.879 35.973 38.486 1.00 8.84 127 VAL B CA 1
ATOM 2556 C C . VAL B 1 127 ? 30.484 35.363 38.583 1.00 8.71 127 VAL B C 1
ATOM 2557 O O . VAL B 1 127 ? 29.509 36.076 38.867 1.00 10.91 127 VAL B O 1
ATOM 2561 N N . TYR B 1 128 ? 30.407 34.054 38.354 1.00 7.99 128 TYR B N 1
ATOM 2562 C CA . TYR B 1 128 ? 29.157 33.302 38.518 1.00 8.03 128 TYR B CA 1
ATOM 2563 C C . TYR B 1 128 ? 29.252 32.410 39.743 1.00 7.71 128 TYR B C 1
ATOM 2564 O O . TYR B 1 128 ? 30.210 31.648 39.884 1.00 10.29 128 TYR B O 1
ATOM 2573 N N . ALA B 1 129 ? 28.258 32.498 40.624 1.00 7.47 129 ALA B N 1
ATOM 2574 C CA . ALA B 1 129 ? 28.211 31.661 41.815 1.00 7.07 129 ALA B CA 1
ATOM 2575 C C . ALA B 1 129 ? 27.313 30.453 41.624 1.00 7.37 129 ALA B C 1
ATOM 2576 O O . ALA B 1 129 ? 26.170 30.590 41.188 1.00 8.10 129 ALA B O 1
ATOM 2578 N N . VAL B 1 130 ? 27.829 29.271 41.936 1.00 7.52 130 VAL B N 1
ATOM 2579 C CA . VAL B 1 130 ? 27.020 28.060 41.891 1.00 8.35 130 VAL B CA 1
ATOM 2580 C C . VAL B 1 130 ? 26.058 28.033 43.078 1.00 8.79 130 VAL B C 1
ATOM 2581 O O . VAL B 1 130 ? 26.479 28.187 44.234 1.00 9.45 130 VAL B O 1
ATOM 2585 N N . THR B 1 131 ? 24.779 27.808 42.790 1.00 9.76 131 THR B N 1
ATOM 2586 C CA . THR B 1 131 ? 23.761 27.684 43.826 1.00 10.35 131 THR B CA 1
ATOM 2587 C C . THR B 1 131 ? 23.658 26.243 44.334 1.00 10.79 131 THR B C 1
ATOM 2588 O O . THR B 1 131 ? 23.882 25.960 45.514 1.00 13.33 131 THR B O 1
ATOM 2592 N N . GLU B 1 132 ? 23.332 25.336 43.427 1.00 9.59 132 GLU B N 1
ATOM 2593 C CA . GLU B 1 132 ? 23.285 23.911 43.740 1.00 8.44 132 GLU B CA 1
ATOM 2594 C C . GLU B 1 132 ? 23.563 23.158 42.448 1.00 10.53 132 GLU B C 1
ATOM 2595 O O . GLU B 1 132 ? 23.076 23.546 41.390 1.00 11.01 132 GLU B O 1
ATOM 2601 N N . LEU B 1 133 ? 24.329 22.078 42.531 1.00 9.80 133 LEU B N 1
ATOM 2602 C CA . LEU B 1 133 ? 24.659 21.312 41.334 1.00 8.64 133 LEU B CA 1
ATOM 2603 C C . LEU B 1 133 ? 23.454 20.556 40.796 1.00 9.07 133 LEU B C 1
ATOM 2604 O O . LEU B 1 133 ? 22.573 20.128 41.551 1.00 9.09 133 LEU B O 1
ATOM 2609 N N . SER B 1 134 ? 23.456 20.378 39.479 1.00 9.12 134 SER B N 1
ATOM 2610 C CA . SER B 1 134 ? 22.362 19.723 38.776 1.00 8.53 134 SER B CA 1
ATOM 2611 C C . SER B 1 134 ? 22.307 18.210 39.005 1.00 9.50 134 SER B C 1
ATOM 2612 O O . SER B 1 134 ? 21.292 17.579 38.697 1.00 10.10 134 SER B O 1
ATOM 2615 N N . SER B 1 135 ? 23.385 17.620 39.522 1.00 9.32 135 SER B N 1
ATOM 2616 C CA . SER B 1 135 ? 23.416 16.189 39.825 1.00 10.36 135 SER B CA 1
ATOM 2617 C C . SER B 1 135 ? 22.560 15.852 41.044 1.00 11.73 135 SER B C 1
ATOM 2618 O O . SER B 1 135 ? 22.242 16.733 41.840 1.00 12.13 135 SER B O 1
ATOM 2621 N N . PRO B 1 136 ? 22.192 14.576 41.205 1.00 11.03 136 PRO B N 1
ATOM 2622 C CA . PRO B 1 136 ? 21.441 14.165 42.393 1.00 11.68 136 PRO B CA 1
ATOM 2623 C C . PRO B 1 136 ? 22.138 14.548 43.699 1.00 12.69 136 PRO B C 1
ATOM 2624 O O . PRO B 1 136 ? 21.470 14.919 44.666 1.00 13.98 136 PRO B O 1
ATOM 2628 N N . GLY B 1 137 ? 23.465 14.480 43.717 1.00 12.43 137 GLY B N 1
ATOM 2629 C CA . GLY B 1 137 ? 24.231 14.832 44.901 1.00 11.42 137 GLY B CA 1
ATOM 2630 C C . GLY B 1 137 ? 24.015 16.259 45.369 1.00 12.63 137 GLY B C 1
ATOM 2631 O O . GLY B 1 137 ? 24.121 16.547 46.563 1.00 11.58 137 GLY B O 1
ATOM 2632 N N . GLY B 1 138 ? 23.678 17.147 44.440 1.00 9.99 138 GLY B N 1
ATOM 2633 C CA . GLY B 1 138 ? 23.400 18.534 44.790 1.00 11.53 138 GLY B CA 1
ATOM 2634 C C . GLY B 1 138 ? 22.238 18.690 45.762 1.00 11.22 138 GLY B C 1
ATOM 2635 O O . GLY B 1 138 ? 22.126 19.715 46.439 1.00 11.64 138 GLY B O 1
ATOM 2636 N N . GLU B 1 139 ? 21.380 17.681 45.855 1.00 11.18 139 GLU B N 1
ATOM 2637 C CA . GLU B 1 139 ? 20.234 17.753 46.758 1.00 12.81 139 GLU B CA 1
ATOM 2638 C C . GLU B 1 139 ? 20.599 17.472 48.203 1.00 14.74 139 GLU B C 1
ATOM 2639 O O . GLU B 1 139 ? 19.834 17.785 49.119 1.00 16.12 139 GLU B O 1
ATOM 2645 N N . GLU B 1 140 ? 21.758 16.857 48.419 1.00 11.95 140 GLU B N 1
ATOM 2646 C CA . GLU B 1 140 ? 22.123 16.393 49.753 1.00 13.54 140 GLU B CA 1
ATOM 2647 C C . GLU B 1 140 ? 22.420 17.541 50.720 1.00 11.74 140 GLU B C 1
ATOM 2648 O O . GLU B 1 140 ? 21.926 17.535 51.847 1.00 13.69 140 GLU B O 1
ATOM 2654 N N . PHE B 1 141 ? 23.175 18.535 50.257 1.00 10.96 141 PHE B N 1
ATOM 2655 C CA . PHE B 1 141 ? 23.552 19.682 51.088 1.00 10.59 141 PHE B CA 1
ATOM 2656 C C . PHE B 1 141 ? 23.299 21.030 50.423 1.00 10.27 141 PHE B C 1
ATOM 2657 O O . PHE B 1 141 ? 22.955 22.009 51.099 1.00 12.34 141 PHE B O 1
ATOM 2665 N N . MET B 1 142 ? 23.497 21.102 49.114 1.00 9.59 142 MET B N 1
ATOM 2666 C CA . MET B 1 142 ? 23.401 22.393 48.449 1.00 9.69 142 MET B CA 1
ATOM 2667 C C . MET B 1 142 ? 21.984 22.949 48.380 1.00 11.01 142 MET B C 1
ATOM 2668 O O . MET B 1 142 ? 21.784 24.154 48.573 1.00 10.30 142 MET B O 1
ATOM 2673 N N A SER B 1 143 ? 21.006 22.087 48.115 0.69 11.14 143 SER B N 1
ATOM 2674 N N B SER B 1 143 ? 21.013 22.076 48.120 0.31 11.30 143 SER B N 1
ATOM 2675 C CA A SER B 1 143 ? 19.623 22.539 47.978 0.69 11.99 143 SER B CA 1
ATOM 2676 C CA B SER B 1 143 ? 19.613 22.479 47.996 0.31 12.82 143 SER B CA 1
ATOM 2677 C C A SER B 1 143 ? 19.128 23.287 49.214 0.69 13.82 143 SER B C 1
ATOM 2678 C C B SER B 1 143 ? 19.119 23.262 49.210 0.31 13.49 143 SER B C 1
ATOM 2679 O O A SER B 1 143 ? 18.386 24.259 49.095 0.69 13.20 143 SER B O 1
ATOM 2680 O O B SER B 1 143 ? 18.368 24.226 49.070 0.31 13.48 143 SER B O 1
ATOM 2685 N N . ALA B 1 144 ? 19.550 22.848 50.397 1.00 13.28 144 ALA B N 1
ATOM 2686 C CA . ALA B 1 144 ? 19.092 23.468 51.644 1.00 15.20 144 ALA B CA 1
ATOM 2687 C C . ALA B 1 144 ? 19.567 24.908 51.817 1.00 16.05 144 ALA B C 1
ATOM 2688 O O . ALA B 1 144 ? 18.904 25.701 52.492 1.00 18.99 144 ALA B O 1
ATOM 2690 N N . VAL B 1 145 ? 20.694 25.249 51.202 1.00 14.47 145 VAL B N 1
ATOM 2691 C CA . VAL B 1 145 ? 21.275 26.581 51.375 1.00 16.26 145 VAL B CA 1
ATOM 2692 C C . VAL B 1 145 ? 21.298 27.392 50.090 1.00 13.76 145 VAL B C 1
ATOM 2693 O O . VAL B 1 145 ? 21.809 28.504 50.067 1.00 13.29 145 VAL B O 1
ATOM 2697 N N . SER B 1 146 ? 20.734 26.833 49.026 1.00 13.17 146 SER B N 1
ATOM 2698 C CA . SER B 1 146 ? 20.787 27.444 47.707 1.00 10.93 146 SER B CA 1
ATOM 2699 C C . SER B 1 146 ? 20.268 28.888 47.674 1.00 13.06 146 SER B C 1
ATOM 2700 O O . SER B 1 146 ? 20.907 29.782 47.118 1.00 12.20 146 SER B O 1
ATOM 2703 N N . LEU B 1 147 ? 19.115 29.125 48.283 1.00 12.77 147 LEU B N 1
ATOM 2704 C CA . LEU B 1 147 ? 18.547 30.467 48.263 1.00 11.42 147 LEU B CA 1
ATOM 2705 C C . LEU B 1 147 ? 19.364 31.451 49.094 1.00 12.37 147 LEU B C 1
ATOM 2706 O O . LEU B 1 147 ? 19.479 32.627 48.752 1.00 12.08 147 LEU B O 1
ATOM 2711 N N . LYS B 1 148 ? 19.939 30.977 50.195 1.00 10.97 148 LYS B N 1
ATOM 2712 C CA . LYS B 1 148 ? 20.839 31.803 50.977 1.00 13.17 148 LYS B CA 1
ATOM 2713 C C . LYS B 1 148 ? 22.098 32.124 50.177 1.00 12.22 148 LYS B C 1
ATOM 2714 O O . LYS B 1 148 ? 22.627 33.235 50.264 1.00 12.88 148 LYS B O 1
ATOM 2720 N N . ILE B 1 149 ? 22.584 31.162 49.396 1.00 11.31 149 ILE B N 1
ATOM 2721 C CA . ILE B 1 149 ? 23.710 31.430 48.502 1.00 11.11 149 ILE B CA 1
ATOM 2722 C C . ILE B 1 149 ? 23.378 32.535 47.499 1.00 11.27 149 ILE B C 1
ATOM 2723 O O . ILE B 1 149 ? 24.197 33.421 47.248 1.00 11.78 149 ILE B O 1
ATOM 2728 N N . VAL B 1 150 ? 22.166 32.514 46.948 1.00 11.61 150 VAL B N 1
ATOM 2729 C CA . VAL B 1 150 ? 21.736 33.590 46.058 1.00 12.54 150 VAL B CA 1
ATOM 2730 C C . VAL B 1 150 ? 21.893 34.947 46.746 1.00 13.19 150 VAL B C 1
ATOM 2731 O O . VAL B 1 150 ? 22.466 35.880 46.185 1.00 12.11 150 VAL B O 1
ATOM 2735 N N . GLU B 1 151 ? 21.390 35.039 47.972 1.00 10.89 151 GLU B N 1
ATOM 2736 C CA . GLU B 1 151 ? 21.484 36.261 48.767 1.00 14.80 151 GLU B CA 1
ATOM 2737 C C . GLU B 1 151 ? 22.941 36.689 48.958 1.00 14.07 151 GLU B C 1
ATOM 2738 O O . GLU B 1 151 ? 23.295 37.848 48.746 1.00 14.67 151 GLU B O 1
ATOM 2744 N N . LYS B 1 152 ? 23.794 35.746 49.349 1.00 10.97 152 LYS B N 1
ATOM 2745 C CA . LYS B 1 152 ? 25.196 36.076 49.611 1.00 13.98 152 LYS B CA 1
ATOM 2746 C C . LYS B 1 152 ? 25.933 36.450 48.335 1.00 12.64 152 LYS B C 1
ATOM 2747 O O . LYS B 1 152 ? 26.766 37.360 48.336 1.00 12.98 152 LYS B O 1
ATOM 2753 N N . ALA B 1 153 ? 25.647 35.741 47.249 1.00 12.38 153 ALA B N 1
ATOM 2754 C CA . ALA B 1 153 ? 26.287 36.035 45.974 1.00 13.53 153 ALA B CA 1
ATOM 2755 C C . ALA B 1 153 ? 25.898 37.432 45.505 1.00 13.24 153 ALA B C 1
ATOM 2756 O O . ALA B 1 153 ? 26.736 38.191 45.010 1.00 14.67 153 ALA B O 1
ATOM 2758 N N . LYS B 1 154 ? 24.625 37.781 45.673 1.00 13.09 154 LYS B N 1
ATOM 2759 C CA . LYS B 1 154 ? 24.150 39.099 45.299 1.00 14.03 154 LYS B CA 1
ATOM 2760 C C . LYS B 1 154 ? 24.888 40.163 46.115 1.00 14.11 154 LYS B C 1
ATOM 2761 O O . LYS B 1 154 ? 25.412 41.138 45.566 1.00 16.79 154 LYS B O 1
ATOM 2767 N N . GLU B 1 155 ? 24.936 39.972 47.433 1.00 12.87 155 GLU B N 1
ATOM 2768 C CA . GLU B 1 155 ? 25.593 40.937 48.316 1.00 13.93 155 GLU B CA 1
ATOM 2769 C C . GLU B 1 155 ? 27.094 41.081 48.055 1.00 13.32 155 GLU B C 1
ATOM 2770 O O . GLU B 1 155 ? 27.667 42.163 48.237 1.00 16.50 155 GLU B O 1
ATOM 2776 N N . ALA B 1 156 ? 27.738 39.989 47.663 1.00 13.66 156 ALA B N 1
ATOM 2777 C CA . ALA B 1 156 ? 29.178 39.979 47.441 1.00 12.15 156 ALA B CA 1
ATOM 2778 C C . ALA B 1 156 ? 29.548 40.666 46.137 1.00 13.56 156 ALA B C 1
ATOM 2779 O O . ALA B 1 156 ? 30.716 40.978 45.900 1.00 18.79 156 ALA B O 1
ATOM 2781 N N . GLY B 1 157 ? 28.548 40.887 45.288 1.00 15.67 157 GLY B N 1
ATOM 2782 C CA . GLY B 1 157 ? 28.768 41.504 43.992 1.00 14.20 157 GLY B CA 1
ATOM 2783 C C . GLY B 1 157 ? 28.947 40.562 42.814 1.00 13.59 157 GLY B C 1
ATOM 2784 O O . GLY B 1 157 ? 29.459 40.973 41.769 1.00 14.13 157 GLY B O 1
ATOM 2785 N N . CYS B 1 158 ? 28.532 39.305 42.953 1.00 11.59 158 CYS B N 1
ATOM 2786 C CA . CYS B 1 158 ? 28.625 38.383 41.835 1.00 11.52 158 CYS B CA 1
ATOM 2787 C C . CYS B 1 158 ? 27.753 38.852 40.688 1.00 11.77 158 CYS B C 1
ATOM 2788 O O . CYS B 1 158 ? 26.702 39.446 40.898 1.00 14.41 158 CYS B O 1
ATOM 2791 N N . HIS B 1 159 ? 28.195 38.552 39.475 1.00 9.46 159 HIS B N 1
ATOM 2792 C CA . HIS B 1 159 ? 27.519 39.000 38.265 1.00 9.46 159 HIS B CA 1
ATOM 2793 C C . HIS B 1 159 ? 26.466 38.030 37.766 1.00 12.35 159 HIS B C 1
ATOM 2794 O O . HIS B 1 159 ? 25.676 38.370 36.889 1.00 16.69 159 HIS B O 1
ATOM 2801 N N . GLY B 1 160 ? 26.445 36.827 38.315 1.00 10.35 160 GLY B N 1
ATOM 2802 C CA . GLY B 1 160 ? 25.457 35.852 37.912 1.00 9.62 160 GLY B CA 1
ATOM 2803 C C . GLY B 1 160 ? 25.489 34.594 38.754 1.00 8.63 160 GLY B C 1
ATOM 2804 O O . GLY B 1 160 ? 26.271 34.479 39.712 1.00 9.55 160 GLY B O 1
ATOM 2805 N N . LEU B 1 161 ? 24.670 33.629 38.337 1.00 8.87 161 LEU B N 1
ATOM 2806 C CA . LEU B 1 161 ? 24.458 32.386 39.062 1.00 8.12 161 LEU B CA 1
ATOM 2807 C C . LEU B 1 161 ? 24.481 31.201 38.116 1.00 7.71 161 LEU B C 1
ATOM 2808 O O . LEU B 1 161 ? 24.096 31.332 36.952 1.00 9.80 161 LEU B O 1
ATOM 2813 N N . ILE B 1 162 ? 24.893 30.044 38.640 1.00 7.11 162 ILE B N 1
ATOM 2814 C CA . ILE B 1 162 ? 24.681 28.756 37.983 1.00 9.22 162 ILE B CA 1
ATOM 2815 C C . ILE B 1 162 ? 23.548 28.059 38.733 1.00 9.00 162 ILE B C 1
ATOM 2816 O O . ILE B 1 162 ? 23.589 27.946 39.963 1.00 8.84 162 ILE B O 1
ATOM 2821 N N . ALA B 1 163 ? 22.519 27.628 38.004 1.00 7.65 163 ALA B N 1
ATOM 2822 C CA . ALA B 1 163 ? 21.363 26.971 38.616 1.00 8.07 163 ALA B CA 1
ATOM 2823 C C . ALA B 1 163 ? 20.863 25.840 37.704 1.00 9.96 163 ALA B C 1
ATOM 2824 O O . ALA B 1 163 ? 21.040 25.905 36.490 1.00 10.17 163 ALA B O 1
ATOM 2826 N N . PRO B 1 164 ? 20.241 24.799 38.283 1.00 8.30 164 PRO B N 1
ATOM 2827 C CA . PRO B 1 164 ? 20.056 23.551 37.529 1.00 9.82 164 PRO B CA 1
ATOM 2828 C C . PRO B 1 164 ? 18.764 23.413 36.720 1.00 10.07 164 PRO B C 1
ATOM 2829 O O . PRO B 1 164 ? 17.668 23.678 37.217 1.00 11.52 164 PRO B O 1
ATOM 2833 N N . SER B 1 165 ? 18.904 22.935 35.485 1.00 8.99 165 SER B N 1
ATOM 2834 C CA . SER B 1 165 ? 17.740 22.608 34.659 1.00 9.09 165 SER B CA 1
ATOM 2835 C C . SER B 1 165 ? 17.045 21.318 35.095 1.00 9.50 165 SER B C 1
ATOM 2836 O O . SER B 1 165 ? 15.946 21.008 34.639 1.00 11.65 165 SER B O 1
ATOM 2839 N N . THR B 1 166 ? 17.701 20.554 35.961 1.00 9.93 166 THR B N 1
ATOM 2840 C CA . THR B 1 166 ? 17.171 19.267 36.409 1.00 9.79 166 THR B CA 1
ATOM 2841 C C . THR B 1 166 ? 16.161 19.414 37.541 1.00 12.70 166 THR B C 1
ATOM 2842 O O . THR B 1 166 ? 15.508 18.451 37.921 1.00 12.63 166 THR B O 1
ATOM 2846 N N . ARG B 1 167 ? 16.031 20.621 38.086 1.00 10.15 167 ARG B N 1
ATOM 2847 C CA . ARG B 1 167 ? 15.047 20.876 39.135 1.00 10.68 167 ARG B CA 1
ATOM 2848 C C . ARG B 1 167 ? 14.365 22.204 38.802 1.00 11.21 167 ARG B C 1
ATOM 2849 O O . ARG B 1 167 ? 14.687 23.254 39.364 1.00 10.63 167 ARG B O 1
ATOM 2857 N N A ILE B 1 168 ? 13.419 22.137 37.872 0.54 11.22 168 ILE B N 1
ATOM 2858 N N B ILE B 1 168 ? 13.432 22.160 37.858 0.46 11.61 168 ILE B N 1
ATOM 2859 C CA A ILE B 1 168 ? 12.809 23.341 37.306 0.54 12.69 168 ILE B CA 1
ATOM 2860 C CA B ILE B 1 168 ? 12.839 23.393 37.336 0.46 12.06 168 ILE B CA 1
ATOM 2861 C C A ILE B 1 168 ? 12.089 24.212 38.338 0.54 11.86 168 ILE B C 1
ATOM 2862 C C B ILE B 1 168 ? 12.166 24.239 38.405 0.46 11.83 168 ILE B C 1
ATOM 2863 O O A ILE B 1 168 ? 12.085 25.434 38.222 0.54 11.84 168 ILE B O 1
ATOM 2864 O O B ILE B 1 168 ? 12.265 25.465 38.379 0.46 11.93 168 ILE B O 1
ATOM 2873 N N . GLU B 1 169 ? 11.507 23.589 39.357 1.00 12.35 169 GLU B N 1
ATOM 2874 C CA . GLU B 1 169 ? 10.790 24.330 40.389 1.00 12.90 169 GLU B CA 1
ATOM 2875 C C . GLU B 1 169 ? 11.755 25.168 41.246 1.00 12.44 169 GLU B C 1
ATOM 2876 O O . GLU B 1 169 ? 11.417 26.276 41.671 1.00 12.83 169 GLU B O 1
ATOM 2882 N N . ARG B 1 170 ? 12.943 24.625 41.483 1.00 11.80 170 ARG B N 1
ATOM 2883 C CA . ARG B 1 170 ? 14.010 25.320 42.202 1.00 11.56 170 ARG B CA 1
ATOM 2884 C C . ARG B 1 170 ? 14.628 26.414 41.334 1.00 12.55 170 ARG B C 1
ATOM 2885 O O . ARG B 1 170 ? 14.909 27.520 41.812 1.00 11.27 170 ARG B O 1
ATOM 2893 N N . LEU B 1 171 ? 14.834 26.116 40.056 1.00 11.13 171 LEU B N 1
ATOM 2894 C CA . LEU B 1 171 ? 15.288 27.143 39.121 1.00 13.41 171 LEU B CA 1
ATOM 2895 C C . LEU B 1 171 ? 14.358 28.369 39.111 1.00 12.11 171 LEU B C 1
ATOM 2896 O O . LEU B 1 171 ? 14.823 29.513 39.140 1.00 10.73 171 LEU B O 1
ATOM 2901 N N . ARG B 1 172 ? 13.048 28.136 39.100 1.00 11.51 172 ARG B N 1
ATOM 2902 C CA . ARG B 1 172 ? 12.092 29.248 39.180 1.00 12.18 172 ARG B CA 1
ATOM 2903 C C . ARG B 1 172 ? 12.284 30.037 40.470 1.00 13.31 172 ARG B C 1
ATOM 2904 O O . ARG B 1 172 ? 12.323 31.268 40.456 1.00 13.53 172 ARG B O 1
ATOM 2912 N N . GLU B 1 173 ? 12.405 29.326 41.587 1.00 12.34 173 GLU B N 1
ATOM 2913 C CA . GLU B 1 173 ? 12.590 29.961 42.890 1.00 13.49 173 GLU B CA 1
ATOM 2914 C C . GLU B 1 173 ? 13.871 30.788 42.941 1.00 13.59 173 GLU B C 1
ATOM 2915 O O . GLU B 1 173 ? 13.868 31.897 43.480 1.00 13.47 173 GLU B O 1
ATOM 2921 N N . ILE B 1 174 ? 14.951 30.243 42.391 1.00 11.60 174 ILE B N 1
ATOM 2922 C CA . ILE B 1 174 ? 16.208 30.967 42.291 1.00 11.34 174 ILE B CA 1
ATOM 2923 C C . ILE B 1 174 ? 16.043 32.249 41.453 1.00 12.70 174 ILE B C 1
ATOM 2924 O O . ILE B 1 174 ? 16.487 33.321 41.869 1.00 13.08 174 ILE B O 1
ATOM 2929 N N . ARG B 1 175 ? 15.391 32.148 40.295 1.00 12.10 175 ARG B N 1
ATOM 2930 C CA . ARG B 1 175 ? 15.125 33.335 39.470 1.00 11.50 175 ARG B CA 1
ATOM 2931 C C . ARG B 1 175 ? 14.343 34.387 40.252 1.00 14.72 175 ARG B C 1
ATOM 2932 O O . ARG B 1 175 ? 14.654 35.575 40.180 1.00 16.19 175 ARG B O 1
ATOM 2940 N N . LYS B 1 176 ? 13.329 33.968 41.003 1.00 13.81 176 LYS B N 1
ATOM 2941 C CA . LYS B 1 176 ? 12.566 34.914 41.810 1.00 15.61 176 LYS B CA 1
ATOM 2942 C C . LYS B 1 176 ? 13.432 35.625 42.848 1.00 17.06 176 LYS B C 1
ATOM 2943 O O . LYS B 1 176 ? 13.286 36.835 43.052 1.00 21.61 176 LYS B O 1
ATOM 2949 N N . ALA B 1 177 ? 14.326 34.882 43.496 1.00 16.22 177 ALA B N 1
ATOM 2950 C CA . ALA B 1 177 ? 15.228 35.453 44.490 1.00 18.56 177 ALA B CA 1
ATOM 2951 C C . ALA B 1 177 ? 16.330 36.308 43.864 1.00 23.75 177 ALA B C 1
ATOM 2952 O O . ALA B 1 177 ? 16.840 37.231 44.500 1.00 23.65 177 ALA B O 1
ATOM 2954 N N . ALA B 1 178 ? 16.709 35.984 42.630 1.00 17.78 178 ALA B N 1
ATOM 2955 C CA . ALA B 1 178 ? 17.839 36.641 41.977 1.00 15.53 178 ALA B CA 1
ATOM 2956 C C . ALA B 1 178 ? 17.475 37.950 41.276 1.00 18.20 178 ALA B C 1
ATOM 2957 O O . ALA B 1 178 ? 18.363 38.720 40.916 1.00 21.65 178 ALA B O 1
ATOM 2959 N N . GLY B 1 179 ? 16.187 38.202 41.063 1.00 18.48 179 GLY B N 1
ATOM 2960 C CA . GLY B 1 179 ? 15.786 39.348 40.265 1.00 19.39 179 GLY B CA 1
ATOM 2961 C C . GLY B 1 179 ? 16.206 39.184 38.810 1.00 28.02 179 GLY B C 1
ATOM 2962 O O . GLY B 1 179 ? 15.801 38.230 38.143 1.00 23.20 179 GLY B O 1
ATOM 2963 N N . ASP B 1 180 ? 17.029 40.105 38.315 1.00 19.89 180 ASP B N 1
ATOM 2964 C CA . ASP B 1 180 ? 17.446 40.066 36.917 1.00 17.45 180 ASP B CA 1
ATOM 2965 C C . ASP B 1 180 ? 18.898 39.654 36.745 1.00 16.92 180 ASP B C 1
ATOM 2966 O O . ASP B 1 180 ? 19.463 39.795 35.662 1.00 20.47 180 ASP B O 1
ATOM 2971 N N . MET B 1 181 ? 19.485 39.159 37.826 1.00 15.18 181 MET B N 1
ATOM 2972 C CA . MET B 1 181 ? 20.807 38.549 37.817 1.00 14.95 181 MET B CA 1
ATOM 2973 C C . MET B 1 181 ? 20.908 37.504 36.705 1.00 13.78 181 MET B C 1
ATOM 2974 O O . MET B 1 181 ? 19.982 36.711 36.509 1.00 12.65 181 MET B O 1
ATOM 2979 N N . GLU B 1 182 ? 22.025 37.490 35.986 1.00 12.42 182 GLU B N 1
ATOM 2980 C CA . GLU B 1 182 ? 22.233 36.496 34.931 1.00 9.84 182 GLU B CA 1
ATOM 2981 C C . GLU B 1 182 ? 22.260 35.081 35.499 1.00 8.74 182 GLU B C 1
ATOM 2982 O O . GLU B 1 182 ? 22.950 34.818 36.478 1.00 10.24 182 GLU B O 1
ATOM 2988 N N . ILE B 1 183 ? 21.511 34.165 34.893 1.00 8.76 183 ILE B N 1
ATOM 2989 C CA . ILE B 1 183 ? 21.519 32.771 35.333 1.00 8.65 183 ILE B CA 1
ATOM 2990 C C . ILE B 1 183 ? 21.885 31.858 34.170 1.00 8.17 183 ILE B C 1
ATOM 2991 O O . ILE B 1 183 ? 21.238 31.924 33.108 1.00 9.67 183 ILE B O 1
ATOM 2996 N N . LEU B 1 184 ? 22.914 31.028 34.362 1.00 8.29 184 LEU B N 1
ATOM 2997 C CA . LEU B 1 184 ? 23.310 30.025 33.377 1.00 8.92 184 LEU B CA 1
ATOM 2998 C C . LEU B 1 184 ? 22.904 28.669 33.907 1.00 8.92 184 LEU B C 1
ATOM 2999 O O . LEU B 1 184 ? 23.046 28.390 35.098 1.00 8.72 184 LEU B O 1
ATOM 3004 N N A CYS B 1 185 ? 22.330 27.844 33.033 0.65 9.81 185 CYS B N 1
ATOM 3005 N N B CYS B 1 185 ? 22.526 27.783 33.002 0.35 8.83 185 CYS B N 1
ATOM 3006 C CA A CYS B 1 185 ? 21.768 26.555 33.444 0.65 8.75 185 CYS B CA 1
ATOM 3007 C CA B CYS B 1 185 ? 21.789 26.607 33.403 0.35 9.29 185 CYS B CA 1
ATOM 3008 C C A CYS B 1 185 ? 22.339 25.376 32.683 0.65 7.58 185 CYS B C 1
ATOM 3009 C C B CYS B 1 185 ? 22.244 25.331 32.692 0.35 8.66 185 CYS B C 1
ATOM 3010 O O A CYS B 1 185 ? 22.166 25.267 31.461 0.65 11.18 185 CYS B O 1
ATOM 3011 O O B CYS B 1 185 ? 21.928 25.123 31.514 0.35 7.83 185 CYS B O 1
ATOM 3016 N N . PRO B 1 186 ? 22.989 24.468 33.407 1.00 7.37 186 PRO B N 1
ATOM 3017 C CA . PRO B 1 186 ? 23.443 23.206 32.819 1.00 8.01 186 PRO B CA 1
ATOM 3018 C C . PRO B 1 186 ? 22.412 22.102 33.047 1.00 8.21 186 PRO B C 1
ATOM 3019 O O . PRO B 1 186 ? 21.434 22.287 33.779 1.00 9.62 186 PRO B O 1
ATOM 3023 N N . GLY B 1 187 ? 22.642 20.949 32.436 1.00 7.86 187 GLY B N 1
ATOM 3024 C CA . GLY B 1 187 ? 21.805 19.795 32.700 1.00 10.85 187 GLY B CA 1
ATOM 3025 C C . GLY B 1 187 ? 20.957 19.301 31.555 1.00 10.48 187 GLY B C 1
ATOM 3026 O O . GLY B 1 187 ? 20.442 18.191 31.628 1.00 11.03 187 GLY B O 1
ATOM 3027 N N . ILE B 1 188 ? 20.795 20.102 30.509 1.00 10.47 188 ILE B N 1
ATOM 3028 C CA . ILE B 1 188 ? 20.010 19.658 29.368 1.00 10.94 188 ILE B CA 1
ATOM 3029 C C . ILE B 1 188 ? 20.855 18.689 28.544 1.00 11.04 188 ILE B C 1
ATOM 3030 O O . ILE B 1 188 ? 22.066 18.886 28.386 1.00 11.06 188 ILE B O 1
ATOM 3035 N N . GLY B 1 189 ? 20.216 17.636 28.046 1.00 10.85 189 GLY B N 1
ATOM 3036 C CA . GLY B 1 189 ? 20.913 16.638 27.255 1.00 12.78 189 GLY B CA 1
ATOM 3037 C C . GLY B 1 189 ? 21.255 15.424 28.095 1.00 10.50 189 GLY B C 1
ATOM 3038 O O . GLY B 1 189 ? 20.362 14.692 28.520 1.00 12.46 189 GLY B O 1
ATOM 3039 N N . ALA B 1 190 ? 22.538 15.226 28.379 1.00 11.51 190 ALA B N 1
ATOM 3040 C CA . ALA B 1 190 ? 22.975 14.022 29.086 1.00 11.58 190 ALA B CA 1
ATOM 3041 C C . ALA B 1 190 ? 22.298 13.846 30.452 1.00 12.21 190 ALA B C 1
ATOM 3042 O O . ALA B 1 190 ? 21.925 12.746 30.830 1.00 14.68 190 ALA B O 1
ATOM 3044 N N . GLN B 1 191 ? 22.096 14.941 31.173 1.00 11.01 191 GLN B N 1
ATOM 3045 C CA . GLN B 1 191 ? 21.511 14.868 32.507 1.00 13.00 191 GLN B CA 1
ATOM 3046 C C . GLN B 1 191 ? 19.987 14.926 32.512 1.00 11.48 191 GLN B C 1
ATOM 3047 O O . GLN B 1 191 ? 19.369 14.894 33.575 1.00 14.40 191 GLN B O 1
ATOM 3053 N N . LYS B 1 192 ? 19.393 15.021 31.325 1.00 11.35 192 LYS B N 1
ATOM 3054 C CA . LYS B 1 192 ? 17.941 14.968 31.142 1.00 12.39 192 LYS B CA 1
ATOM 3055 C C . LYS B 1 192 ? 17.192 16.121 31.822 1.00 10.61 192 LYS B C 1
ATOM 3056 O O . LYS B 1 192 ? 16.038 15.969 32.224 1.00 13.95 192 LYS B O 1
ATOM 3062 N N . GLY B 1 193 ? 17.854 17.265 31.952 1.00 10.63 193 GLY B N 1
ATOM 3063 C CA . GLY B 1 193 ? 17.206 18.480 32.421 1.00 10.69 193 GLY B CA 1
ATOM 3064 C C . GLY B 1 193 ? 16.066 18.922 31.515 1.00 13.16 193 GLY B C 1
ATOM 3065 O O . GLY B 1 193 ? 15.961 18.521 30.350 1.00 12.77 193 GLY B O 1
ATOM 3066 N N . SER B 1 194 ? 15.188 19.756 32.055 1.00 12.65 194 SER B N 1
ATOM 3067 C CA . SER B 1 194 ? 14.002 20.172 31.322 1.00 12.14 194 SER B CA 1
ATOM 3068 C C . SER B 1 194 ? 14.276 21.367 30.424 1.00 12.86 194 SER B C 1
ATOM 3069 O O . SER B 1 194 ? 14.843 22.361 30.867 1.00 12.20 194 SER B O 1
ATOM 3072 N N . ILE B 1 195 ? 13.828 21.288 29.173 1.00 15.31 195 ILE B N 1
ATOM 3073 C CA . ILE B 1 195 ? 13.963 22.413 28.247 1.00 15.76 195 ILE B CA 1
ATOM 3074 C C . ILE B 1 195 ? 13.104 23.611 28.653 1.00 13.88 195 ILE B C 1
ATOM 3075 O O . ILE B 1 195 ? 13.278 24.711 28.126 1.00 16.15 195 ILE B O 1
ATOM 3080 N N . GLU B 1 196 ? 12.191 23.409 29.599 1.00 14.36 196 GLU B N 1
ATOM 3081 C CA . GLU B 1 196 ? 11.457 24.529 30.182 1.00 14.50 196 GLU B CA 1
ATOM 3082 C C . GLU B 1 196 ? 12.375 25.467 30.967 1.0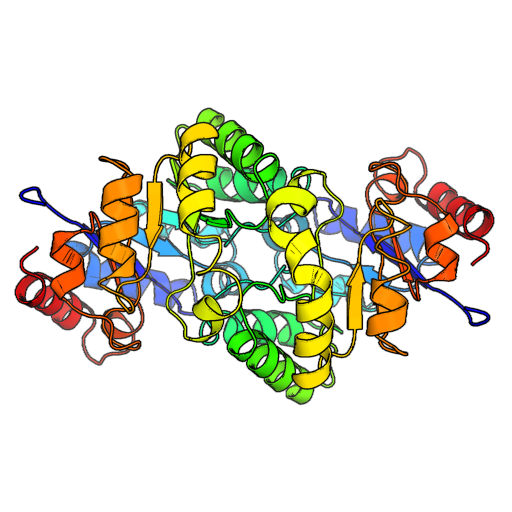0 14.63 196 GLU B C 1
ATOM 3083 O O . GLU B 1 196 ? 11.971 26.580 31.317 1.00 16.48 196 GLU B O 1
ATOM 3089 N N . ALA B 1 197 ? 13.612 25.044 31.227 1.00 12.65 197 ALA B N 1
ATOM 3090 C CA . ALA B 1 197 ? 14.583 25.913 31.895 1.00 11.30 197 ALA B CA 1
ATOM 3091 C C . ALA B 1 197 ? 14.792 27.247 31.187 1.00 12.01 197 ALA B C 1
ATOM 3092 O O . ALA B 1 197 ? 15.159 28.243 31.815 1.00 11.23 197 ALA B O 1
ATOM 3094 N N . VAL B 1 198 ? 14.548 27.278 29.881 1.00 13.50 198 VAL B N 1
ATOM 3095 C CA . VAL B 1 198 ? 14.763 28.488 29.092 1.00 13.33 198 VAL B CA 1
ATOM 3096 C C . VAL B 1 198 ? 13.872 29.636 29.566 1.00 18.17 198 VAL B C 1
ATOM 3097 O O . VAL B 1 198 ? 14.242 30.807 29.440 1.00 21.96 198 VAL B O 1
ATOM 3101 N N . LYS B 1 199 ? 12.717 29.305 30.139 1.00 14.23 199 LYS B N 1
ATOM 3102 C CA . LYS B 1 199 ? 11.813 30.313 30.689 1.00 17.58 199 LYS B CA 1
ATOM 3103 C C . LYS B 1 199 ? 12.484 31.164 31.763 1.00 15.06 199 LYS B C 1
ATOM 3104 O O . LYS B 1 199 ? 12.152 32.341 31.946 1.00 16.26 199 LYS B O 1
ATOM 3110 N N . TYR B 1 200 ? 13.415 30.555 32.483 1.00 12.90 200 TYR B N 1
ATOM 3111 C CA . TYR B 1 200 ? 14.027 31.189 33.643 1.00 12.06 200 TYR B CA 1
ATOM 3112 C C . TYR B 1 200 ? 15.488 31.545 33.436 1.00 12.85 200 TYR B C 1
ATOM 3113 O O . TYR B 1 200 ? 16.018 32.397 34.146 1.00 15.43 200 TYR B O 1
ATOM 3122 N N . ALA B 1 201 ? 16.139 30.900 32.473 1.00 11.94 201 ALA B N 1
ATOM 3123 C CA . ALA B 1 201 ? 17.574 31.055 32.261 1.00 12.40 201 ALA B CA 1
ATOM 3124 C C . ALA B 1 201 ? 17.908 32.142 31.265 1.00 13.36 201 ALA B C 1
ATOM 3125 O O . ALA B 1 201 ? 17.099 32.478 30.401 1.00 15.62 201 ALA B O 1
ATOM 3127 N N . ASP B 1 202 ? 19.115 32.680 31.389 1.00 11.73 202 ASP B N 1
ATOM 3128 C CA . ASP B 1 202 ? 19.665 33.599 30.399 1.00 12.34 202 ASP B CA 1
ATOM 3129 C C . ASP B 1 202 ? 20.608 32.887 29.433 1.00 11.47 202 ASP B C 1
ATOM 3130 O O . ASP B 1 202 ? 20.828 33.348 28.316 1.00 14.14 202 ASP B O 1
ATOM 3135 N N . GLY B 1 203 ? 21.172 31.769 29.875 1.00 10.67 203 GLY B N 1
ATOM 3136 C CA . GLY B 1 203 ? 22.069 30.973 29.058 1.00 9.51 203 GLY B CA 1
ATOM 3137 C C . GLY B 1 203 ? 21.894 29.509 29.397 1.00 10.68 203 GLY B C 1
ATOM 3138 O O . GLY B 1 203 ? 21.681 29.158 30.562 1.00 11.56 203 GLY B O 1
ATOM 3139 N N . ILE B 1 204 ? 21.947 28.666 28.372 1.00 8.93 204 ILE B N 1
ATOM 3140 C CA . ILE B 1 204 ? 21.815 27.226 28.525 1.00 9.64 204 ILE B CA 1
ATOM 3141 C C . ILE B 1 204 ? 23.167 26.602 28.228 1.00 9.31 204 ILE B C 1
ATOM 3142 O O . ILE B 1 204 ? 23.738 26.832 27.152 1.00 10.43 204 ILE B O 1
ATOM 3147 N N . ILE B 1 205 ? 23.691 25.836 29.187 1.00 7.91 205 ILE B N 1
ATOM 3148 C CA . ILE B 1 205 ? 24.976 25.159 29.039 1.00 8.64 205 ILE B CA 1
ATOM 3149 C C . ILE B 1 205 ? 24.764 23.722 28.596 1.00 8.41 205 ILE B C 1
ATOM 3150 O O . ILE B 1 205 ? 23.982 23.004 29.206 1.00 9.39 205 ILE B O 1
ATOM 3155 N N . VAL B 1 206 ? 25.448 23.314 27.529 1.00 7.94 206 VAL B N 1
ATOM 3156 C CA . VAL B 1 206 ? 25.363 21.941 27.036 1.00 8.19 206 VAL B CA 1
ATOM 3157 C C . VAL B 1 206 ? 26.753 21.430 26.693 1.00 9.51 206 VAL B C 1
ATOM 3158 O O . VAL B 1 206 ? 27.504 22.079 25.957 1.00 9.45 206 VAL B O 1
ATOM 3162 N N . GLY B 1 207 ? 27.093 20.268 27.244 1.00 8.44 207 GLY B N 1
ATOM 3163 C CA . GLY B 1 207 ? 28.362 19.625 26.961 1.00 10.38 207 GLY B CA 1
ATOM 3164 C C . GLY B 1 207 ? 28.175 18.448 26.021 1.00 9.81 207 GLY B C 1
ATOM 3165 O O . GLY B 1 207 ? 28.238 18.607 24.800 1.00 10.22 207 GLY B O 1
ATOM 3166 N N . ARG B 1 208 ? 27.949 17.266 26.589 1.00 10.41 208 ARG B N 1
ATOM 3167 C CA . ARG B 1 208 ? 27.809 16.041 25.813 1.00 10.18 208 ARG B CA 1
ATOM 3168 C C . ARG B 1 208 ? 26.783 16.133 24.676 1.00 9.83 208 ARG B C 1
ATOM 3169 O O . ARG B 1 208 ? 27.006 15.615 23.583 1.00 13.40 208 ARG B O 1
ATOM 3177 N N . GLY B 1 209 ? 25.668 16.829 24.924 1.00 10.85 209 GLY B N 1
ATOM 3178 C CA . GLY B 1 209 ? 24.634 16.968 23.914 1.00 10.81 209 GLY B CA 1
ATOM 3179 C C . GLY B 1 209 ? 25.140 17.622 22.643 1.00 13.18 209 GLY B C 1
ATOM 3180 O O . GLY B 1 209 ? 24.530 17.460 21.579 1.00 15.57 209 GLY B O 1
ATOM 3181 N N . ILE B 1 210 ? 26.233 18.373 22.754 1.00 10.56 210 ILE B N 1
ATOM 3182 C CA . ILE B 1 210 ? 26.912 18.899 21.575 1.00 12.60 210 ILE B CA 1
ATOM 3183 C C . ILE B 1 210 ? 28.159 18.098 21.167 1.00 10.69 210 ILE B C 1
ATOM 3184 O O . ILE B 1 210 ? 28.229 17.591 20.054 1.00 13.91 210 ILE B O 1
ATOM 3189 N N . TYR B 1 211 ? 29.153 17.982 22.040 1.00 11.80 211 TYR B N 1
ATOM 3190 C CA . TYR B 1 211 ? 30.416 17.370 21.596 1.00 14.19 211 TYR B CA 1
ATOM 3191 C C . TYR B 1 211 ? 30.396 15.843 21.456 1.00 14.90 211 TYR B C 1
ATOM 3192 O O . TYR B 1 211 ? 31.141 15.294 20.646 1.00 15.05 211 TYR B O 1
ATOM 3201 N N . ALA B 1 212 ? 29.561 15.164 22.240 1.00 10.89 212 ALA B N 1
ATOM 3202 C CA . ALA B 1 212 ? 29.499 13.704 22.201 1.00 11.51 212 ALA B CA 1
ATOM 3203 C C . ALA B 1 212 ? 28.431 13.259 21.211 1.00 14.37 212 ALA B C 1
ATOM 3204 O O . ALA B 1 212 ? 27.400 12.685 21.580 1.00 14.79 212 ALA B O 1
ATOM 3206 N N . SER B 1 213 ? 28.702 13.522 19.939 1.00 14.45 213 SER B N 1
ATOM 3207 C CA . SER B 1 213 ? 27.765 13.258 18.863 1.00 12.96 213 SER B CA 1
ATOM 3208 C C . SER B 1 213 ? 28.548 13.059 17.582 1.00 14.46 213 SER B C 1
ATOM 3209 O O . SER B 1 213 ? 29.745 13.372 17.527 1.00 17.39 213 SER B O 1
ATOM 3212 N N . GLY B 1 214 ? 27.876 12.564 16.553 1.00 14.68 214 GLY B N 1
ATOM 3213 C CA . GLY B 1 214 ? 28.501 12.383 15.259 1.00 16.14 214 GLY B CA 1
ATOM 3214 C C . GLY B 1 214 ? 28.712 13.695 14.526 1.00 17.89 214 GLY B C 1
ATOM 3215 O O . GLY B 1 214 ? 29.619 13.821 13.707 1.00 19.23 214 GLY B O 1
ATOM 3216 N N . ASN B 1 215 ? 27.868 14.675 14.821 1.00 16.12 215 ASN B N 1
ATOM 3217 C CA . ASN B 1 215 ? 27.905 15.950 14.113 1.00 14.64 215 ASN B CA 1
ATOM 3218 C C . ASN B 1 215 ? 27.624 17.101 15.073 1.00 13.80 215 ASN B C 1
ATOM 3219 O O . ASN B 1 215 ? 26.494 17.589 15.149 1.00 15.41 215 ASN B O 1
ATOM 3224 N N . PRO B 1 216 ? 28.647 17.545 15.814 1.00 14.93 216 PRO B N 1
ATOM 3225 C CA . PRO B 1 216 ? 28.438 18.574 16.839 1.00 12.98 216 PRO B CA 1
ATOM 3226 C C . PRO B 1 216 ? 27.792 19.863 16.327 1.00 12.58 216 PRO B C 1
ATOM 3227 O O . PRO B 1 216 ? 26.964 20.432 17.039 1.00 13.08 216 PRO B O 1
ATOM 3231 N N . ALA B 1 217 ? 28.166 20.309 15.138 1.00 13.19 217 ALA B N 1
ATOM 3232 C CA . ALA B 1 217 ? 27.590 21.542 14.594 1.00 14.38 217 ALA B CA 1
ATOM 3233 C C . ALA B 1 217 ? 26.081 21.406 14.383 1.00 16.63 217 ALA B C 1
ATOM 3234 O O . ALA B 1 217 ? 25.316 22.316 14.722 1.00 14.45 217 ALA B O 1
ATOM 3236 N N . GLU B 1 218 ? 25.661 20.271 13.826 1.00 15.98 218 GLU B N 1
ATOM 3237 C CA . GLU B 1 218 ? 24.245 19.988 13.633 1.00 14.75 218 GLU B CA 1
ATOM 3238 C C . GLU B 1 218 ? 23.503 19.896 14.963 1.00 14.12 218 GLU B C 1
ATOM 3239 O O . GLU B 1 218 ? 22.385 20.395 15.092 1.00 15.21 218 GLU B O 1
ATOM 3245 N N . GLU B 1 219 ? 24.103 19.243 15.950 1.00 13.12 219 GLU B N 1
ATOM 3246 C CA . GLU B 1 219 ? 23.443 19.137 17.245 1.00 12.54 219 GLU B CA 1
ATOM 3247 C C . GLU B 1 219 ? 23.254 20.516 17.873 1.00 14.07 219 GLU B C 1
ATOM 3248 O O . GLU B 1 219 ? 22.216 20.796 18.473 1.00 14.52 219 GLU B O 1
ATOM 3254 N N . ALA B 1 220 ? 24.259 21.374 17.747 1.00 12.95 220 ALA B N 1
ATOM 3255 C CA . ALA B 1 220 ? 24.162 22.720 18.319 1.00 12.05 220 ALA B CA 1
ATOM 3256 C C . ALA B 1 220 ? 23.062 23.509 17.606 1.00 14.14 220 ALA B C 1
ATOM 3257 O O . ALA B 1 220 ? 22.243 24.166 18.257 1.00 13.72 220 ALA B O 1
ATOM 3259 N N . ARG B 1 221 ? 23.031 23.405 16.278 1.00 13.76 221 ARG B N 1
ATOM 3260 C CA . ARG B 1 221 ? 22.000 24.043 15.469 1.00 13.58 221 ARG B CA 1
ATOM 3261 C C . ARG B 1 221 ? 20.617 23.611 15.929 1.00 15.79 221 ARG B C 1
ATOM 3262 O O . ARG B 1 221 ? 19.738 24.445 16.162 1.00 17.94 221 ARG B O 1
ATOM 3270 N N . LYS B 1 222 ? 20.430 22.303 16.080 1.00 13.35 222 LYS B N 1
ATOM 3271 C CA . LYS B 1 222 ? 19.128 21.771 16.453 1.00 17.08 222 LYS B CA 1
ATOM 3272 C C . LYS B 1 222 ? 18.735 22.131 17.878 1.00 14.06 222 LYS B C 1
ATOM 3273 O O . LYS B 1 222 ? 17.554 22.376 18.144 1.00 16.23 222 LYS B O 1
ATOM 3279 N N . LEU B 1 223 ? 19.711 22.196 18.782 1.00 12.21 223 LEU B N 1
ATOM 3280 C CA . LEU B 1 223 ? 19.430 22.604 20.152 1.00 11.67 223 LEU B CA 1
ATOM 3281 C C . LEU B 1 223 ? 18.823 24.017 20.187 1.00 14.84 223 LEU B C 1
ATOM 3282 O O . LEU B 1 223 ? 17.874 24.262 20.923 1.00 16.10 223 LEU B O 1
ATOM 3287 N N . ARG B 1 224 ? 19.383 24.944 19.417 1.00 12.43 224 ARG B N 1
ATOM 3288 C CA . ARG B 1 224 ? 18.826 26.303 19.386 1.00 13.90 224 ARG B CA 1
ATOM 3289 C C . ARG B 1 224 ? 17.346 26.284 18.989 1.00 17.09 224 ARG B C 1
ATOM 3290 O O . ARG B 1 224 ? 16.526 26.964 19.604 1.00 16.35 224 ARG B O 1
ATOM 3298 N N . ARG B 1 225 ? 17.014 25.489 17.974 1.00 14.42 225 ARG B N 1
ATOM 3299 C CA . ARG B 1 225 ? 15.642 25.327 17.503 1.00 19.16 225 ARG B CA 1
ATOM 3300 C C . ARG B 1 225 ? 14.729 24.758 18.588 1.00 16.30 225 ARG B C 1
ATOM 3301 O O . ARG B 1 225 ? 13.643 25.286 18.847 1.00 20.26 225 ARG B O 1
ATOM 3309 N N . VAL B 1 226 ? 15.175 23.677 19.218 1.00 15.46 226 VAL B N 1
ATOM 3310 C CA . VAL B 1 226 ? 14.391 23.017 20.259 1.00 17.92 226 VAL B CA 1
ATOM 3311 C C . VAL B 1 226 ? 14.153 23.924 21.466 1.00 19.03 226 VAL B C 1
ATOM 3312 O O . VAL B 1 226 ? 13.049 23.971 22.016 1.00 22.15 226 VAL B O 1
ATOM 3316 N N . LEU B 1 227 ? 15.187 24.663 21.851 1.00 15.25 227 LEU B N 1
ATOM 3317 C CA . LEU B 1 227 ? 15.120 25.568 22.995 1.00 15.55 227 LEU B CA 1
ATOM 3318 C C . LEU B 1 227 ? 14.413 26.876 22.637 1.00 17.76 227 LEU B C 1
ATOM 3319 O O . LEU B 1 227 ? 14.091 27.683 23.519 1.00 18.10 227 LEU B O 1
ATOM 3324 N N . LYS B 1 228 ? 14.198 27.084 21.341 1.00 16.62 228 LYS B N 1
ATOM 3325 C CA . LYS B 1 228 ? 13.667 28.347 20.808 1.00 18.04 228 LYS B CA 1
ATOM 3326 C C . LYS B 1 228 ? 14.508 29.557 21.227 1.00 20.33 228 LYS B C 1
ATOM 3327 O O . LYS B 1 228 ? 13.986 30.556 21.736 1.00 22.32 228 LYS B O 1
ATOM 3333 N N . ILE B 1 229 ? 15.817 29.465 21.009 1.00 15.04 229 ILE B N 1
ATOM 3334 C CA . ILE B 1 229 ? 16.724 30.564 21.326 1.00 17.32 229 ILE B CA 1
ATOM 3335 C C . ILE B 1 229 ? 17.608 30.909 20.129 1.00 18.39 229 ILE B C 1
ATOM 3336 O O . ILE B 1 229 ? 18.301 31.929 20.130 1.00 22.37 229 ILE B O 1
#

B-factor: mean 15.69, std 8.01, range [5.76, 49.6]

Secondary structure (DSSP, 8-state):
--S--EEEEE---S-HHHHHHHHHHHGGG-SEEEEEHHHHHHH-TTHHHHHHTTS-EEEEEEE-S-HHHHHHHHHHHHHTT-SEEEEEGGG-HHHHHHHHHHHHHHT-EEEEE-S-SSGGGGTTHHHHHHHHHHHHHHHT--EEE--TT-HHHHHHHHHHHTT-EEEE--SSTT---GGGGGT-SEEEESHHHHSSS-HHHHHHHHHHHHT-/--S--EEEEE---S-HHHHHHHHHHHGGG-SEEEEEHHHHHHH-TTHHHHHHTTS-EEEEEEE-S-HHHHHHHHHHHHHTT-SEEEEEGGG-HHHHHHHHHHHHHHT-EEEEE-S-SSGGGGTTHHHHHHHHHHHHHHHT-SEEE--TT-HHHHHHHHHHHTT-EEEE--SSTT---GGGGGT-SEEEESHHHHSSS-HHHHHHHHHHHHT-

Nearest PDB structures (foldseek):
  4n2y-assembly3_A  TM=9.833E-01  e=3.857E-35  Archaeoglobus fulgidus
  4n2y-assembly6_D  TM=9.961E-01  e=5.711E-34  Archaeoglobus fulgidus
  4n2y-assembly1_B  TM=9.663E-01  e=8.944E-33  Archaeoglobus fulgidus
  3sj3-assembly1_B  TM=9.759E-01  e=1.113E-21  Methanothermobacter thermautotrophicus str. Delta H
  4fx8-assembly1_A  TM=9.702E-01  e=2.064E-21  Methanothermobacter thermautotrophicus str. Delta H

Sequence (424 aa):
GSHMKQLILALDVMDGEKAMEIAKKVAEHVDRIKVVNYPLVLSAGVGIMKRLSEIIKPVIADFKIADVPYTTSSLIARIAFENSAESVIVVHGFFVGSDTLREVCRVAEEFGGKVYAVTELSSPGGEEFMSAVSLKIVEKAKEAGCHHGLIAPSTRIIERLRREIRKAAGDMEILCCPGIIGAQKGSIEAVKYADGIIVGRGIYASGNPAEEARKLRRVLKIGSHMKQLILALDVMDGEKAMEIAKKVAEHVDRIKVNYPLVLSAGVGIMKKRLSEIKPVIADFKIADVPYTTSSLIARIAFENSAESVVIVHGFFVGSSDTLREVCRVAEEFGGKVYAVTELSSPGGEEFMSSAVSLKIVEKAKEAGCHGLIAPSTRIIERLREIRKAAGDMEILCCPGIGAQKGSIEAVKYADGIIVGRGIYASGNPAEEARKLRRVLKI

Solvent-accessible surface area: 15605 Å² total; per-residue (Å²): 60,128,106,180,12,57,0,0,0,5,0,17,10,76,72,11,106,112,0,23,102,8,0,125,84,0,21,155,23,2,47,7,0,15,0,3,6,0,0,2,11,47,40,31,21,37,5,0,103,97,0,34,130,34,52,62,0,0,0,2,5,22,2,3,7,16,33,86,7,0,17,40,5,0,62,6,0,11,105,30,43,8,40,0,0,1,0,0,0,0,0,0,13,24,0,0,131,36,0,19,117,0,2,142,101,81,71,18,56,4,0,0,0,0,3,8,8,4,104,2,0,105,68,5,0,20,96,30,0,66,100,0,0,107,38,0,96,147,18,53,11,80,0,0,10,1,0,1,43,38,40,129,55,0,122,68,0,46,146,38,2,36,147,21,32,0,0,0,26,4,12,39,51,59,182,12,39,72,83,0,12,116,42,2,23,1,1,6,1,14,69,28,0,27,66,41,88,83,7,24,62,55,0,93,75,28,44,139,80,5,178,47,58,130,107,183,12,57,0,0,0,5,0,18,10,73,71,9,110,109,0,35,95,8,0,129,92,0,19,153,24,2,46,7,0,14,0,2,7,0,0,3,9,50,41,30,20,35,6,0,123,98,0,38,145,29,52,61,0,0,0,1,5,21,2,3,7,17,33,88,8,0,17,38,6,0,64,6,0,11,104,30,50,9,41,0,0,2,0,0,0,0,0,0,10,25,0,0,130,36,0,13,117,0,0,141,98,83,70,8,64,0,0,0,0,0,3,9,6,4,102,2,0,100,61,5,0,23,82,14,0,67,97,0,2,89,48,0,101,135,16,38,12,79,0,0,11,1,0,1,45,28,51,119,61,0,104,72,0,39,130,39,5,41,148,24,45,0,0,0,25,5,13,38,51,60,183,11,37,75,86,0,19,112,39,2,23,0,0,7,1,14,68,27,0,29,66,41,88,82,10,25,58,56,0,89,72,27,46,147,75,8,177,47

Organism: Archaeoglobus fulgidus (strain ATCC 49558 / DSM 4304 / JCM 9628 / NBRC 100126 / VC-16) (NCBI:txid224325)

Foldseek 3Di:
DPDDAFEEEAQQDQELVLSLVLLQQQLVQGAEYEYECNHCVRHNLLSQLVSVVRHAYEDEHQQADPQVVLLVVLLSNLVSRHQEYEYELVNDLSNLLSSVVSQVVRNHAYEYEQFDQDPVSVVPRLVCSLVSLVSNVVSPHQAYEDELQDVVSLVVSLVSNPPRAYEYEQPDPNPGDLCSLVRHRYYYDYCQQSVDPRNNVSSVVVCVVSVD/DPDDFFEEEAQQDQELVVSLVLLVLQLVQGAEYEYEVSNCVRHNLLSQLVSVVRHAYEYEDQQADAQVVLLVVLLSNLVNRHQEYEYELVNDLSNLLSSVVSQVVNNHAYEYEQFDQDPVSVVPRLVCSLVSLVSNVVSPGQAYEDELNCQVVLVVSLVSNPPRAYEYEQPDPNPGDLCSLVRHRYYYDYCQQPVDPRNNVSSVVNCVVSVD